Protein AF-A0A6B2L3W8-F1 (afdb_monomer)

Organism: NCBI:txid1963864

InterPro domains:
  IPR003035 RWP-RK domain [PF02042] (275-360)
  IPR003035 RWP-RK domain [PS51519] (266-349)

Sequence (443 aa):
MSTLQAPAPHLQHSQAQLQRSFVPFQKNAKEISKENVKDGKKGNMEVNELLERYHQLLMHETQLLQQLQSNDNCSVMDLKSVGLELHKIVYKKINELRALVGEHEEIQIKETPQASPVTMVERNYVIHVVEQPTGNVVANKYLEPPVIVRVDDSLLDLASGARLQMIASLGLSLSDETLSRTLDNKQDILQGNTVVQVTSEGIATFNKLKIMEVSSKHHHQAFSIQIQLQELSSGEVISVGEPIKLAPLHVQSRINKRNRASSFTTNGRPKKRTRGEAESNYVDITPLLVLPQKEAANRLGISESMLCKRFKECTRRKWPYRYLRKIDKMIRVLTLNKKPEAIPKEDQDKIQCLKKEREECLHPVKIRITGHDKAGRTYSPSPSKSSKPSTDSESERSESNSGSPYEEENDAEENEPEAEEGPEEDEIEQVASTLNLLKKGGF

pLDDT: mean 77.18, std 20.69, range [29.31, 98.5]

Solvent-accessible surface area (backbone atoms only — not comparable to full-atom values): 27484 Å² total; per-residue (Å²): 135,86,77,83,74,77,79,61,71,69,58,60,51,53,54,52,50,53,59,58,64,45,54,64,54,58,53,52,55,57,52,56,55,64,60,60,68,77,70,78,72,92,78,68,82,49,69,67,59,55,52,50,51,52,51,53,50,52,53,52,50,51,50,54,54,48,53,60,71,70,38,93,79,64,48,74,68,54,52,52,52,52,51,53,52,49,50,55,49,53,52,51,51,52,52,55,51,45,67,73,66,45,98,68,73,91,77,79,81,76,87,74,94,76,79,88,72,82,83,71,78,83,71,86,79,60,71,44,81,76,39,60,52,59,53,68,43,52,30,78,38,62,48,65,52,39,41,29,37,36,46,41,69,73,61,56,61,71,39,77,87,44,52,47,31,37,39,56,48,38,23,43,54,90,52,90,54,70,49,60,54,32,92,83,65,79,45,58,27,63,42,70,48,43,66,35,63,45,43,98,85,28,42,29,68,34,75,49,28,26,41,41,72,71,48,83,89,50,57,88,48,49,28,16,47,31,42,32,43,30,39,40,50,99,87,45,79,42,77,52,77,76,66,46,72,49,71,59,30,32,65,40,70,69,76,79,76,70,80,83,84,74,80,77,86,72,94,67,85,88,75,89,75,75,99,74,72,84,72,77,38,58,44,78,44,42,90,37,49,82,37,58,62,63,57,37,14,59,77,70,40,32,49,48,69,54,48,51,50,41,48,29,74,71,67,75,51,75,84,50,31,71,58,50,52,51,48,54,48,52,47,47,51,68,57,67,80,38,64,90,90,66,70,53,68,68,59,52,53,50,45,50,52,48,52,53,51,52,50,62,74,54,49,89,43,66,35,75,57,54,87,84,47,52,58,84,74,77,75,70,85,74,82,88,74,90,80,89,84,88,81,92,79,91,76,91,77,89,82,85,88,78,84,73,86,75,81,76,78,74,76,78,68,79,71,67,72,78,71,72,81,65,79,58,69,68,57,58,51,51,51,54,53,52,53,52,48,56,71,67,53,83,124

Structure (mmCIF, N/CA/C/O backbone):
data_AF-A0A6B2L3W8-F1
#
_entry.id   AF-A0A6B2L3W8-F1
#
loop_
_atom_site.group_PDB
_atom_site.id
_atom_site.type_symbol
_atom_site.label_atom_id
_atom_site.label_alt_id
_atom_site.label_comp_id
_atom_site.label_asym_id
_atom_site.label_entity_id
_atom_site.label_seq_id
_atom_site.pdbx_PDB_ins_code
_atom_site.Cartn_x
_atom_site.Cartn_y
_atom_site.Cartn_z
_atom_site.occupancy
_atom_site.B_iso_or_equiv
_atom_site.auth_seq_id
_atom_site.auth_comp_id
_atom_site.auth_asym_id
_atom_site.auth_atom_id
_atom_site.pdbx_PDB_model_num
ATOM 1 N N . MET A 1 1 ? 15.521 53.261 44.158 1.00 43.66 1 MET A N 1
ATOM 2 C CA . MET A 1 1 ? 16.830 52.582 44.081 1.00 43.66 1 MET A CA 1
ATOM 3 C C . MET A 1 1 ? 16.562 51.089 44.055 1.00 43.66 1 MET A C 1
ATOM 5 O O . MET A 1 1 ? 16.341 50.507 45.105 1.00 43.66 1 MET A O 1
ATOM 9 N N . SER A 1 2 ? 16.458 50.504 42.862 1.00 39.00 2 SER A N 1
ATOM 10 C CA . SER A 1 2 ? 16.220 49.066 42.711 1.00 39.00 2 SER A CA 1
ATOM 11 C C . SER A 1 2 ? 17.544 48.337 42.907 1.00 39.00 2 SER A C 1
ATOM 13 O O . SER A 1 2 ? 18.460 48.473 42.099 1.00 39.00 2 SER A O 1
ATOM 15 N N . THR A 1 3 ? 17.671 47.629 44.023 1.00 47.22 3 THR A N 1
ATOM 16 C CA . THR A 1 3 ? 18.795 46.739 44.315 1.00 47.22 3 THR A CA 1
ATOM 17 C C . THR A 1 3 ? 18.827 45.615 43.281 1.00 47.22 3 THR A C 1
ATOM 19 O O . THR A 1 3 ? 17.922 44.785 43.249 1.00 47.22 3 THR A O 1
ATOM 22 N N . LEU A 1 4 ? 19.854 45.606 42.425 1.00 45.06 4 LEU A N 1
ATOM 23 C CA . LEU A 1 4 ? 20.177 44.491 41.531 1.00 45.06 4 LEU A CA 1
ATOM 24 C C . LEU A 1 4 ? 20.451 43.253 42.391 1.00 45.06 4 LEU A C 1
ATOM 26 O O . LEU A 1 4 ? 21.499 43.143 43.026 1.00 45.06 4 LEU A O 1
ATOM 30 N N . GLN A 1 5 ? 19.476 42.352 42.459 1.00 57.56 5 GLN A N 1
ATOM 31 C CA . GLN A 1 5 ? 19.598 41.098 43.185 1.00 57.56 5 GLN A CA 1
ATOM 32 C C . GLN A 1 5 ? 20.491 40.156 42.373 1.00 57.56 5 GLN A C 1
ATOM 34 O O . GLN A 1 5 ? 20.224 39.889 41.201 1.00 57.56 5 GLN A O 1
ATOM 39 N N . ALA A 1 6 ? 21.593 39.708 42.979 1.00 60.97 6 ALA A N 1
ATOM 40 C CA . ALA A 1 6 ? 22.519 38.785 42.338 1.00 60.97 6 ALA A CA 1
ATOM 41 C C . ALA A 1 6 ? 21.783 37.488 41.940 1.00 60.97 6 ALA A C 1
ATOM 43 O O . ALA A 1 6 ? 20.944 37.011 42.713 1.00 60.97 6 ALA A O 1
ATOM 44 N N . PRO A 1 7 ? 22.069 36.915 40.756 1.00 51.59 7 PRO A N 1
ATOM 45 C CA . PRO A 1 7 ? 21.424 35.689 40.305 1.00 51.59 7 PRO A CA 1
ATOM 46 C C . PRO A 1 7 ? 21.664 34.561 41.311 1.00 51.59 7 PRO A C 1
ATOM 48 O O . PRO A 1 7 ? 22.754 34.437 41.875 1.00 51.59 7 PRO A O 1
ATOM 51 N N . ALA A 1 8 ? 20.636 33.743 41.540 1.00 61.94 8 ALA A N 1
ATOM 52 C CA . ALA A 1 8 ? 20.696 32.660 42.509 1.00 61.94 8 ALA A CA 1
ATOM 53 C C . ALA A 1 8 ? 21.887 31.720 42.204 1.00 61.94 8 ALA A C 1
ATOM 55 O O . ALA A 1 8 ? 22.086 31.339 41.047 1.00 61.94 8 ALA A O 1
ATOM 56 N N . PRO A 1 9 ? 22.671 31.304 43.215 1.00 66.19 9 PRO A N 1
ATOM 57 C CA . PRO A 1 9 ? 23.936 30.582 43.023 1.00 66.19 9 PRO A CA 1
ATOM 58 C C . PRO A 1 9 ? 23.794 29.251 42.262 1.00 66.19 9 PRO A C 1
ATOM 60 O O . PRO A 1 9 ? 24.754 28.785 41.650 1.00 66.19 9 PRO A O 1
ATOM 63 N N . HIS A 1 10 ? 22.595 28.659 42.231 1.00 57.06 10 HIS A N 1
ATOM 64 C CA . HIS A 1 10 ? 22.324 27.433 41.475 1.00 57.06 10 HIS A CA 1
ATOM 65 C C . HIS A 1 10 ? 22.384 27.637 39.945 1.00 57.06 10 HIS A C 1
ATOM 67 O O . HIS A 1 10 ? 22.839 26.749 39.224 1.00 57.06 10 HIS A O 1
ATOM 73 N N . LEU A 1 11 ? 22.005 28.820 39.443 1.00 52.69 11 LEU A N 1
ATOM 74 C CA . LEU A 1 11 ? 22.034 29.155 38.012 1.00 52.69 11 LEU A CA 1
ATOM 75 C C . LEU A 1 11 ? 23.468 29.322 37.495 1.00 52.69 11 LEU A C 1
ATOM 77 O O . LEU A 1 11 ? 23.793 28.846 36.407 1.00 52.69 11 LEU A O 1
ATOM 81 N N . GLN A 1 12 ? 24.355 29.921 38.298 1.00 64.44 12 GLN A N 1
ATOM 82 C CA . GLN A 1 12 ? 25.772 30.057 37.941 1.00 64.44 12 GLN A CA 1
ATOM 83 C C . GLN A 1 12 ? 26.476 28.697 37.847 1.00 64.44 12 GLN A C 1
ATOM 85 O O . GLN A 1 12 ? 27.343 28.502 36.993 1.00 64.44 12 GLN A O 1
ATOM 90 N N . HIS A 1 13 ? 26.079 27.735 38.685 1.00 67.31 13 HIS A N 1
ATOM 91 C CA . HIS A 1 13 ? 26.631 26.384 38.643 1.00 67.31 13 HIS A CA 1
ATOM 92 C C . HIS A 1 13 ? 26.214 25.630 37.371 1.00 67.31 13 HIS A C 1
ATOM 94 O O . HIS A 1 13 ? 27.067 25.051 36.699 1.00 67.31 13 HIS A O 1
ATOM 100 N N . SER A 1 14 ? 24.932 25.709 36.995 1.00 56.69 14 SER A N 1
ATOM 101 C CA . SER A 1 14 ? 24.407 25.083 35.772 1.00 56.69 14 SER A CA 1
ATOM 102 C C . SER A 1 14 ? 25.059 25.653 34.503 1.00 56.69 14 SER A C 1
ATOM 104 O O . SER A 1 14 ? 25.515 24.907 33.634 1.00 56.69 14 SER A O 1
ATOM 106 N N . GLN A 1 15 ? 25.227 26.979 34.432 1.00 62.97 15 GLN A N 1
ATOM 107 C CA . GLN A 1 15 ? 25.883 27.634 33.298 1.00 62.97 15 GLN A CA 1
ATOM 108 C C . GLN A 1 15 ? 27.365 27.238 33.170 1.00 62.97 15 GLN A C 1
ATOM 110 O O . GLN A 1 15 ? 27.846 26.954 32.070 1.00 62.97 15 GLN A O 1
ATOM 115 N N . ALA A 1 16 ? 28.089 27.149 34.291 1.00 70.00 16 ALA A N 1
ATOM 116 C CA . ALA A 1 16 ? 29.476 26.684 34.302 1.00 70.00 16 ALA A CA 1
ATOM 117 C C . ALA A 1 16 ? 29.602 25.198 33.910 1.00 70.00 16 ALA A C 1
ATOM 119 O O . ALA A 1 16 ? 30.576 24.803 33.265 1.00 70.00 16 ALA A O 1
ATOM 120 N N . GLN A 1 17 ? 28.620 24.369 34.270 1.00 67.50 17 GLN A N 1
ATOM 121 C CA . GLN A 1 17 ? 28.586 22.950 33.916 1.00 67.50 17 GLN A CA 1
ATOM 122 C C . GLN A 1 17 ? 28.334 22.746 32.413 1.00 67.50 17 GLN A C 1
ATOM 124 O O . GLN A 1 17 ? 29.035 21.949 31.783 1.00 67.50 17 GLN A O 1
ATOM 129 N N . LEU A 1 18 ? 27.437 23.537 31.811 1.00 60.31 18 LEU A N 1
ATOM 130 C CA . LEU A 1 18 ? 27.216 23.562 30.361 1.00 60.31 18 LEU A CA 1
ATOM 131 C C . LEU A 1 18 ? 28.480 23.980 29.598 1.00 60.31 18 LEU A C 1
ATOM 133 O O . LEU A 1 18 ? 28.897 23.277 28.676 1.00 60.31 18 LEU A O 1
ATOM 137 N N . GLN A 1 19 ? 29.157 25.050 30.030 1.00 70.00 19 GLN A N 1
ATOM 138 C CA . GLN A 1 19 ? 30.415 25.487 29.408 1.00 70.00 19 GLN A CA 1
ATOM 139 C C . GLN A 1 19 ? 31.508 24.410 29.474 1.00 70.00 19 GLN A C 1
ATOM 141 O O . GLN A 1 19 ? 32.229 24.203 28.498 1.00 70.00 19 GLN A O 1
ATOM 146 N N . ARG A 1 20 ? 31.607 23.669 30.586 1.00 71.00 20 ARG A N 1
ATOM 147 C CA . ARG A 1 20 ? 32.568 22.560 30.725 1.00 71.00 20 ARG A CA 1
ATOM 148 C C . ARG A 1 20 ? 32.235 21.371 29.826 1.00 71.00 20 ARG A C 1
ATOM 150 O O . ARG A 1 20 ? 33.152 20.775 29.266 1.00 71.00 20 ARG A O 1
ATOM 157 N N . SER A 1 21 ? 30.952 21.052 29.650 1.00 58.06 21 SER A N 1
ATOM 158 C CA . SER A 1 21 ? 30.506 19.956 28.775 1.00 58.06 21 SER A CA 1
ATOM 159 C C . SER A 1 21 ? 30.755 20.218 27.282 1.00 58.06 21 SER A C 1
ATOM 161 O O . SER A 1 21 ? 30.820 19.278 26.495 1.00 58.06 21 SER A O 1
ATOM 163 N N . PHE A 1 22 ? 30.965 21.482 26.892 1.00 57.75 22 PHE A N 1
ATOM 164 C CA . PHE A 1 22 ? 31.193 21.884 25.501 1.00 57.75 22 PHE A CA 1
ATOM 165 C C . PHE A 1 22 ? 32.650 21.702 25.035 1.00 57.75 22 PHE A C 1
ATOM 167 O O . PHE A 1 22 ? 32.910 21.495 23.848 1.00 57.75 22 PHE A O 1
ATOM 174 N N . VAL A 1 23 ? 33.618 21.727 25.959 1.00 69.44 23 VAL A N 1
ATOM 175 C CA . VAL A 1 23 ? 35.059 21.650 25.643 1.00 69.44 23 VAL A CA 1
ATOM 176 C C . VAL A 1 23 ? 35.462 20.342 24.932 1.00 69.44 23 VAL A C 1
ATOM 178 O O . VAL A 1 23 ? 36.193 20.417 23.939 1.00 69.44 23 VAL A O 1
ATOM 181 N N . PRO A 1 24 ? 34.991 19.147 25.347 1.00 62.56 24 PRO A N 1
ATOM 182 C CA . PRO A 1 24 ? 35.292 17.897 24.641 1.00 62.56 24 PRO A CA 1
ATOM 183 C C . PRO A 1 24 ? 34.732 17.874 23.212 1.00 62.56 24 PRO A C 1
ATOM 185 O O . PRO A 1 24 ? 35.385 17.374 22.298 1.00 62.56 24 PRO A O 1
ATOM 188 N N . PHE A 1 25 ? 33.560 18.479 23.000 1.00 56.56 25 PHE A N 1
ATOM 189 C CA . PHE A 1 25 ? 32.899 18.520 21.696 1.00 56.56 25 PHE A CA 1
ATOM 190 C C . PHE A 1 25 ? 33.673 19.386 20.692 1.00 56.56 25 PHE A C 1
ATOM 192 O O . PHE A 1 25 ? 33.910 18.969 19.558 1.00 56.56 25 PHE A O 1
ATOM 199 N N . GLN A 1 26 ? 34.175 20.549 21.130 1.00 65.25 26 GLN A N 1
ATOM 200 C CA . GLN A 1 26 ? 35.049 21.398 20.308 1.00 65.25 26 GLN A CA 1
ATOM 201 C C . GLN A 1 26 ? 36.358 20.698 19.919 1.00 65.25 26 GLN A C 1
ATOM 203 O O . GLN A 1 26 ? 36.908 20.956 18.846 1.00 65.25 26 GLN A O 1
ATOM 208 N N . LYS A 1 27 ? 36.877 19.826 20.791 1.00 70.19 27 LYS A N 1
ATOM 209 C CA . LYS A 1 27 ? 38.102 19.068 20.524 1.00 70.19 27 LYS A CA 1
ATOM 210 C C . LYS A 1 27 ? 37.873 18.000 19.447 1.00 70.19 27 LYS A C 1
ATOM 212 O O . LYS A 1 27 ? 38.640 17.965 18.489 1.00 70.19 27 LYS A O 1
ATOM 217 N N . ASN A 1 28 ? 36.783 17.235 19.542 1.00 64.06 28 ASN A N 1
ATOM 218 C CA . ASN A 1 28 ? 36.418 16.218 18.545 1.00 64.06 28 ASN A CA 1
ATOM 219 C C . ASN A 1 28 ? 36.088 16.830 17.174 1.00 64.06 28 ASN A C 1
ATOM 221 O O . ASN A 1 28 ? 36.548 16.332 16.150 1.00 64.06 28 ASN A O 1
ATOM 225 N N . ALA A 1 29 ? 35.365 17.954 17.132 1.00 61.06 29 ALA A N 1
ATOM 226 C CA . ALA A 1 29 ? 35.049 18.640 15.874 1.00 61.06 29 ALA A CA 1
ATOM 227 C C . ALA A 1 29 ? 36.314 19.115 15.124 1.00 61.06 29 ALA A C 1
ATOM 229 O O . ALA A 1 29 ? 36.388 19.038 13.895 1.00 61.06 29 ALA A O 1
ATOM 230 N N . LYS A 1 30 ? 37.347 19.556 15.859 1.00 68.50 30 LYS A N 1
ATOM 231 C CA . LYS A 1 30 ? 38.653 19.926 15.285 1.00 68.50 30 LYS A CA 1
ATOM 232 C C . LYS A 1 30 ? 39.442 18.724 14.762 1.00 68.50 30 LYS A C 1
ATOM 234 O O . LYS A 1 30 ? 40.243 18.905 13.848 1.00 68.50 30 LYS A O 1
ATOM 239 N N . GLU A 1 31 ? 39.256 17.533 15.327 1.00 68.81 31 GLU A N 1
ATOM 240 C CA . GLU A 1 31 ? 39.885 16.302 14.830 1.00 68.81 31 GLU A CA 1
ATOM 241 C C . GLU A 1 31 ? 39.217 15.820 13.534 1.00 68.81 31 GLU A C 1
ATOM 243 O O . GLU A 1 31 ? 39.920 15.616 12.547 1.00 68.81 31 GLU A O 1
ATOM 248 N N . ILE A 1 32 ? 37.881 15.802 13.474 1.00 63.31 32 ILE A N 1
ATOM 249 C CA . ILE A 1 32 ? 37.109 15.423 12.271 1.00 63.31 32 ILE A CA 1
ATOM 250 C C . ILE A 1 32 ? 37.399 16.371 11.093 1.00 63.31 32 ILE A C 1
ATOM 252 O O . ILE A 1 32 ? 37.569 15.945 9.951 1.00 63.31 32 ILE A O 1
ATOM 256 N N . SER A 1 33 ? 37.530 17.674 11.366 1.00 62.06 33 SER A N 1
ATOM 257 C CA . SER A 1 33 ? 37.879 18.667 10.341 1.00 62.06 33 SER A CA 1
ATOM 258 C C . SER A 1 33 ? 39.276 18.436 9.738 1.00 62.06 33 SER A C 1
ATOM 260 O O . SER A 1 33 ? 39.473 18.641 8.543 1.00 62.06 33 SER A O 1
ATOM 262 N N . LYS A 1 34 ? 40.247 17.936 10.520 1.00 67.06 34 LYS A N 1
ATOM 263 C CA . LYS A 1 34 ? 41.591 17.605 10.005 1.00 67.06 34 LYS A CA 1
ATOM 264 C C . LYS A 1 34 ? 41.596 16.374 9.098 1.00 67.06 34 LYS A C 1
ATOM 266 O O . LYS A 1 34 ? 42.455 16.282 8.223 1.00 67.06 34 LYS A O 1
ATOM 271 N N . GLU A 1 35 ? 40.672 15.443 9.308 1.00 61.22 35 GLU A N 1
ATOM 272 C CA . GLU A 1 35 ? 40.580 14.198 8.543 1.00 61.22 35 GLU A CA 1
ATOM 273 C C . GLU A 1 35 ? 39.920 14.429 7.170 1.00 61.22 35 GLU A C 1
ATOM 275 O O . GLU A 1 35 ? 40.444 13.985 6.149 1.00 61.22 35 GLU A O 1
ATOM 280 N N . ASN A 1 36 ? 38.880 15.269 7.115 1.00 56.91 36 ASN A N 1
ATOM 281 C CA . ASN A 1 36 ? 38.133 15.579 5.886 1.00 56.91 36 ASN A CA 1
ATOM 282 C C . ASN A 1 36 ? 38.884 16.450 4.855 1.00 56.91 36 ASN A C 1
ATOM 284 O O . ASN A 1 36 ? 38.487 16.502 3.690 1.00 56.91 36 ASN A O 1
ATOM 288 N N . VAL A 1 37 ? 39.987 17.113 5.227 1.00 58.19 37 VAL A N 1
ATOM 289 C CA . VAL A 1 37 ? 40.806 17.917 4.289 1.00 58.19 37 VAL A CA 1
ATOM 290 C C . VAL A 1 37 ? 41.548 17.041 3.263 1.00 58.19 37 VAL A C 1
ATOM 292 O O . VAL A 1 37 ? 41.960 17.543 2.217 1.00 58.19 37 VAL A O 1
ATOM 295 N N . LYS A 1 38 ? 41.686 15.728 3.500 1.00 57.44 38 LYS A N 1
ATOM 296 C CA . LYS A 1 38 ? 42.401 14.825 2.581 1.00 57.44 38 LYS A CA 1
ATOM 297 C C . LYS A 1 38 ? 41.607 14.408 1.337 1.00 57.44 38 LYS A C 1
ATOM 299 O O . LYS A 1 38 ? 42.237 14.103 0.329 1.00 57.44 38 LYS A O 1
ATOM 304 N N . ASP A 1 39 ? 40.274 14.470 1.360 1.00 57.16 39 ASP A N 1
ATOM 305 C CA . ASP A 1 39 ? 39.436 13.825 0.331 1.00 57.16 39 ASP A CA 1
ATOM 306 C C . ASP A 1 39 ? 38.794 14.774 -0.695 1.00 57.16 39 ASP A C 1
ATOM 308 O O . ASP A 1 39 ? 37.981 14.350 -1.516 1.00 57.16 39 ASP A O 1
ATOM 312 N N . GLY A 1 40 ? 39.154 16.062 -0.699 1.00 53.34 40 GLY A N 1
ATOM 313 C CA . GLY A 1 40 ? 38.831 16.987 -1.800 1.00 53.34 40 GLY A CA 1
ATOM 314 C C . GLY A 1 40 ? 37.337 17.180 -2.119 1.00 53.34 40 GLY A C 1
ATOM 315 O O . GLY A 1 40 ? 37.005 17.770 -3.150 1.00 53.34 40 GLY A O 1
ATOM 316 N N . LYS A 1 41 ? 36.415 16.715 -1.266 1.00 55.06 41 LYS A N 1
ATOM 317 C CA . LYS A 1 41 ? 34.972 16.876 -1.472 1.00 55.06 41 LYS A CA 1
ATOM 318 C C . LYS A 1 41 ? 34.532 18.287 -1.077 1.00 55.06 41 LYS A C 1
ATOM 320 O O . LYS A 1 41 ? 34.411 18.629 0.097 1.00 55.06 41 LYS A O 1
ATOM 325 N N . LYS A 1 42 ? 34.260 19.109 -2.096 1.00 51.25 42 LYS A N 1
ATOM 326 C CA . LYS A 1 42 ? 33.522 20.376 -1.990 1.00 51.25 42 LYS A CA 1
ATOM 327 C C . LYS A 1 42 ? 32.068 20.091 -1.618 1.00 51.25 42 LYS A C 1
ATOM 329 O O . LYS A 1 42 ? 31.229 19.865 -2.482 1.00 51.25 42 LYS A O 1
ATOM 334 N N . GLY A 1 43 ? 31.783 20.126 -0.331 1.00 56.59 43 GLY A N 1
ATOM 335 C CA . GLY A 1 43 ? 30.428 20.103 0.194 1.00 56.59 43 GLY A CA 1
ATOM 336 C C . GLY A 1 43 ? 30.487 20.310 1.690 1.00 56.59 43 GLY A C 1
ATOM 337 O O . GLY A 1 43 ? 30.295 19.364 2.429 1.00 56.59 43 GLY A O 1
ATOM 338 N N . ASN A 1 44 ? 30.853 21.511 2.133 1.00 50.91 44 ASN A N 1
ATOM 339 C CA . ASN A 1 44 ? 30.953 21.813 3.553 1.00 50.91 44 ASN A CA 1
ATOM 340 C C . ASN A 1 44 ? 30.463 23.236 3.782 1.00 50.91 44 ASN A C 1
ATOM 342 O O . ASN A 1 44 ? 31.159 24.198 3.467 1.00 50.91 44 ASN A O 1
ATOM 346 N N . MET A 1 45 ? 29.287 23.361 4.393 1.00 59.94 45 MET A N 1
ATOM 347 C CA . MET A 1 45 ? 29.165 24.369 5.439 1.00 59.94 45 MET A CA 1
ATOM 348 C C . MET A 1 45 ? 30.321 24.063 6.400 1.00 59.94 45 MET A C 1
ATOM 350 O O . MET A 1 45 ? 30.439 22.917 6.844 1.00 59.94 45 MET A O 1
ATOM 354 N N . GLU A 1 46 ? 31.264 24.990 6.581 1.00 73.75 46 GLU A N 1
ATOM 355 C CA . GLU A 1 46 ? 32.463 24.692 7.367 1.00 73.75 46 GLU A CA 1
ATOM 356 C C . GLU A 1 46 ? 32.025 24.181 8.742 1.00 73.75 46 GLU A C 1
ATOM 358 O O . GLU A 1 46 ? 31.121 24.742 9.354 1.00 73.75 46 GLU A O 1
ATOM 363 N N . VAL A 1 47 ? 32.653 23.114 9.242 1.00 72.62 47 VAL A N 1
ATOM 364 C CA . VAL A 1 47 ? 32.337 22.525 10.560 1.00 72.62 47 VAL A CA 1
ATOM 365 C C . VAL A 1 47 ? 32.269 23.601 11.657 1.00 72.62 47 VAL A C 1
ATOM 367 O O . VAL A 1 47 ? 31.467 23.500 12.581 1.00 72.62 47 VAL A O 1
ATOM 370 N N . ASN A 1 48 ? 33.060 24.669 11.512 1.00 71.81 48 ASN A N 1
ATOM 371 C CA . ASN A 1 48 ? 33.033 25.848 12.374 1.00 71.81 48 ASN A CA 1
ATOM 372 C C . ASN A 1 48 ? 31.695 26.609 12.331 1.00 71.81 48 ASN A C 1
ATOM 374 O O . ASN A 1 48 ? 31.197 27.001 13.380 1.00 71.81 48 ASN A O 1
ATOM 378 N N . GLU A 1 49 ? 31.090 26.791 11.156 1.00 79.19 49 GLU A N 1
ATOM 379 C CA . GLU A 1 49 ? 29.793 27.460 10.998 1.00 79.19 49 GLU A CA 1
ATOM 380 C C . GLU A 1 49 ? 28.662 26.644 11.636 1.00 79.19 49 GLU A C 1
ATOM 382 O O . GLU A 1 49 ? 27.785 27.196 12.300 1.00 79.19 49 GLU A O 1
ATOM 387 N N . LEU A 1 50 ? 28.694 25.318 11.492 1.00 74.81 50 LEU A N 1
ATOM 388 C CA . LEU A 1 50 ? 27.691 24.460 12.119 1.00 74.81 50 LEU A CA 1
ATOM 389 C C . LEU A 1 50 ? 27.862 24.397 13.644 1.00 74.81 50 LEU A C 1
ATOM 391 O O . LEU A 1 50 ? 26.876 24.433 14.379 1.00 74.81 50 LEU A O 1
ATOM 395 N N . LEU A 1 51 ? 29.104 24.368 14.133 1.00 73.75 51 LEU A N 1
ATOM 396 C CA . LEU A 1 51 ? 29.394 24.439 15.565 1.00 73.75 51 LEU A CA 1
ATOM 397 C C . LEU A 1 51 ? 28.905 25.764 16.175 1.00 73.75 51 LEU A C 1
ATOM 399 O O . LEU A 1 51 ? 28.344 25.764 17.272 1.00 73.75 51 LEU A O 1
ATOM 403 N N . GLU A 1 52 ? 29.066 26.870 15.445 1.00 79.69 52 GLU A N 1
ATOM 404 C CA . GLU A 1 52 ? 28.561 28.187 15.835 1.00 79.69 52 GLU A CA 1
ATOM 405 C C . GLU A 1 52 ? 27.024 28.202 15.902 1.00 79.69 52 GLU A C 1
ATOM 407 O O . GLU A 1 52 ? 26.449 28.645 16.898 1.00 79.69 52 GLU A O 1
ATOM 412 N N . ARG A 1 53 ? 26.333 27.630 14.903 1.00 76.19 53 ARG A N 1
ATOM 413 C CA . ARG A 1 53 ? 24.862 27.499 14.916 1.00 76.19 53 ARG A CA 1
ATOM 414 C C . ARG A 1 53 ? 24.363 26.646 16.079 1.00 76.19 53 ARG A C 1
ATOM 416 O O . ARG A 1 53 ? 23.417 27.037 16.764 1.00 76.19 53 ARG A O 1
ATOM 423 N N . TYR A 1 54 ? 25.022 25.524 16.359 1.00 78.19 54 TYR A N 1
ATOM 424 C CA . TYR A 1 54 ? 24.666 24.677 17.496 1.00 78.19 54 TYR A CA 1
ATOM 425 C C . TYR A 1 54 ? 24.830 25.419 18.831 1.00 78.19 54 TYR A C 1
ATOM 427 O O . TYR A 1 54 ? 23.970 25.321 19.712 1.00 78.19 54 TYR A O 1
ATOM 435 N N . HIS A 1 55 ? 25.899 26.211 18.973 1.00 77.31 55 HIS A N 1
ATOM 436 C CA . HIS A 1 55 ? 26.114 27.046 20.151 1.00 77.31 55 HIS A CA 1
ATOM 437 C C . HIS A 1 55 ? 25.004 28.097 20.322 1.00 77.31 55 HIS A C 1
ATOM 439 O O . HIS A 1 55 ? 24.457 28.237 21.417 1.00 77.31 55 HIS A O 1
ATOM 445 N N . GLN A 1 56 ? 24.595 28.767 19.238 1.00 81.31 56 GLN A N 1
ATOM 446 C CA . GLN A 1 56 ? 23.470 29.712 19.253 1.00 81.31 56 GLN A CA 1
ATOM 447 C C . GLN A 1 56 ? 22.158 29.043 19.696 1.00 81.31 56 GLN A C 1
ATOM 449 O O . GLN A 1 56 ? 21.429 29.596 20.522 1.00 81.31 56 GLN A O 1
ATOM 454 N N . LEU A 1 57 ? 21.875 27.829 19.209 1.00 78.56 57 LEU A N 1
ATOM 455 C CA . LEU A 1 57 ? 20.684 27.068 19.603 1.00 78.56 57 LEU A CA 1
ATOM 456 C C . LEU A 1 57 ? 20.708 26.669 21.085 1.00 78.56 57 LEU A C 1
ATOM 458 O O . LEU A 1 57 ? 19.668 26.687 21.739 1.00 78.56 57 LEU A O 1
ATOM 462 N N . LEU A 1 58 ? 21.878 26.332 21.633 1.00 76.94 58 LEU A N 1
ATOM 463 C CA . LEU A 1 58 ? 22.041 26.030 23.059 1.00 76.94 58 LEU A CA 1
ATOM 464 C C . LEU A 1 58 ? 21.822 27.265 23.947 1.00 76.94 58 LEU A C 1
ATOM 466 O O . LEU A 1 58 ? 21.181 27.168 24.995 1.00 76.94 58 LEU A O 1
ATOM 470 N N . MET A 1 59 ? 22.312 28.430 23.520 1.00 78.81 59 MET A N 1
ATOM 471 C CA . MET A 1 59 ? 22.075 29.690 24.229 1.00 78.81 59 MET A CA 1
ATOM 472 C C . MET A 1 59 ? 20.585 30.057 24.243 1.00 78.81 59 MET A C 1
ATOM 474 O O . MET A 1 59 ? 20.064 30.437 25.291 1.00 78.81 59 MET A O 1
ATOM 478 N N . HIS A 1 60 ? 19.886 29.878 23.119 1.00 82.38 60 HIS A N 1
ATOM 479 C CA . HIS A 1 60 ? 18.449 30.150 23.018 1.00 82.38 60 HIS A CA 1
ATOM 480 C C . HIS A 1 60 ? 17.610 29.207 23.900 1.00 82.38 60 HIS A C 1
ATOM 482 O O . HIS A 1 60 ? 16.723 29.658 24.620 1.00 82.38 60 HIS A O 1
ATOM 488 N N . GLU A 1 61 ? 17.936 27.911 23.923 1.00 79.25 61 GLU A N 1
ATOM 489 C CA . GLU A 1 61 ? 17.322 26.936 24.838 1.00 79.25 61 GLU A CA 1
ATOM 490 C C . GLU A 1 61 ? 17.502 27.341 26.308 1.00 79.25 61 GLU A C 1
ATOM 492 O O . GLU A 1 61 ? 16.542 27.356 27.078 1.00 79.25 61 GLU A O 1
ATOM 497 N N . THR A 1 62 ? 18.720 27.740 26.686 1.00 75.31 62 THR A N 1
ATOM 498 C CA . THR A 1 62 ? 19.029 28.183 28.055 1.00 75.31 62 THR A CA 1
ATOM 499 C C . THR A 1 62 ? 18.220 29.427 28.434 1.00 75.31 62 THR A C 1
ATOM 501 O O . THR A 1 62 ? 17.712 29.516 29.550 1.00 75.31 62 THR A O 1
ATOM 504 N N . GLN A 1 63 ? 18.048 30.370 27.503 1.00 83.44 63 GLN A N 1
ATOM 505 C CA . GLN A 1 63 ? 17.248 31.576 27.718 1.00 83.44 63 GLN A CA 1
ATOM 506 C C . GLN A 1 63 ? 15.762 31.254 27.936 1.00 83.44 63 GLN A C 1
ATOM 508 O O . GLN A 1 63 ? 15.152 31.815 28.844 1.00 83.44 63 GLN A O 1
ATOM 513 N N . LEU A 1 64 ? 15.187 30.333 27.155 1.00 79.12 64 LEU A N 1
ATOM 514 C CA . LEU A 1 64 ? 13.795 29.895 27.324 1.00 79.12 64 LEU A CA 1
ATOM 515 C C . LEU A 1 64 ? 13.577 29.180 28.662 1.00 79.12 64 LEU A C 1
ATOM 517 O O . LEU A 1 64 ? 12.600 29.452 29.358 1.00 79.12 64 LEU A O 1
ATOM 521 N N . LEU A 1 65 ? 14.511 28.313 29.064 1.00 73.38 65 LEU A N 1
ATOM 522 C CA . LEU A 1 65 ? 14.463 27.659 30.374 1.00 73.38 65 LEU A CA 1
ATOM 523 C C . LEU A 1 65 ? 14.556 28.677 31.516 1.00 73.38 65 LEU A C 1
ATOM 525 O O . LEU A 1 65 ? 13.836 28.562 32.506 1.00 73.38 65 LEU A O 1
ATOM 529 N N . GLN A 1 66 ? 15.387 29.709 31.366 1.00 79.25 66 GLN A N 1
ATOM 530 C CA . GLN A 1 66 ? 15.489 30.775 32.357 1.00 79.25 66 GLN A CA 1
ATOM 531 C C . GLN A 1 66 ? 14.211 31.623 32.432 1.00 79.25 66 GLN A C 1
ATOM 533 O O . GLN A 1 66 ? 13.800 31.982 33.532 1.00 79.25 66 GLN A O 1
ATOM 538 N N . GLN A 1 67 ? 13.547 31.888 31.300 1.00 80.31 67 GLN A N 1
ATOM 539 C CA . GLN A 1 67 ? 12.245 32.567 31.270 1.00 80.31 67 GLN A CA 1
ATOM 540 C C . GLN A 1 67 ? 11.156 31.765 31.992 1.00 80.31 67 GLN A C 1
ATOM 542 O O . GLN A 1 67 ? 10.350 32.351 32.715 1.00 80.31 67 GLN A O 1
ATOM 547 N N . LEU A 1 68 ? 11.153 30.435 31.839 1.00 78.00 68 LEU A N 1
ATOM 548 C CA . LEU A 1 68 ? 10.251 29.553 32.588 1.00 78.00 68 LEU A CA 1
ATOM 549 C C . LEU A 1 68 ? 10.522 29.605 34.094 1.00 78.00 68 LEU A C 1
ATOM 551 O O . LEU A 1 68 ? 9.583 29.609 34.879 1.00 78.00 68 LEU A O 1
ATOM 555 N N . GLN A 1 69 ? 11.793 29.671 34.496 1.00 76.06 69 GLN A N 1
ATOM 556 C CA . GLN A 1 69 ? 12.187 29.705 35.907 1.00 76.06 69 GLN A CA 1
ATOM 557 C C . GLN A 1 69 ? 11.960 31.063 36.578 1.00 76.06 69 GLN A C 1
ATOM 559 O O . GLN A 1 69 ? 11.758 31.109 37.785 1.00 76.06 69 GLN A O 1
ATOM 564 N N . SER A 1 70 ? 12.018 32.171 35.834 1.00 80.38 70 SER A N 1
ATOM 565 C CA . SER A 1 70 ? 11.829 33.518 36.391 1.00 80.38 70 SER A CA 1
ATOM 566 C C . SER A 1 70 ? 10.365 33.934 36.540 1.00 80.38 70 SER A C 1
ATOM 568 O O . SER A 1 70 ? 10.084 34.935 37.196 1.00 80.38 70 SER A O 1
ATOM 570 N N . ASN A 1 71 ? 9.436 33.210 35.914 1.00 80.69 71 ASN A N 1
ATOM 571 C CA . ASN A 1 71 ? 8.020 33.557 35.910 1.00 80.69 71 ASN A CA 1
ATOM 572 C C . ASN A 1 71 ? 7.241 32.681 36.897 1.00 80.69 71 ASN A C 1
ATOM 574 O O . ASN A 1 71 ? 6.569 31.734 36.493 1.00 80.69 71 ASN A O 1
ATOM 578 N N . ASP A 1 72 ? 7.244 33.060 38.177 1.00 72.00 72 ASP A N 1
ATOM 579 C CA . ASP A 1 72 ? 6.451 32.396 39.231 1.00 72.00 72 ASP A CA 1
ATOM 580 C C . ASP A 1 72 ? 4.923 32.440 38.976 1.00 72.00 72 ASP A C 1
ATOM 582 O O . ASP A 1 72 ? 4.165 31.730 39.628 1.00 72.00 72 ASP A O 1
ATOM 586 N N . ASN A 1 73 ? 4.462 33.231 37.995 1.00 68.75 73 ASN A N 1
ATOM 587 C CA . ASN A 1 73 ? 3.062 33.350 37.560 1.00 68.75 73 ASN A CA 1
ATOM 588 C C . ASN A 1 73 ? 2.900 33.181 36.034 1.00 68.75 73 ASN A C 1
ATOM 590 O O . AS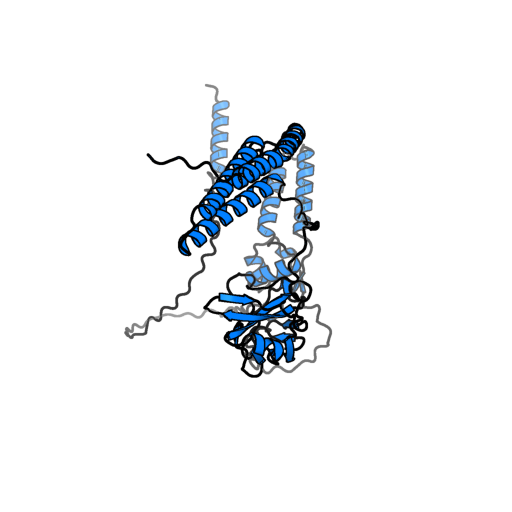N A 1 73 ? 2.183 33.945 35.387 1.00 68.75 73 ASN A O 1
ATOM 594 N N . CYS A 1 74 ? 3.606 32.228 35.422 1.00 67.94 74 CYS A N 1
ATOM 595 C CA . CYS A 1 74 ? 3.500 31.988 33.982 1.00 67.94 74 CYS A CA 1
ATOM 596 C C . CYS A 1 74 ? 2.096 31.466 33.610 1.00 67.94 74 CYS A C 1
ATOM 598 O O . CYS A 1 74 ? 1.634 30.460 34.152 1.00 67.94 74 CYS A O 1
ATOM 600 N N . SER A 1 75 ? 1.402 32.143 32.688 1.00 74.81 75 SER A N 1
ATOM 601 C CA . SER A 1 75 ? 0.107 31.679 32.182 1.00 74.81 75 SER A CA 1
ATOM 602 C C . SER A 1 75 ? 0.278 30.343 31.454 1.00 74.81 75 SER A C 1
ATOM 604 O O . SER A 1 75 ? 1.273 30.120 30.766 1.00 74.81 75 SER A O 1
ATOM 606 N N . VAL A 1 76 ? -0.720 29.458 31.528 1.00 61.38 76 VAL A N 1
ATOM 607 C CA . VAL A 1 76 ? -0.731 28.178 30.789 1.00 61.38 76 VAL A CA 1
ATOM 608 C C . VAL A 1 76 ? -0.500 28.390 29.282 1.00 61.38 76 VAL A C 1
ATOM 610 O O . VAL A 1 76 ? 0.092 27.542 28.613 1.00 61.38 76 VAL A O 1
ATOM 613 N N . MET A 1 77 ? -0.928 29.536 28.743 1.00 64.94 77 MET A N 1
ATOM 614 C CA . MET A 1 77 ? -0.699 29.905 27.342 1.00 64.94 77 MET A CA 1
ATOM 615 C C . MET A 1 77 ? 0.772 30.248 27.055 1.00 64.94 77 MET A C 1
ATOM 617 O O . MET A 1 77 ? 1.287 29.869 26.002 1.00 64.94 77 MET A O 1
ATOM 621 N N . ASP A 1 78 ? 1.469 30.875 28.004 1.00 75.31 78 ASP A N 1
ATOM 622 C CA . ASP A 1 78 ? 2.890 31.221 27.886 1.00 75.31 78 ASP A CA 1
ATOM 623 C C . ASP A 1 78 ? 3.764 29.958 27.960 1.00 75.31 78 ASP A C 1
ATOM 625 O O . ASP A 1 78 ? 4.676 29.781 27.155 1.00 75.31 78 ASP A O 1
ATOM 629 N N . LEU A 1 79 ? 3.413 29.011 28.838 1.00 68.56 79 LEU A N 1
ATOM 630 C CA . LEU A 1 79 ? 4.058 27.694 28.937 1.00 68.56 79 LEU A CA 1
ATOM 631 C C . LEU A 1 79 ? 3.950 26.886 27.638 1.00 68.56 79 LEU A C 1
ATOM 633 O O . LEU A 1 79 ? 4.937 26.306 27.182 1.00 68.56 79 LEU A O 1
ATOM 637 N N . LYS A 1 80 ? 2.770 26.875 27.005 1.00 67.56 80 LYS A N 1
ATOM 638 C CA . LYS A 1 80 ? 2.574 26.212 25.705 1.00 67.56 80 LYS A CA 1
ATOM 639 C C . LYS A 1 80 ? 3.411 26.862 24.605 1.00 67.56 80 LYS A C 1
ATOM 641 O O . LYS A 1 80 ? 4.013 26.151 23.802 1.00 67.56 80 LYS A O 1
ATOM 646 N N . SER A 1 81 ? 3.477 28.194 24.583 1.00 78.50 81 SER A N 1
ATOM 647 C CA . SER A 1 81 ? 4.300 28.928 23.617 1.00 78.50 81 SER A CA 1
ATOM 648 C C . SER A 1 81 ? 5.786 28.607 23.785 1.00 78.50 81 SER A C 1
ATOM 650 O O . SER A 1 81 ? 6.467 28.312 22.804 1.00 78.50 81 SER A O 1
ATOM 652 N N . VAL A 1 82 ? 6.287 28.601 25.024 1.00 75.50 82 VAL A N 1
ATOM 653 C CA . VAL A 1 82 ? 7.689 28.266 25.302 1.00 75.50 82 VAL A CA 1
ATOM 654 C C . VAL A 1 82 ? 7.992 26.803 24.967 1.00 75.50 82 VAL A C 1
ATOM 656 O O . VAL A 1 82 ? 9.027 26.521 24.367 1.00 75.50 82 VAL A O 1
ATOM 659 N N . GLY A 1 83 ? 7.079 25.875 25.270 1.00 70.50 83 GLY A N 1
ATOM 660 C CA . GLY A 1 83 ? 7.230 24.461 24.915 1.00 70.50 83 GLY A CA 1
ATOM 661 C C . GLY A 1 83 ? 7.333 24.226 23.403 1.00 70.50 83 GLY A C 1
ATOM 662 O O . GLY A 1 83 ? 8.176 23.449 22.952 1.00 70.50 83 GLY A O 1
ATOM 663 N N . LEU A 1 84 ? 6.533 24.942 22.605 1.00 69.31 84 LEU A N 1
ATOM 664 C CA . LEU A 1 84 ? 6.604 24.879 21.141 1.00 69.31 84 LEU A CA 1
ATOM 665 C C . LEU A 1 84 ? 7.933 25.415 20.598 1.00 69.31 84 LEU A C 1
ATOM 667 O O . LEU A 1 84 ? 8.511 24.809 19.694 1.00 69.31 84 LEU A O 1
ATOM 671 N N . GLU A 1 85 ? 8.437 26.523 21.141 1.00 78.06 85 GLU A N 1
ATOM 672 C CA . GLU A 1 85 ? 9.740 27.068 20.744 1.00 78.06 85 GLU A CA 1
ATOM 673 C C . GLU A 1 85 ? 10.895 26.137 21.134 1.00 78.06 85 GLU A C 1
ATOM 675 O O . GLU A 1 85 ? 11.787 25.888 20.320 1.00 78.06 85 GLU A O 1
ATOM 680 N N . LEU A 1 86 ? 10.841 25.521 22.319 1.00 74.81 86 LEU A N 1
ATOM 681 C CA . LEU A 1 86 ? 11.825 24.524 22.743 1.00 74.81 86 LEU A CA 1
ATOM 682 C C . LEU A 1 86 ? 11.856 23.324 21.782 1.00 74.81 86 LEU A C 1
ATOM 684 O O . LEU A 1 86 ? 12.921 22.911 21.322 1.00 74.81 86 LEU A O 1
ATOM 688 N N . HIS A 1 87 ? 10.681 22.812 21.408 1.00 67.38 87 HIS A N 1
ATOM 689 C CA . HIS A 1 87 ? 10.557 21.705 20.463 1.00 67.38 87 HIS A CA 1
ATOM 690 C C . HIS A 1 87 ? 11.157 22.047 19.087 1.00 67.38 87 HIS A C 1
ATOM 692 O O . HIS A 1 87 ? 11.884 21.236 18.508 1.00 67.38 87 HIS A O 1
ATOM 698 N N . LYS A 1 88 ? 10.921 23.263 18.569 1.00 78.19 88 LYS A N 1
ATOM 699 C CA . LYS A 1 88 ? 11.525 23.724 17.303 1.00 78.19 88 LYS A CA 1
ATOM 700 C C . LYS A 1 88 ? 13.054 23.742 17.368 1.00 78.19 88 LYS A C 1
ATOM 702 O O . LYS A 1 88 ? 13.705 23.333 16.406 1.00 78.19 88 LYS A O 1
ATOM 707 N N . ILE A 1 89 ? 13.630 24.186 18.486 1.00 77.44 89 ILE A N 1
ATOM 708 C CA . ILE A 1 89 ? 15.088 24.228 18.686 1.00 77.44 89 ILE A CA 1
ATOM 709 C C . ILE A 1 89 ? 15.671 22.817 18.698 1.00 77.44 89 ILE A C 1
ATOM 711 O O . ILE A 1 89 ? 16.650 22.559 17.998 1.00 77.44 89 ILE A O 1
ATOM 715 N N . VAL A 1 90 ? 15.060 21.896 19.449 1.00 74.81 90 VAL A N 1
ATOM 716 C CA . VAL A 1 90 ? 15.500 20.494 19.525 1.00 74.81 90 VAL A CA 1
ATOM 717 C C . VAL A 1 90 ? 15.445 19.840 18.146 1.00 74.81 90 VAL A C 1
ATOM 719 O O . VAL A 1 90 ? 16.422 19.234 17.709 1.00 74.81 90 VAL A O 1
ATOM 722 N N . TYR A 1 91 ? 14.347 20.031 17.412 1.00 70.31 91 TYR A N 1
ATOM 723 C CA . TYR A 1 91 ? 14.199 19.488 16.064 1.00 70.31 91 TYR A CA 1
ATOM 724 C C . TYR A 1 91 ? 15.259 20.037 15.097 1.00 70.31 91 TYR A C 1
ATOM 726 O O . TYR A 1 91 ? 15.859 19.287 14.325 1.00 70.31 91 TYR A O 1
ATOM 734 N N . LYS A 1 92 ? 15.557 21.340 15.177 1.00 79.69 92 LYS A N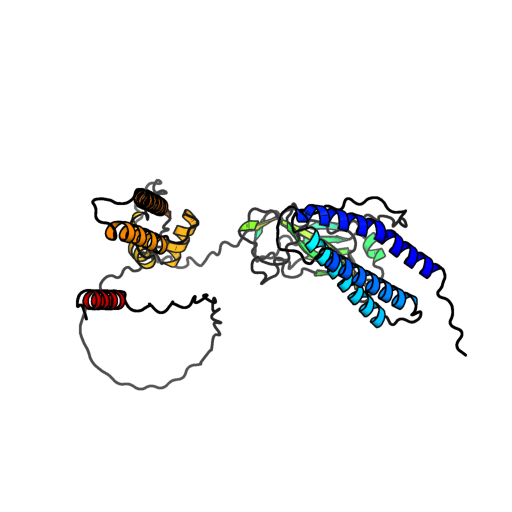 1
ATOM 735 C CA . LYS A 1 92 ? 16.617 21.964 14.377 1.00 79.69 92 LYS A CA 1
ATOM 736 C C . LYS A 1 92 ? 18.002 21.403 14.722 1.00 79.69 92 LYS A C 1
ATOM 738 O O . LYS A 1 92 ? 18.746 21.070 13.803 1.00 79.69 92 LYS A O 1
ATOM 743 N N . LYS A 1 93 ? 18.314 21.208 16.011 1.00 78.56 93 LYS A N 1
ATOM 744 C CA . LYS A 1 93 ? 19.563 20.561 16.457 1.00 78.56 93 LYS A CA 1
ATOM 745 C C . LYS A 1 93 ? 19.702 19.145 15.896 1.00 78.56 93 LYS A C 1
ATOM 747 O O . LYS A 1 93 ? 20.766 18.799 15.394 1.00 78.56 93 LYS A O 1
ATOM 752 N N . ILE A 1 94 ? 18.637 18.341 15.940 1.00 74.44 94 ILE A N 1
ATOM 753 C CA . ILE A 1 94 ? 18.637 16.965 15.411 1.00 74.44 94 ILE A CA 1
ATOM 754 C C . ILE A 1 94 ? 18.920 16.955 13.906 1.00 74.44 94 ILE A C 1
ATOM 756 O O . ILE A 1 94 ? 19.733 16.157 13.445 1.00 74.44 94 ILE A O 1
ATOM 760 N N . ASN A 1 95 ? 18.292 17.846 13.138 1.00 74.31 95 ASN A N 1
ATOM 761 C CA . ASN A 1 95 ? 18.500 17.908 11.690 1.00 74.31 95 ASN A CA 1
ATOM 762 C C . ASN A 1 95 ? 19.907 18.387 11.318 1.00 74.31 95 ASN A C 1
ATOM 764 O O . ASN A 1 95 ? 20.512 17.838 10.400 1.00 74.31 95 ASN A O 1
ATOM 768 N N . GLU A 1 96 ? 20.450 19.370 12.041 1.00 79.75 96 GLU A N 1
ATOM 769 C CA . GLU A 1 96 ? 21.830 19.830 11.839 1.00 79.75 96 GLU A CA 1
ATOM 770 C C . GLU A 1 96 ? 22.845 18.730 12.196 1.00 79.75 96 GLU A C 1
ATOM 772 O O . GLU A 1 96 ? 23.804 18.514 11.457 1.00 79.75 96 GLU A O 1
ATOM 777 N N . LEU A 1 97 ? 22.601 17.960 13.263 1.00 74.44 97 LEU A N 1
ATOM 778 C CA . LEU A 1 97 ? 23.414 16.789 13.608 1.00 74.44 97 LEU A CA 1
ATOM 779 C C . LEU A 1 97 ? 23.292 15.668 12.565 1.00 74.44 97 LEU A C 1
ATOM 781 O O . LEU A 1 97 ? 24.295 15.058 12.207 1.00 74.44 97 LEU A O 1
ATOM 785 N N . ARG A 1 98 ? 22.094 15.418 12.027 1.00 74.44 98 ARG A N 1
ATOM 786 C CA . ARG A 1 98 ? 21.888 14.431 10.956 1.00 74.44 98 ARG A CA 1
ATOM 787 C C . ARG A 1 98 ? 22.631 14.826 9.677 1.00 74.44 98 ARG A C 1
ATOM 789 O O . ARG A 1 98 ? 23.234 13.970 9.038 1.00 74.44 98 ARG A O 1
ATOM 796 N N . ALA A 1 99 ? 22.645 16.116 9.340 1.00 74.44 99 ALA A N 1
ATOM 797 C CA . ALA A 1 99 ? 23.416 16.633 8.213 1.00 74.44 99 ALA A CA 1
ATOM 798 C C . ALA A 1 99 ? 24.935 16.433 8.389 1.00 74.44 99 ALA A C 1
ATOM 800 O O . ALA A 1 99 ? 25.630 16.227 7.399 1.00 74.44 99 ALA A O 1
ATOM 801 N N . LEU A 1 100 ? 25.445 16.452 9.630 1.00 68.50 100 LEU A N 1
ATOM 802 C CA . LEU A 1 100 ? 26.856 16.175 9.927 1.00 68.50 100 LEU A CA 1
ATOM 803 C C . LEU A 1 100 ? 27.232 14.696 9.821 1.00 68.50 100 LEU A C 1
ATOM 805 O O . LEU A 1 100 ? 28.331 14.382 9.371 1.00 68.50 100 LEU A O 1
ATOM 809 N N . VAL A 1 101 ? 26.364 13.801 10.296 1.00 72.69 101 VAL A N 1
ATOM 810 C CA . VAL A 1 101 ? 26.656 12.357 10.346 1.00 72.69 101 VAL A CA 1
ATOM 811 C C . VAL A 1 101 ? 26.555 11.723 8.949 1.00 72.69 101 VAL A C 1
ATOM 813 O O . VAL A 1 101 ? 27.155 10.682 8.696 1.00 72.69 101 VAL A O 1
ATOM 816 N N . GLY A 1 102 ? 25.882 12.396 8.008 1.00 64.75 102 GLY A N 1
ATOM 817 C CA . GLY A 1 102 ? 25.533 11.832 6.707 1.00 64.75 102 GLY A CA 1
ATOM 818 C C . GLY A 1 102 ? 24.404 10.808 6.851 1.00 64.75 102 GLY A C 1
ATOM 819 O O . GLY A 1 102 ? 24.186 10.249 7.920 1.00 64.75 102 GLY A O 1
ATOM 820 N N . GLU A 1 103 ? 23.652 10.542 5.781 1.00 57.94 103 GLU A N 1
ATOM 821 C CA . GLU A 1 103 ? 22.524 9.586 5.799 1.00 57.94 103 GLU A CA 1
ATOM 822 C C . GLU A 1 103 ? 22.945 8.108 5.953 1.00 57.94 103 GLU A C 1
ATOM 824 O O . GLU A 1 103 ? 22.172 7.199 5.654 1.00 57.94 103 GLU A O 1
ATOM 829 N N . HIS A 1 104 ? 24.168 7.839 6.405 1.00 48.09 104 HIS A N 1
ATOM 830 C CA . HIS A 1 104 ? 24.671 6.487 6.558 1.00 48.09 104 HIS A CA 1
ATOM 831 C C . HIS A 1 104 ? 24.677 6.067 8.031 1.00 48.09 104 HIS A C 1
ATOM 833 O O . HIS A 1 104 ? 25.453 6.568 8.834 1.00 48.09 104 HIS A O 1
ATOM 839 N N . GLU A 1 105 ? 23.815 5.081 8.296 1.00 44.19 105 GLU A N 1
ATOM 840 C CA . GLU A 1 105 ? 23.653 4.265 9.506 1.00 44.19 105 GLU A CA 1
ATOM 841 C C . GLU A 1 105 ? 22.698 4.804 10.587 1.00 44.19 105 GLU A C 1
ATOM 843 O O . GLU A 1 105 ? 22.931 5.806 11.260 1.00 44.19 105 GLU A O 1
ATOM 848 N N . GLU A 1 106 ? 21.600 4.061 10.786 1.00 41.44 106 GLU A N 1
ATOM 849 C CA . GLU A 1 106 ? 20.786 4.097 12.002 1.00 41.44 106 GLU A CA 1
ATOM 850 C C . GLU A 1 106 ? 21.673 3.769 13.209 1.00 41.44 106 GLU A C 1
ATOM 852 O O . GLU A 1 106 ? 21.962 2.609 13.507 1.00 41.44 106 GLU A O 1
ATOM 857 N N . ILE A 1 107 ? 22.104 4.799 13.931 1.00 40.12 107 ILE A N 1
ATOM 858 C CA . ILE A 1 107 ? 22.754 4.629 15.228 1.00 40.12 107 ILE A CA 1
ATOM 859 C C . ILE A 1 107 ? 21.675 4.173 16.221 1.00 40.12 107 ILE A C 1
ATOM 861 O O . ILE A 1 107 ? 20.909 4.986 16.739 1.00 40.12 107 ILE A O 1
ATOM 865 N N . GLN A 1 108 ? 21.610 2.866 16.494 1.00 34.03 108 GLN A N 1
ATOM 866 C CA . GLN A 1 108 ? 20.865 2.335 17.637 1.00 34.03 108 GLN A CA 1
ATOM 867 C C . GLN A 1 108 ? 21.502 2.864 18.926 1.00 34.03 108 GLN A C 1
ATOM 869 O O . GLN A 1 108 ? 22.585 2.436 19.334 1.00 34.03 108 GLN A O 1
ATOM 874 N N . ILE A 1 109 ? 20.828 3.817 19.569 1.00 36.16 109 ILE A N 1
ATOM 875 C CA . ILE A 1 109 ? 21.218 4.337 20.877 1.00 36.16 109 ILE A CA 1
ATOM 876 C C . ILE A 1 109 ? 20.966 3.230 21.903 1.00 36.16 109 ILE A C 1
ATOM 878 O O . ILE A 1 109 ? 19.837 2.967 22.303 1.00 36.16 109 ILE A O 1
ATOM 882 N N . LYS A 1 110 ? 22.040 2.557 22.316 1.00 35.25 110 LYS A N 1
ATOM 883 C CA . LYS A 1 110 ? 22.028 1.613 23.431 1.00 35.25 110 LYS A CA 1
ATOM 884 C C . LYS A 1 110 ? 22.032 2.410 24.735 1.00 35.25 110 LYS A C 1
ATOM 886 O O . LYS A 1 110 ? 23.054 2.986 25.114 1.00 35.25 110 LYS A O 1
ATOM 891 N N . GLU A 1 111 ? 20.878 2.472 25.388 1.00 33.41 111 GLU A N 1
ATOM 892 C CA . GLU A 1 111 ? 20.698 3.164 26.664 1.00 33.41 111 GLU A CA 1
ATOM 893 C C . GLU A 1 111 ? 21.688 2.642 27.721 1.00 33.41 111 GLU A C 1
ATOM 895 O O . GLU A 1 111 ? 21.850 1.438 27.928 1.00 33.41 111 GLU A O 1
ATOM 900 N N . THR A 1 112 ? 22.394 3.574 28.363 1.00 29.31 112 THR A N 1
ATOM 901 C CA . THR A 1 112 ? 23.328 3.333 29.474 1.00 29.31 112 THR A CA 1
ATOM 902 C C . THR A 1 112 ? 22.722 3.972 30.732 1.00 29.31 112 THR A C 1
ATOM 904 O O . THR A 1 112 ? 22.109 5.034 30.619 1.00 29.31 112 THR A O 1
ATOM 907 N N . PRO A 1 113 ? 22.815 3.344 31.918 1.00 38.38 113 PRO A N 1
ATOM 908 C CA . PRO A 1 113 ? 21.808 3.499 32.960 1.00 38.38 113 PRO A CA 1
ATOM 909 C C . PRO A 1 113 ? 21.995 4.790 33.756 1.00 38.38 113 PRO A C 1
ATOM 911 O O . PRO A 1 113 ? 23.081 5.062 34.272 1.00 38.38 113 PRO A O 1
ATOM 914 N N . GLN A 1 114 ? 20.911 5.556 33.897 1.00 36.53 114 GLN A N 1
ATOM 915 C CA . GLN A 1 114 ? 20.831 6.722 34.773 1.00 36.53 114 GLN A CA 1
ATOM 916 C C . GLN A 1 114 ? 19.857 6.469 35.937 1.00 36.53 114 GLN A C 1
ATOM 918 O O . GLN A 1 114 ? 18.913 5.694 35.833 1.00 36.53 114 GLN A O 1
ATOM 923 N N . ALA A 1 115 ? 20.189 7.110 37.057 1.00 38.72 115 ALA A N 1
ATOM 924 C CA . ALA A 1 115 ? 19.687 6.990 38.423 1.00 38.72 115 ALA A CA 1
ATOM 925 C C . ALA A 1 115 ? 18.200 6.631 38.648 1.00 38.72 115 ALA A C 1
ATOM 927 O O . ALA A 1 115 ? 17.294 7.175 38.028 1.00 38.72 115 ALA A O 1
ATOM 928 N N . SER A 1 116 ? 18.022 5.766 39.655 1.00 39.72 116 SER A N 1
ATOM 929 C CA . SER A 1 116 ? 16.822 5.321 40.376 1.00 39.72 116 SER A CA 1
ATOM 930 C C . SER A 1 116 ? 15.494 6.030 40.045 1.00 39.72 116 SER A C 1
ATOM 932 O O . SER A 1 116 ? 15.272 7.150 40.516 1.00 39.72 116 SER A O 1
ATOM 934 N N . PRO A 1 117 ? 14.562 5.358 39.341 1.00 41.78 117 PRO A N 1
ATOM 935 C CA . PRO A 1 117 ? 13.212 5.858 39.153 1.00 41.78 117 PRO A CA 1
ATOM 936 C C . PRO A 1 117 ? 12.366 5.618 40.408 1.00 41.78 117 PRO A C 1
ATOM 938 O O . PRO A 1 117 ? 12.501 4.609 41.107 1.00 41.78 117 PRO A O 1
ATOM 941 N N . VAL A 1 118 ? 11.446 6.549 40.658 1.00 36.19 118 VAL A N 1
ATOM 942 C CA . VAL A 1 118 ? 10.261 6.320 41.487 1.00 36.19 118 VAL A CA 1
ATOM 943 C C . VAL A 1 118 ? 9.611 5.034 40.987 1.00 36.19 118 VAL A C 1
ATOM 945 O O . VAL A 1 118 ? 9.266 4.937 39.812 1.00 36.19 118 VAL A O 1
ATOM 948 N N . THR A 1 119 ? 9.506 4.031 41.856 1.00 34.59 119 THR A N 1
ATOM 949 C CA . THR A 1 119 ? 8.945 2.720 41.529 1.00 34.59 119 THR A CA 1
ATOM 950 C C . THR A 1 119 ? 7.460 2.884 41.218 1.00 34.59 119 THR A C 1
ATOM 952 O O . THR A 1 119 ? 6.608 2.788 42.100 1.00 34.59 119 THR A O 1
ATOM 955 N N . MET A 1 120 ? 7.137 3.187 39.961 1.00 43.38 120 MET A N 1
ATOM 956 C CA . MET A 1 120 ? 5.795 2.985 39.446 1.00 43.38 120 MET A CA 1
ATOM 957 C C . MET A 1 120 ? 5.541 1.487 39.513 1.00 43.38 120 MET A C 1
ATOM 959 O O . MET A 1 120 ? 6.237 0.699 38.880 1.00 43.38 120 MET A O 1
ATOM 963 N N . VAL A 1 121 ? 4.604 1.098 40.373 1.00 49.25 121 VAL A N 1
ATOM 964 C CA . VAL A 1 121 ? 4.137 -0.281 40.471 1.00 49.25 121 VAL A CA 1
ATOM 965 C C . VAL A 1 121 ? 3.628 -0.660 39.088 1.00 49.25 121 VAL A C 1
ATOM 967 O O . VAL A 1 121 ? 2.619 -0.124 38.632 1.00 49.25 121 VAL A O 1
ATOM 970 N N . GLU A 1 122 ? 4.365 -1.539 38.420 1.00 54.56 122 GLU A N 1
ATOM 971 C CA . GLU A 1 122 ? 4.045 -2.089 37.111 1.00 54.56 122 GLU A CA 1
ATOM 972 C C . GLU A 1 122 ? 2.779 -2.941 37.273 1.00 54.56 122 GLU A C 1
ATOM 974 O O . GLU A 1 122 ? 2.804 -4.106 37.671 1.00 54.56 122 GLU A O 1
ATOM 979 N N . ARG A 1 123 ? 1.619 -2.298 37.128 1.00 66.56 123 ARG A N 1
ATOM 980 C CA . ARG A 1 123 ? 0.329 -2.976 37.179 1.00 66.56 123 ARG A CA 1
ATOM 981 C C . ARG A 1 123 ? 0.116 -3.607 35.815 1.00 66.56 123 ARG A C 1
ATOM 983 O O . ARG A 1 123 ? -0.066 -2.901 34.829 1.00 66.56 123 ARG A O 1
ATOM 990 N N . ASN A 1 124 ? 0.147 -4.934 35.770 1.00 75.00 124 ASN A N 1
ATOM 991 C CA . ASN A 1 124 ? -0.221 -5.693 34.583 1.00 75.00 124 ASN A CA 1
ATOM 992 C C . ASN A 1 124 ? -1.714 -5.497 34.319 1.00 75.00 124 ASN A C 1
ATOM 994 O O . ASN A 1 124 ? -2.560 -6.169 34.904 1.00 75.00 124 ASN A O 1
ATOM 998 N N . TYR A 1 125 ? -2.027 -4.528 33.470 1.00 79.38 125 TYR A N 1
ATOM 999 C CA . TYR A 1 125 ? -3.373 -4.268 32.994 1.00 79.38 125 TYR A CA 1
ATOM 1000 C C . TYR A 1 125 ? -3.778 -5.379 32.031 1.00 79.38 125 TYR A C 1
ATOM 1002 O O . TYR A 1 125 ? -3.199 -5.518 30.953 1.00 79.38 125 TYR A O 1
ATOM 1010 N N . VAL A 1 126 ? -4.750 -6.198 32.432 1.00 86.81 126 VAL A N 1
ATOM 1011 C CA . VAL A 1 126 ? -5.188 -7.336 31.625 1.00 86.81 126 VAL A CA 1
ATOM 1012 C C . VAL A 1 126 ? -6.422 -6.937 30.825 1.00 86.81 126 VAL A C 1
ATOM 1014 O O . VAL A 1 126 ? -7.483 -6.631 31.362 1.00 86.81 126 VAL A O 1
ATOM 1017 N N . ILE A 1 127 ? -6.274 -6.925 29.506 1.00 96.12 127 ILE A N 1
ATOM 1018 C CA . ILE A 1 127 ? -7.381 -6.792 28.565 1.00 96.12 127 ILE A CA 1
ATOM 1019 C C . ILE A 1 127 ? -7.526 -8.153 27.873 1.00 96.12 127 ILE A C 1
ATOM 1021 O O . ILE A 1 127 ? -6.560 -8.711 27.351 1.00 96.12 127 ILE A O 1
ATOM 1025 N N . HIS A 1 128 ? -8.735 -8.705 27.878 1.00 97.25 128 HIS A N 1
ATOM 1026 C CA . HIS A 1 128 ? -9.036 -10.032 27.353 1.00 97.25 128 HIS A CA 1
ATOM 1027 C C . HIS A 1 128 ? -9.753 -9.946 26.006 1.00 97.25 128 HIS A C 1
ATOM 1029 O O . HIS A 1 128 ? -10.801 -9.315 25.879 1.00 97.25 128 HIS A O 1
ATOM 1035 N N . VAL A 1 129 ? -9.231 -10.636 24.995 1.00 97.56 129 VAL A N 1
ATOM 1036 C CA . VAL A 1 129 ? -9.920 -10.794 23.707 1.00 97.56 129 VAL A CA 1
ATOM 1037 C C . VAL A 1 129 ? -10.963 -11.903 23.848 1.00 97.56 129 VAL A C 1
ATOM 1039 O O . VAL A 1 129 ? -10.608 -13.060 24.059 1.00 97.56 129 VAL A O 1
ATOM 1042 N N . VAL A 1 130 ? -12.245 -11.549 23.745 1.00 98.12 130 VAL A N 1
ATOM 1043 C CA . VAL A 1 130 ? -13.373 -12.491 23.852 1.00 98.12 130 VAL A CA 1
ATOM 1044 C C . VAL A 1 130 ? -13.690 -13.103 22.490 1.00 98.12 130 VAL A C 1
ATOM 1046 O O . VAL A 1 130 ? -13.876 -14.312 22.379 1.00 98.12 130 VAL A O 1
ATOM 1049 N N . GLU A 1 131 ? -13.723 -12.273 21.446 1.00 98.00 131 GLU A N 1
ATOM 1050 C CA . GLU A 1 131 ? -14.023 -12.688 20.075 1.00 98.00 131 GLU A CA 1
ATOM 1051 C C . GLU A 1 131 ? -13.161 -11.898 19.081 1.00 98.00 131 GLU A C 1
ATOM 1053 O O . GLU A 1 131 ? -12.870 -10.719 19.293 1.00 98.00 131 GLU A O 1
ATOM 1058 N N . GLN A 1 132 ? -12.715 -12.548 18.004 1.00 97.81 132 GLN A N 1
ATOM 1059 C CA . GLN A 1 132 ? -11.872 -11.932 16.975 1.00 97.81 132 GLN A CA 1
ATOM 1060 C C . GLN A 1 132 ? -12.107 -12.577 15.599 1.00 97.81 132 GLN A C 1
ATOM 1062 O O . GLN A 1 132 ? -12.402 -13.775 15.533 1.00 97.81 132 GLN A O 1
ATOM 1067 N N . PRO A 1 133 ? -11.941 -11.826 14.493 1.00 97.00 133 PRO A N 1
ATOM 1068 C CA . PRO A 1 133 ? -12.079 -12.356 13.142 1.00 97.00 133 PRO A CA 1
ATOM 1069 C C . PRO A 1 133 ? -11.080 -13.487 12.889 1.00 97.00 133 PRO A C 1
ATOM 1071 O O . PRO A 1 133 ? -9.942 -13.457 13.358 1.00 97.00 133 PRO A O 1
ATOM 1074 N N . THR A 1 134 ? -11.490 -14.484 12.106 1.00 88.94 134 THR A N 1
ATOM 1075 C CA . THR A 1 134 ? -10.647 -15.652 11.827 1.00 88.94 134 THR A CA 1
ATOM 1076 C C . THR A 1 134 ? -9.938 -15.520 10.486 1.00 88.94 134 THR A C 1
ATOM 1078 O O . THR A 1 134 ? -10.572 -15.222 9.481 1.00 88.94 134 THR A O 1
ATOM 1081 N N . GLY A 1 135 ? -8.628 -15.789 10.475 1.00 90.94 135 GLY A N 1
ATOM 1082 C CA . GLY A 1 135 ? -7.801 -16.198 9.333 1.00 90.94 135 GLY A CA 1
ATOM 1083 C C . GLY A 1 135 ? -7.887 -15.378 8.043 1.00 90.94 135 GLY A C 1
ATOM 1084 O O . GLY A 1 135 ? -6.908 -14.757 7.657 1.00 90.94 135 GLY A O 1
ATOM 1085 N N . ASN A 1 136 ? -9.010 -15.425 7.331 1.00 95.25 136 ASN A N 1
ATOM 1086 C CA . ASN A 1 136 ? -9.223 -14.753 6.056 1.00 95.25 136 ASN A CA 1
ATOM 1087 C C . ASN A 1 136 ? -10.353 -13.730 6.172 1.00 95.25 136 ASN A C 1
ATOM 1089 O O . ASN A 1 136 ? -11.515 -14.086 6.351 1.00 95.25 136 ASN A O 1
ATOM 1093 N N . VAL A 1 137 ? -10.018 -12.461 5.974 1.00 96.50 137 VAL A N 1
ATOM 1094 C CA . VAL A 1 137 ? -10.971 -11.354 5.944 1.00 96.50 137 VAL A CA 1
ATOM 1095 C C . VAL A 1 137 ? -11.122 -10.873 4.509 1.00 96.50 137 VAL A C 1
ATOM 1097 O O . VAL A 1 137 ? -10.140 -10.704 3.794 1.00 96.50 137 VAL A O 1
ATOM 1100 N N . VAL A 1 138 ? -12.353 -10.625 4.069 1.00 95.62 138 VAL A N 1
ATOM 1101 C CA . VAL A 1 138 ? -12.610 -10.067 2.736 1.00 95.62 138 VAL A CA 1
ATOM 1102 C C . VAL A 1 138 ? -12.548 -8.544 2.803 1.00 95.62 138 VAL A C 1
ATOM 1104 O O . VAL A 1 138 ? -13.294 -7.928 3.563 1.00 95.62 138 VAL A O 1
ATOM 1107 N N . ALA A 1 139 ? -11.708 -7.934 1.967 1.00 95.44 139 ALA A N 1
ATOM 1108 C CA . ALA A 1 139 ? -11.618 -6.485 1.847 1.00 95.44 139 ALA A CA 1
ATOM 1109 C C . ALA A 1 139 ? -12.988 -5.867 1.517 1.00 95.44 139 ALA A C 1
ATOM 1111 O O . ALA A 1 139 ? -13.806 -6.445 0.786 1.00 95.44 139 ALA A O 1
ATOM 1112 N N . ASN A 1 140 ? -13.242 -4.667 2.034 1.00 95.25 140 ASN A N 1
ATOM 1113 C CA . ASN A 1 140 ? -14.510 -3.951 1.879 1.00 95.25 140 ASN A CA 1
ATOM 1114 C C . ASN A 1 140 ? -15.727 -4.734 2.416 1.00 95.25 140 ASN A C 1
ATOM 1116 O O . ASN A 1 140 ? -16.849 -4.573 1.928 1.00 95.25 140 ASN A O 1
ATOM 1120 N N . LYS A 1 141 ? -15.521 -5.617 3.398 1.00 96.44 141 LYS A N 1
ATOM 1121 C CA . LYS A 1 141 ? -16.579 -6.249 4.193 1.00 96.44 141 LYS A CA 1
ATOM 1122 C C . LYS A 1 141 ? -16.317 -5.960 5.673 1.00 96.44 141 LYS A C 1
ATOM 1124 O O . LYS A 1 141 ? -15.167 -5.787 6.073 1.00 96.44 141 LYS A O 1
ATOM 1129 N N . TYR A 1 142 ? -17.383 -5.877 6.463 1.00 98.00 142 TYR A N 1
ATOM 1130 C CA . TYR A 1 142 ? -17.246 -5.857 7.915 1.00 98.00 142 TYR A CA 1
ATOM 1131 C C . TYR A 1 142 ? -16.621 -7.164 8.408 1.00 98.00 142 TYR A C 1
ATOM 1133 O O . TYR A 1 142 ? -16.816 -8.218 7.794 1.00 98.00 142 TYR A O 1
ATOM 1141 N N . LEU A 1 143 ? -15.839 -7.064 9.480 1.00 97.62 143 LEU A N 1
ATOM 1142 C CA . LEU A 1 143 ? -15.194 -8.205 10.117 1.00 97.62 143 LEU A CA 1
ATOM 1143 C C . LEU A 1 143 ? -16.247 -9.169 10.670 1.00 97.62 143 LEU A C 1
ATOM 1145 O O . LEU A 1 143 ? -17.185 -8.753 11.347 1.00 97.62 143 LEU A O 1
ATOM 1149 N N . GLU A 1 144 ? -16.074 -10.454 10.367 1.00 96.44 144 GLU A N 1
ATOM 1150 C CA . GLU A 1 144 ? -16.935 -11.538 10.837 1.00 96.44 144 GLU A CA 1
ATOM 1151 C C . GLU A 1 144 ? -16.055 -12.696 11.356 1.00 96.44 144 GLU A C 1
ATOM 1153 O O . GLU A 1 144 ? -15.248 -13.231 10.587 1.00 96.44 144 GLU A O 1
ATOM 1158 N N . PRO A 1 145 ? -16.196 -13.101 12.631 1.00 97.69 145 PRO A N 1
ATOM 1159 C CA . PRO A 1 145 ? -16.978 -12.422 13.674 1.00 97.69 145 PRO A CA 1
ATOM 1160 C C . PRO A 1 145 ? -16.443 -11.013 14.032 1.00 97.69 145 PRO A C 1
ATOM 1162 O O . PRO A 1 145 ? -15.315 -10.674 13.653 1.00 97.69 145 PRO A O 1
ATOM 1165 N N . PRO A 1 146 ? -17.242 -10.170 14.724 1.00 98.06 146 PRO A N 1
ATOM 1166 C CA . PRO A 1 146 ? -16.778 -8.871 15.210 1.00 98.06 146 PRO A CA 1
ATOM 1167 C C . PRO A 1 146 ? -15.664 -9.031 16.255 1.00 98.06 146 PRO A C 1
ATOM 1169 O O . PRO A 1 146 ? -15.529 -10.072 16.892 1.00 98.06 146 PRO A O 1
ATOM 1172 N N . VAL A 1 147 ? -14.873 -7.974 16.458 1.00 98.44 147 VAL A N 1
ATOM 1173 C CA . VAL A 1 147 ? -13.898 -7.947 17.558 1.00 98.44 147 VAL A CA 1
ATOM 1174 C C . VAL A 1 147 ? -14.625 -7.571 18.846 1.00 98.44 147 VAL A C 1
ATOM 1176 O O . VAL A 1 147 ? -15.241 -6.502 18.912 1.00 98.44 147 VAL A O 1
ATOM 1179 N N . ILE A 1 148 ? -14.530 -8.426 19.863 1.00 98.50 148 ILE A N 1
ATOM 1180 C CA . ILE A 1 148 ? -15.067 -8.188 21.205 1.00 98.50 148 ILE A CA 1
ATOM 1181 C C . ILE A 1 148 ? -13.929 -8.296 22.211 1.00 98.50 148 ILE A C 1
ATOM 1183 O O . ILE A 1 148 ? -13.232 -9.309 22.283 1.00 98.50 148 ILE A O 1
ATOM 1187 N N . VAL A 1 149 ? -13.763 -7.244 23.002 1.00 98.25 149 VAL A N 1
ATOM 1188 C CA . VAL A 1 149 ? -12.716 -7.131 24.014 1.00 98.25 149 VAL A CA 1
ATOM 1189 C C . VAL A 1 149 ? -13.360 -6.856 25.366 1.00 98.25 149 VAL A C 1
ATOM 1191 O O . VAL A 1 149 ? -14.298 -6.064 25.453 1.00 98.25 149 VAL A O 1
ATOM 1194 N N . ARG A 1 150 ? -12.854 -7.508 26.414 1.00 98.19 150 ARG A N 1
ATOM 1195 C CA . ARG A 1 150 ? -13.258 -7.313 27.805 1.00 98.19 150 ARG A CA 1
ATOM 1196 C C . ARG A 1 150 ? -12.111 -6.708 28.608 1.00 98.19 150 ARG A C 1
ATOM 1198 O O . ARG A 1 150 ? -10.999 -7.228 28.603 1.00 98.19 150 ARG A O 1
ATOM 1205 N N . VAL A 1 151 ? -12.403 -5.617 29.292 1.00 97.06 151 VAL A N 1
ATOM 1206 C CA . VAL A 1 151 ? -11.539 -4.942 30.257 1.00 97.06 151 VAL A CA 1
ATOM 1207 C C . VAL A 1 151 ? -11.769 -5.580 31.624 1.00 97.06 151 VAL A C 1
ATOM 1209 O O . VAL A 1 151 ? -12.913 -5.862 31.977 1.00 97.06 151 VAL A O 1
ATOM 1212 N N . ASP A 1 152 ? -10.691 -5.853 32.354 1.00 96.00 152 ASP A N 1
ATOM 1213 C CA . ASP A 1 152 ? -10.756 -6.366 33.726 1.00 96.00 152 ASP A CA 1
ATOM 1214 C C . ASP A 1 152 ? -11.450 -5.354 34.660 1.00 96.00 152 ASP A C 1
ATOM 1216 O O . ASP A 1 152 ? -11.271 -4.142 34.519 1.00 96.00 152 ASP A O 1
ATOM 1220 N N . ASP A 1 153 ? -12.227 -5.843 35.626 1.00 94.69 153 ASP A N 1
ATOM 1221 C CA . ASP A 1 153 ? -12.985 -5.013 36.570 1.00 94.69 153 ASP A CA 1
ATOM 1222 C C . ASP A 1 153 ? -12.059 -4.060 37.358 1.00 94.69 153 ASP A C 1
ATOM 1224 O O . ASP A 1 153 ? -12.407 -2.908 37.612 1.00 94.69 153 ASP A O 1
ATOM 1228 N N . SER A 1 154 ? -10.820 -4.482 37.634 1.00 92.44 154 SER A N 1
ATOM 1229 C CA . SER A 1 154 ? -9.804 -3.658 38.308 1.00 92.44 154 SER A CA 1
ATOM 1230 C C . SER A 1 154 ? -9.424 -2.381 37.542 1.00 92.44 154 SER A C 1
ATOM 1232 O O . SER A 1 154 ? -9.097 -1.361 38.154 1.00 92.44 154 SER A O 1
ATOM 1234 N N . LEU A 1 155 ? -9.478 -2.411 36.208 1.00 91.44 155 LEU A N 1
ATOM 1235 C CA . LEU A 1 155 ? -9.256 -1.249 35.341 1.00 91.44 155 LEU A CA 1
ATOM 1236 C C . LEU A 1 155 ? -10.474 -0.324 35.300 1.00 91.44 155 LEU A C 1
ATOM 1238 O O . LEU A 1 155 ? -10.314 0.894 35.209 1.00 91.44 155 LEU A O 1
ATOM 1242 N N . LEU A 1 156 ? -11.680 -0.892 35.374 1.00 93.44 156 LEU A N 1
ATOM 1243 C CA . LEU A 1 156 ? -12.922 -0.120 35.411 1.00 93.44 156 LEU A CA 1
ATOM 1244 C C . LEU A 1 156 ? -13.014 0.705 36.696 1.00 93.44 156 LEU A C 1
ATOM 1246 O O . LEU A 1 156 ? -13.354 1.885 36.639 1.00 93.44 156 LEU A O 1
ATOM 1250 N N . ASP A 1 157 ? -12.632 0.113 37.829 1.00 92.06 157 ASP A N 1
ATOM 1251 C CA . ASP A 1 157 ? -12.623 0.784 39.133 1.00 92.06 157 ASP A CA 1
ATOM 1252 C C . ASP A 1 157 ? -11.618 1.948 39.189 1.00 92.06 157 ASP A C 1
ATOM 1254 O O . ASP A 1 157 ? -11.863 2.979 39.826 1.00 92.06 157 ASP A O 1
ATOM 1258 N N . LEU A 1 158 ? -10.480 1.815 38.496 1.00 86.31 158 LEU A N 1
ATOM 1259 C CA . LEU A 1 158 ? -9.473 2.876 38.397 1.00 86.31 158 LEU A CA 1
ATOM 1260 C C . LEU A 1 158 ? -9.986 4.082 37.611 1.00 86.31 158 LEU A C 1
ATOM 1262 O O . LEU A 1 158 ? -9.682 5.217 37.969 1.00 86.31 158 LEU A O 1
ATOM 1266 N N . ALA A 1 159 ? -10.816 3.846 36.600 1.00 86.06 159 ALA A N 1
ATOM 1267 C CA . ALA A 1 159 ? -11.396 4.885 35.763 1.00 86.06 159 ALA A CA 1
ATOM 1268 C C . ALA A 1 159 ? -12.621 5.569 36.401 1.00 86.06 159 ALA A C 1
ATOM 1270 O O . ALA A 1 159 ? -13.463 6.080 35.668 1.00 86.06 159 ALA A O 1
ATOM 1271 N N . SER A 1 160 ? -12.735 5.608 37.740 1.00 74.38 160 SER A N 1
ATOM 1272 C CA . SER A 1 160 ? -13.910 5.989 38.570 1.00 74.38 160 SER A CA 1
ATOM 1273 C C . SER A 1 160 ? -14.476 7.419 38.407 1.00 74.38 160 SER A C 1
ATOM 1275 O O . SER A 1 160 ? -15.235 7.918 39.237 1.00 74.38 160 SER A O 1
ATOM 1277 N N . GLY A 1 161 ? -14.182 8.068 37.289 1.00 83.44 161 GLY A N 1
ATOM 1278 C CA . GLY A 1 161 ? -14.887 9.232 36.757 1.00 83.44 161 GLY A CA 1
ATOM 1279 C C . GLY A 1 161 ? -14.553 9.533 35.291 1.00 83.44 161 GLY A C 1
ATOM 1280 O O . GLY A 1 161 ? -15.083 10.493 34.732 1.00 83.44 161 GLY A O 1
ATOM 1281 N N . ALA A 1 162 ? -13.686 8.738 34.664 1.00 92.12 162 ALA A N 1
ATOM 1282 C CA . ALA A 1 162 ? -13.219 8.938 33.306 1.00 92.12 162 ALA A CA 1
ATOM 1283 C C . ALA A 1 162 ? -13.937 8.009 32.329 1.00 92.12 162 ALA A C 1
ATOM 1285 O O . ALA A 1 162 ? -14.448 6.942 32.671 1.00 92.12 162 ALA A O 1
ATOM 1286 N N . ARG A 1 163 ? -13.989 8.435 31.068 1.00 95.81 163 ARG A N 1
ATOM 1287 C CA . ARG A 1 163 ? -14.652 7.675 30.014 1.00 95.81 163 ARG A CA 1
ATOM 1288 C C . ARG A 1 163 ? -13.623 6.807 29.297 1.00 95.81 163 ARG A C 1
ATOM 1290 O O . ARG A 1 163 ? -12.752 7.333 28.609 1.00 95.81 163 ARG A O 1
ATOM 1297 N N . LEU A 1 164 ? -13.735 5.490 29.446 1.00 96.88 164 LEU A N 1
ATOM 1298 C CA . LEU A 1 164 ? -12.857 4.536 28.771 1.00 96.88 164 LEU A CA 1
ATOM 1299 C C . LEU A 1 164 ? -13.307 4.278 27.330 1.00 96.88 164 LEU A C 1
ATOM 1301 O O . LEU A 1 164 ? -14.480 4.013 27.056 1.00 96.88 164 LEU A O 1
ATOM 1305 N N . GLN A 1 165 ? -12.353 4.293 26.406 1.00 97.81 165 GLN A N 1
ATOM 1306 C CA . GLN A 1 165 ? -12.563 3.930 25.010 1.00 97.81 165 GLN A CA 1
ATOM 1307 C C . GLN A 1 165 ? -11.444 3.021 24.503 1.00 97.81 165 GLN A C 1
ATOM 1309 O O . GLN A 1 165 ? -10.310 3.092 24.957 1.00 97.81 165 GLN A O 1
ATOM 1314 N N . MET A 1 166 ? -11.762 2.174 23.535 1.00 98.06 166 MET A N 1
ATOM 1315 C CA . MET A 1 166 ? -10.821 1.323 22.822 1.00 98.06 166 MET A CA 1
ATOM 1316 C C . MET A 1 166 ? -10.608 1.869 21.415 1.00 98.06 166 MET A C 1
ATOM 1318 O O . MET A 1 166 ? -11.577 2.182 20.718 1.00 98.06 166 MET A O 1
ATOM 1322 N N . ILE A 1 167 ? -9.353 1.928 20.984 1.00 98.19 167 ILE A N 1
ATOM 1323 C CA . ILE A 1 167 ? -8.960 2.243 19.611 1.00 98.19 167 ILE A CA 1
ATOM 1324 C C . ILE A 1 167 ? -8.468 0.982 18.917 1.00 98.19 167 ILE A C 1
ATOM 1326 O O . ILE A 1 167 ? -7.654 0.251 19.471 1.00 98.19 167 ILE A O 1
ATOM 1330 N N . ALA A 1 168 ? -8.938 0.760 17.692 1.00 98.31 168 ALA A N 1
ATOM 1331 C CA . ALA A 1 168 ? -8.432 -0.261 16.791 1.00 98.31 168 ALA A CA 1
ATOM 1332 C C . ALA A 1 168 ? -7.548 0.360 15.704 1.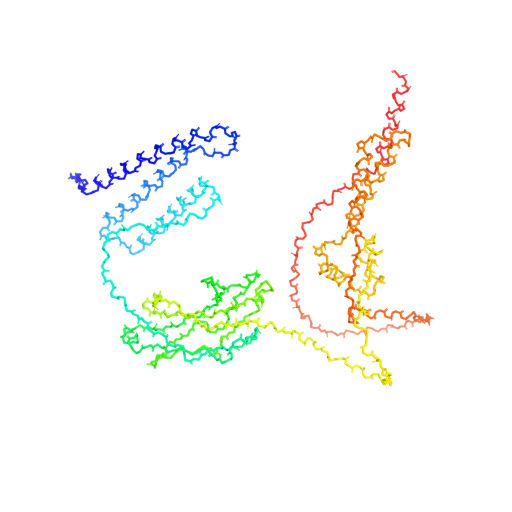00 98.31 168 ALA A C 1
ATOM 1334 O O . ALA A 1 168 ? -7.944 1.321 15.041 1.00 98.31 168 ALA A O 1
ATOM 1335 N N . SER A 1 169 ? -6.386 -0.241 15.472 1.00 97.62 169 SER A N 1
ATOM 1336 C CA . SER A 1 169 ? -5.501 0.046 14.342 1.00 97.62 169 SER A CA 1
ATOM 1337 C C . SER A 1 169 ? -5.121 -1.253 13.625 1.00 97.62 169 SER A C 1
ATOM 1339 O O . SER A 1 169 ? -5.263 -2.346 14.172 1.00 97.62 169 SER A O 1
ATOM 1341 N N . LEU A 1 170 ? -4.693 -1.164 12.364 1.00 97.38 170 LEU A N 1
ATOM 1342 C CA . LEU A 1 170 ? -4.192 -2.315 11.611 1.00 97.38 170 LEU A CA 1
ATOM 1343 C C . LEU A 1 170 ? -2.667 -2.238 11.559 1.00 97.38 170 LEU A C 1
ATOM 1345 O O . LEU A 1 170 ? -2.126 -1.183 11.248 1.00 97.38 170 LEU A O 1
ATOM 1349 N N . GLY A 1 171 ? -1.978 -3.340 11.827 1.00 96.00 171 GLY A N 1
ATOM 1350 C CA . GLY A 1 171 ? -0.527 -3.444 11.693 1.00 96.00 171 GLY A CA 1
ATOM 1351 C C . GLY A 1 171 ? -0.112 -4.736 11.003 1.00 96.00 171 GLY A C 1
ATOM 1352 O O . GLY A 1 171 ? -0.927 -5.636 10.773 1.00 96.00 171 GLY A O 1
ATOM 1353 N N . LEU A 1 172 ? 1.166 -4.840 10.656 1.00 96.00 172 LEU A N 1
ATOM 1354 C CA . LEU A 1 172 ? 1.732 -6.103 10.184 1.00 96.00 172 LEU A CA 1
ATOM 1355 C C . LEU A 1 172 ? 1.846 -7.080 11.359 1.00 96.00 172 LEU A C 1
ATOM 1357 O O . LEU A 1 172 ? 2.186 -6.702 12.473 1.00 96.00 172 LEU A O 1
ATOM 1361 N N . SER A 1 173 ? 1.576 -8.365 11.132 1.00 94.81 173 SER A N 1
ATOM 1362 C CA . SER A 1 173 ? 1.568 -9.342 12.229 1.00 94.81 173 SER A CA 1
ATOM 1363 C C . SER A 1 173 ? 2.950 -9.576 12.852 1.00 94.81 173 SER A C 1
ATOM 1365 O O . SER A 1 173 ? 3.022 -10.022 13.994 1.00 94.81 173 SER A O 1
ATOM 1367 N N . LEU A 1 174 ? 4.026 -9.333 12.099 1.00 92.94 174 LEU A N 1
ATOM 1368 C CA . LEU A 1 174 ? 5.409 -9.604 12.509 1.00 92.94 174 LEU A CA 1
ATOM 1369 C C . LEU A 1 174 ? 6.198 -8.339 12.872 1.00 92.94 174 LEU A C 1
ATOM 1371 O O . LEU A 1 174 ? 7.349 -8.457 13.277 1.00 92.94 174 LEU A O 1
ATOM 1375 N N . SER A 1 175 ? 5.613 -7.149 12.723 1.00 93.50 175 SER A N 1
ATOM 1376 C CA . SER A 1 175 ? 6.242 -5.887 13.125 1.00 93.50 175 SER A CA 1
ATOM 1377 C C . SER A 1 175 ? 5.288 -5.053 13.977 1.00 93.50 175 SER A C 1
ATOM 1379 O O . SER A 1 175 ? 4.096 -5.348 14.089 1.00 93.50 175 SER A O 1
ATOM 1381 N N . ASP A 1 176 ? 5.815 -4.024 14.630 1.00 91.62 176 ASP A N 1
ATOM 1382 C CA . ASP A 1 176 ? 5.011 -3.023 15.346 1.00 91.62 176 ASP A CA 1
ATOM 1383 C C . ASP A 1 176 ? 4.570 -1.874 14.431 1.00 91.62 176 ASP A C 1
ATOM 1385 O O . ASP A 1 176 ? 3.971 -0.899 14.876 1.00 91.62 176 ASP A O 1
ATOM 1389 N N . GLU A 1 177 ? 4.836 -1.996 13.129 1.00 94.00 177 GLU A N 1
ATOM 1390 C CA . GLU A 1 177 ? 4.473 -0.988 12.146 1.00 94.00 177 GLU A CA 1
ATOM 1391 C C . GLU A 1 177 ? 2.954 -0.960 11.950 1.00 94.00 177 GLU A C 1
ATOM 1393 O O . GLU A 1 177 ? 2.321 -1.959 11.579 1.00 94.00 177 GLU A O 1
ATOM 1398 N N . THR A 1 178 ? 2.372 0.210 12.207 1.00 93.81 178 THR A N 1
ATOM 1399 C CA . THR A 1 178 ? 0.950 0.469 11.994 1.00 93.81 178 THR A CA 1
ATOM 1400 C C . THR A 1 178 ? 0.716 0.985 10.579 1.00 93.81 178 THR A C 1
ATOM 1402 O O . THR A 1 178 ? 1.428 1.840 10.058 1.00 93.81 178 THR A O 1
ATOM 1405 N N . LEU A 1 179 ? -0.318 0.451 9.942 1.00 93.00 179 LEU A N 1
ATOM 1406 C CA . LEU A 1 179 ? -0.754 0.783 8.596 1.00 93.00 179 LEU A CA 1
ATOM 1407 C C . LEU A 1 179 ? -2.006 1.651 8.692 1.00 93.00 179 LEU A C 1
ATOM 1409 O O . LEU A 1 179 ? -3.124 1.149 8.825 1.00 93.00 179 LEU A O 1
ATOM 1413 N N . SER A 1 180 ? -1.817 2.967 8.633 1.00 91.69 180 SER A N 1
ATOM 1414 C CA . SER A 1 180 ? -2.923 3.924 8.708 1.00 91.69 180 SER A CA 1
ATOM 1415 C C . SER A 1 180 ? -3.610 4.121 7.357 1.00 91.69 180 SER A C 1
ATOM 1417 O O . SER A 1 180 ? -4.837 4.086 7.293 1.00 91.69 180 SER A O 1
ATOM 1419 N N . ARG A 1 181 ? -2.844 4.260 6.265 1.00 91.75 181 ARG A N 1
ATOM 1420 C CA . ARG A 1 181 ? -3.353 4.696 4.953 1.00 91.75 181 ARG A CA 1
ATOM 1421 C C . ARG A 1 181 ? -3.056 3.735 3.809 1.00 91.75 181 ARG A C 1
ATOM 1423 O O . ARG A 1 181 ? -2.075 2.997 3.829 1.00 91.75 181 ARG A O 1
ATOM 1430 N N . THR A 1 182 ? -3.925 3.754 2.800 1.00 86.19 182 THR A N 1
ATOM 1431 C CA . THR A 1 182 ? -3.774 3.018 1.541 1.00 86.19 182 THR A CA 1
ATOM 1432 C C . THR A 1 182 ? -2.530 3.483 0.774 1.00 86.19 182 THR A C 1
ATOM 1434 O O . THR A 1 182 ? -1.986 4.548 1.042 1.00 86.19 182 THR A O 1
ATOM 1437 N N . LEU A 1 183 ? -2.070 2.697 -0.209 1.00 78.06 183 LEU A N 1
ATOM 1438 C CA . LEU A 1 183 ? -0.880 3.019 -1.025 1.00 78.06 183 LEU A CA 1
ATOM 1439 C C . LEU A 1 183 ? -0.904 4.411 -1.663 1.00 78.06 183 LEU A C 1
ATOM 1441 O O . LEU A 1 183 ? 0.141 5.021 -1.859 1.00 78.06 183 LEU A O 1
ATOM 1445 N N . ASP A 1 184 ? -2.088 4.854 -2.071 1.00 84.19 184 ASP A N 1
ATOM 1446 C CA . ASP A 1 184 ? -2.323 6.151 -2.697 1.00 84.19 184 ASP A CA 1
ATOM 1447 C C . ASP A 1 184 ? -2.475 7.278 -1.664 1.00 84.19 184 ASP A C 1
ATOM 1449 O O . ASP A 1 184 ? -2.666 8.430 -2.039 1.00 84.19 184 ASP A O 1
ATOM 1453 N N . ASN A 1 185 ? -2.395 6.960 -0.367 1.00 86.38 185 ASN A N 1
ATOM 1454 C CA . ASN A 1 185 ? -2.619 7.854 0.766 1.00 86.38 185 ASN A CA 1
ATOM 1455 C C . ASN A 1 185 ? -3.985 8.561 0.756 1.00 86.38 185 ASN A C 1
ATOM 1457 O O . ASN A 1 185 ? -4.170 9.526 1.503 1.00 86.38 185 ASN A O 1
ATOM 1461 N N . LYS A 1 186 ? -4.941 8.094 -0.063 1.00 88.00 186 LYS A N 1
ATOM 1462 C CA . LYS A 1 186 ? -6.256 8.731 -0.219 1.00 88.00 186 LYS A CA 1
ATOM 1463 C C . LYS A 1 186 ? -7.239 8.306 0.869 1.00 88.00 186 LYS A C 1
ATOM 1465 O O . LYS A 1 186 ? -8.172 9.052 1.154 1.00 88.00 186 LYS A O 1
ATOM 1470 N N . GLN A 1 187 ? -7.078 7.115 1.451 1.00 91.00 187 GLN A N 1
ATOM 1471 C CA . GLN A 1 187 ? -8.039 6.556 2.403 1.00 91.00 187 GLN A CA 1
ATOM 1472 C C . GLN A 1 187 ? -7.349 5.820 3.550 1.00 91.00 187 GLN A C 1
ATOM 1474 O O . GLN A 1 187 ? -6.273 5.249 3.383 1.00 91.00 187 GLN A O 1
ATOM 1479 N N . ASP A 1 188 ? -8.002 5.784 4.710 1.00 95.19 188 ASP A N 1
ATOM 1480 C CA . ASP A 1 188 ? -7.557 4.932 5.808 1.00 95.19 188 ASP A CA 1
ATOM 1481 C C . ASP A 1 188 ? -7.831 3.458 5.478 1.00 95.19 188 ASP A C 1
ATOM 1483 O O . ASP A 1 188 ? -8.886 3.121 4.923 1.00 95.19 188 ASP A O 1
ATOM 1487 N N . ILE A 1 189 ? -6.883 2.572 5.805 1.00 96.06 189 ILE A N 1
ATOM 1488 C CA . ILE A 1 189 ? -7.017 1.130 5.530 1.00 96.06 189 ILE A CA 1
ATOM 1489 C C . ILE A 1 189 ? -8.076 0.509 6.440 1.00 96.06 189 ILE A C 1
ATOM 1491 O O . ILE A 1 189 ? -8.855 -0.338 6.001 1.00 96.06 189 ILE A O 1
ATOM 1495 N N . LEU A 1 190 ? -8.113 0.914 7.706 1.00 97.69 190 LEU A N 1
ATOM 1496 C CA . LEU A 1 190 ? -9.114 0.463 8.660 1.00 97.69 190 LEU A CA 1
ATOM 1497 C C . LEU A 1 190 ? -10.223 1.513 8.736 1.00 97.69 190 LEU A C 1
ATOM 1499 O O . LEU A 1 190 ? -9.973 2.662 9.080 1.00 97.69 190 LEU A O 1
ATOM 1503 N N . GLN A 1 191 ? -11.450 1.130 8.396 1.00 97.31 191 GLN A N 1
ATOM 1504 C CA . GLN A 1 191 ? -12.585 2.049 8.324 1.00 97.31 191 GLN A CA 1
ATOM 1505 C C . GLN A 1 191 ? -13.762 1.572 9.174 1.00 97.31 191 GLN A C 1
ATOM 1507 O O . GLN A 1 191 ? -13.887 0.393 9.515 1.00 97.31 191 GLN A O 1
ATOM 1512 N N . GLY A 1 192 ? -14.679 2.505 9.439 1.00 96.94 192 GLY A N 1
ATOM 1513 C CA . GLY A 1 192 ? -15.876 2.287 10.240 1.00 96.94 192 GLY A CA 1
ATOM 1514 C C . GLY A 1 192 ? -15.669 2.719 11.688 1.00 96.94 192 GLY A C 1
ATOM 1515 O O . GLY A 1 192 ? -15.105 3.782 11.924 1.00 96.94 192 GLY A O 1
ATOM 1516 N N . ASN A 1 193 ? -16.138 1.929 12.654 1.00 97.75 193 ASN A N 1
ATOM 1517 C CA . ASN A 1 193 ? -16.017 2.282 14.073 1.00 97.75 193 ASN A CA 1
ATOM 1518 C C . ASN A 1 193 ? -14.645 1.857 14.610 1.00 97.75 193 ASN A C 1
ATOM 1520 O O . ASN A 1 193 ? -14.528 0.774 15.172 1.00 97.75 193 ASN A O 1
ATOM 1524 N N . THR A 1 194 ? -13.616 2.682 14.416 1.00 97.88 194 THR A N 1
ATOM 1525 C CA . THR A 1 194 ? -12.253 2.433 14.929 1.00 97.88 194 THR A CA 1
ATOM 1526 C C . THR A 1 194 ? -12.073 2.851 16.386 1.00 97.88 194 THR A C 1
ATOM 1528 O O . THR A 1 194 ? -11.120 2.416 17.021 1.00 97.88 194 THR A O 1
ATOM 1531 N N . VAL A 1 195 ? -12.995 3.650 16.929 1.00 98.12 195 VAL A N 1
ATOM 1532 C CA . VAL A 1 195 ? -13.052 4.041 18.342 1.00 98.12 195 VAL A CA 1
ATOM 1533 C C . VAL A 1 195 ? -14.373 3.545 18.917 1.00 98.12 195 VAL A C 1
ATOM 1535 O O . VAL A 1 195 ? -15.441 3.875 18.392 1.00 98.12 195 VAL A O 1
ATOM 1538 N N . VAL A 1 196 ? -14.322 2.750 19.983 1.00 98.25 196 VAL A N 1
ATOM 1539 C CA . VAL A 1 196 ? -15.509 2.195 20.645 1.00 98.25 196 VAL A CA 1
ATOM 1540 C C . VAL A 1 196 ? -15.437 2.465 22.137 1.00 98.25 196 VAL A C 1
ATOM 1542 O O . VAL A 1 196 ? -14.397 2.322 22.760 1.00 98.25 196 VAL A O 1
ATOM 1545 N N . GLN A 1 197 ? -16.559 2.861 22.716 1.00 97.88 197 GLN A N 1
ATOM 1546 C CA . GLN A 1 197 ? -16.673 3.135 24.143 1.00 97.88 197 GLN A CA 1
ATOM 1547 C C . GLN A 1 197 ? -16.781 1.827 24.922 1.00 97.88 197 GLN A C 1
ATOM 1549 O O . GLN A 1 197 ? -17.517 0.931 24.504 1.00 97.88 197 GLN A O 1
ATOM 1554 N N . VAL A 1 198 ? -16.053 1.720 26.033 1.00 97.62 198 VAL A N 1
ATOM 1555 C CA . VAL A 1 198 ? -16.143 0.560 26.926 1.00 97.62 198 VAL A CA 1
ATOM 1556 C C . VAL A 1 198 ? -17.447 0.677 27.717 1.00 97.62 198 VAL A C 1
ATOM 1558 O O . VAL A 1 198 ? -17.758 1.739 28.258 1.00 97.62 198 VAL A O 1
ATOM 1561 N N . THR A 1 199 ? -18.254 -0.383 27.738 1.00 97.31 199 THR A N 1
ATOM 1562 C CA . THR A 1 199 ? -19.510 -0.403 28.501 1.00 97.31 199 THR A CA 1
ATOM 1563 C C . THR A 1 199 ? -19.247 -0.486 30.005 1.00 97.31 199 THR A C 1
ATOM 1565 O O . THR A 1 199 ? -18.141 -0.792 30.444 1.00 97.31 199 THR A O 1
ATOM 1568 N N . SER A 1 200 ? -20.289 -0.284 30.815 1.00 94.75 200 SER A N 1
ATOM 1569 C CA . SER A 1 200 ? -20.230 -0.491 32.270 1.00 94.75 200 SER A CA 1
ATOM 1570 C C . SER A 1 200 ? -19.901 -1.932 32.680 1.00 94.75 200 SER A C 1
ATOM 1572 O O . SER A 1 200 ? -19.501 -2.163 33.810 1.00 94.75 200 SER A O 1
ATOM 1574 N N . GLU A 1 201 ? -20.071 -2.897 31.774 1.00 96.81 201 GLU A N 1
ATOM 1575 C CA . GLU A 1 201 ? -19.689 -4.306 31.965 1.00 96.81 201 GLU A CA 1
ATOM 1576 C C . GLU A 1 201 ? -18.235 -4.583 31.536 1.00 96.81 201 GLU A C 1
ATOM 1578 O O . GLU A 1 201 ? -17.807 -5.735 31.480 1.00 96.81 201 GLU A O 1
ATOM 1583 N N . GLY A 1 202 ? -17.490 -3.544 31.149 1.00 96.69 202 GLY A N 1
ATOM 1584 C CA . GLY A 1 202 ? -16.123 -3.666 30.656 1.00 96.69 202 GLY A CA 1
ATOM 1585 C C . GLY A 1 202 ? -16.007 -4.180 29.228 1.00 96.69 202 GLY A C 1
ATOM 1586 O O . GLY A 1 202 ? -14.931 -4.609 28.830 1.00 96.69 202 GLY A O 1
ATOM 1587 N N . ILE A 1 203 ? -17.077 -4.168 28.433 1.00 98.12 203 ILE A N 1
ATOM 1588 C CA . ILE A 1 203 ? -17.073 -4.761 27.090 1.00 98.12 203 ILE A CA 1
ATOM 1589 C C . ILE A 1 203 ? -16.951 -3.666 26.028 1.00 98.12 203 ILE A C 1
ATOM 1591 O O . ILE A 1 203 ? -17.676 -2.675 26.045 1.00 98.12 203 ILE A O 1
ATOM 1595 N N . ALA A 1 204 ? -16.070 -3.866 25.050 1.00 98.38 204 ALA A N 1
ATOM 1596 C CA . ALA A 1 204 ? -15.985 -3.064 23.834 1.00 98.38 204 ALA A CA 1
ATOM 1597 C C . ALA A 1 204 ? -16.218 -3.956 22.607 1.00 98.38 204 ALA A C 1
ATOM 1599 O O . ALA A 1 204 ? -15.561 -4.984 22.443 1.00 98.38 204 ALA A O 1
ATOM 1600 N N . THR A 1 205 ? -17.161 -3.570 21.740 1.00 98.50 205 THR A N 1
ATOM 1601 C CA . THR A 1 205 ? -17.545 -4.343 20.543 1.00 98.50 205 TH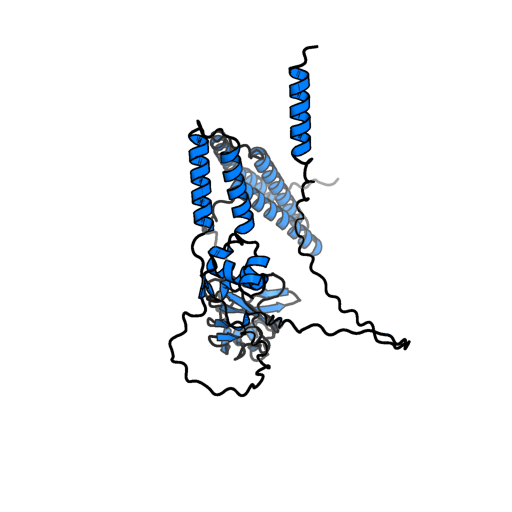R A CA 1
ATOM 1602 C C . THR A 1 205 ? -17.371 -3.529 19.262 1.00 98.50 205 THR A C 1
ATOM 1604 O O . THR A 1 205 ? -18.069 -2.541 19.032 1.00 98.50 205 THR A O 1
ATOM 1607 N N . PHE A 1 206 ? -16.499 -3.994 18.372 1.00 98.44 206 PHE A N 1
ATOM 1608 C CA . PHE A 1 206 ? -16.229 -3.387 17.068 1.00 98.44 206 PHE A CA 1
ATOM 1609 C C . PHE A 1 206 ? -17.093 -4.032 15.972 1.00 98.44 206 PHE A C 1
ATOM 1611 O O . PHE A 1 206 ? -16.618 -4.787 15.126 1.00 98.44 206 PHE A O 1
ATOM 1618 N N . ASN A 1 207 ? -18.393 -3.730 15.975 1.00 97.88 207 ASN A N 1
ATOM 1619 C CA . ASN A 1 207 ? -19.377 -4.329 15.057 1.00 97.88 207 ASN A CA 1
ATOM 1620 C C . ASN A 1 207 ? -19.341 -3.788 13.616 1.00 97.88 207 ASN A C 1
ATOM 1622 O O . ASN A 1 207 ? -19.869 -4.418 12.703 1.00 97.88 207 ASN A O 1
ATOM 1626 N N . LYS A 1 208 ? -18.764 -2.603 13.405 1.00 97.62 208 LYS A N 1
ATOM 1627 C CA . LYS A 1 208 ? -18.702 -1.930 12.098 1.00 97.62 208 LYS A CA 1
ATOM 1628 C C . LYS A 1 208 ? -17.269 -1.676 11.658 1.00 97.62 208 LYS A C 1
ATOM 1630 O O . LYS A 1 208 ? -17.006 -0.672 11.009 1.00 97.62 208 LYS A O 1
ATOM 1635 N N . LEU A 1 209 ? -16.344 -2.558 12.016 1.00 98.12 209 LEU A N 1
ATOM 1636 C CA . LEU A 1 209 ? -14.955 -2.465 11.581 1.00 98.12 209 LEU A CA 1
ATOM 1637 C C . LEU A 1 209 ? -14.800 -3.159 10.224 1.00 98.12 209 LEU A C 1
ATOM 1639 O O . LEU A 1 209 ? -15.295 -4.271 10.046 1.00 98.12 209 LEU A O 1
ATOM 1643 N N . LYS A 1 210 ? -14.168 -2.503 9.249 1.00 97.25 210 LYS A N 1
ATOM 1644 C CA . LYS A 1 210 ? -13.874 -3.074 7.924 1.00 97.25 210 LYS A CA 1
ATOM 1645 C C . LYS A 1 210 ? -12.433 -2.775 7.527 1.00 97.25 210 LYS A C 1
ATOM 1647 O O . LYS A 1 210 ? -11.922 -1.696 7.818 1.00 97.25 210 LYS A O 1
ATOM 1652 N N . ILE A 1 211 ? -11.812 -3.712 6.818 1.00 97.06 211 ILE A N 1
ATOM 1653 C CA . ILE A 1 211 ? -10.485 -3.524 6.225 1.00 97.06 211 ILE A CA 1
ATOM 1654 C C . ILE A 1 211 ? -10.672 -3.228 4.736 1.00 97.06 211 ILE A C 1
ATOM 1656 O O . ILE A 1 211 ? -11.377 -3.957 4.033 1.00 97.06 211 ILE A O 1
ATOM 1660 N N . MET A 1 212 ? -10.089 -2.131 4.268 1.00 96.00 212 MET A N 1
ATOM 1661 C CA . MET A 1 212 ? -10.081 -1.725 2.865 1.00 96.00 212 MET A CA 1
ATOM 1662 C C . MET A 1 212 ? -9.107 -2.583 2.050 1.00 96.00 212 MET A C 1
ATOM 1664 O O . MET A 1 212 ? -8.464 -3.502 2.558 1.00 96.00 212 MET A O 1
ATOM 1668 N N . GLU A 1 213 ? -9.025 -2.329 0.748 1.00 92.69 213 GLU A N 1
ATOM 1669 C CA . GLU A 1 213 ? -8.091 -3.053 -0.107 1.00 92.69 213 GLU A CA 1
ATOM 1670 C C . GLU A 1 213 ? -6.641 -2.708 0.260 1.00 92.69 213 GLU A C 1
ATOM 1672 O O . GLU A 1 213 ? -6.228 -1.549 0.243 1.00 92.69 213 GLU A O 1
ATOM 1677 N N . VAL A 1 214 ? -5.869 -3.736 0.613 1.00 91.81 214 VAL A N 1
ATOM 1678 C CA . VAL A 1 214 ? -4.437 -3.606 0.878 1.00 91.81 214 VAL A CA 1
ATOM 1679 C C . VAL A 1 214 ? -3.652 -3.670 -0.429 1.00 91.81 214 VAL A C 1
ATOM 1681 O O . VAL A 1 214 ? -4.054 -4.322 -1.394 1.00 91.81 214 VAL A O 1
ATOM 1684 N N . SER A 1 215 ? -2.496 -3.010 -0.445 1.00 87.31 215 SER A N 1
ATOM 1685 C CA . SER A 1 215 ? -1.520 -3.070 -1.536 1.00 87.31 215 SER A CA 1
ATOM 1686 C C . SER A 1 215 ? -1.304 -4.481 -2.072 1.00 87.31 215 SER A C 1
ATOM 1688 O O . SER A 1 215 ? -1.104 -5.421 -1.300 1.00 87.31 215 SER A O 1
ATOM 1690 N N . SER A 1 216 ? -1.156 -4.613 -3.392 1.00 84.12 216 SER A N 1
ATOM 1691 C CA . SER A 1 216 ? -0.713 -5.871 -4.000 1.00 84.12 216 SER A CA 1
ATOM 1692 C C . SER A 1 216 ? 0.660 -6.328 -3.489 1.00 84.12 216 SER A C 1
ATOM 1694 O O . SER A 1 216 ? 0.952 -7.519 -3.530 1.00 84.12 216 SER A O 1
ATOM 1696 N N . LYS A 1 217 ? 1.500 -5.409 -2.984 1.00 85.38 217 LYS A N 1
ATOM 1697 C CA . LYS A 1 217 ? 2.793 -5.742 -2.359 1.00 85.38 217 LYS A CA 1
ATOM 1698 C C . LYS A 1 217 ? 2.629 -6.465 -1.016 1.00 85.38 217 LYS A C 1
ATOM 1700 O O . LYS A 1 217 ? 3.497 -7.249 -0.653 1.00 85.38 217 LYS A O 1
ATOM 1705 N N . HIS A 1 218 ? 1.521 -6.230 -0.312 1.00 86.06 218 HIS A N 1
ATOM 1706 C CA . HIS A 1 218 ? 1.240 -6.800 1.010 1.00 86.06 218 HIS A CA 1
ATOM 1707 C C . HIS A 1 218 ? 0.227 -7.954 0.956 1.00 86.06 218 HIS A C 1
ATOM 1709 O O . HIS A 1 218 ? -0.175 -8.467 1.992 1.00 86.06 218 HIS A O 1
ATOM 1715 N N . HIS A 1 219 ? -0.179 -8.410 -0.234 1.00 84.06 219 HIS A N 1
ATOM 1716 C CA . HIS A 1 219 ? -1.205 -9.452 -0.377 1.00 84.06 219 HIS A CA 1
ATOM 1717 C C . HIS A 1 219 ? -0.811 -10.800 0.255 1.00 84.06 219 HIS A C 1
ATOM 1719 O O . HIS A 1 219 ? -1.671 -11.581 0.651 1.00 84.06 219 HIS A O 1
ATOM 1725 N N . HIS A 1 220 ? 0.491 -11.071 0.357 1.00 87.94 220 HIS A N 1
ATOM 1726 C CA . HIS A 1 220 ? 1.030 -12.283 0.978 1.00 87.94 220 HIS A CA 1
ATOM 1727 C C . HIS A 1 220 ? 1.376 -12.107 2.461 1.00 87.94 220 HIS A C 1
ATOM 1729 O O . HIS A 1 220 ? 1.849 -13.054 3.082 1.00 87.94 220 HIS A O 1
ATOM 1735 N N . GLN A 1 221 ? 1.205 -10.905 3.014 1.00 94.31 221 GLN A N 1
ATOM 1736 C CA . GLN A 1 221 ? 1.550 -10.620 4.400 1.00 94.31 221 GLN A CA 1
ATOM 1737 C C . GLN A 1 221 ? 0.341 -10.845 5.308 1.00 94.31 221 GLN A C 1
ATOM 1739 O O . GLN A 1 221 ? -0.798 -10.545 4.946 1.00 94.31 221 GLN A O 1
ATOM 1744 N N . ALA A 1 222 ? 0.613 -11.377 6.498 1.00 96.50 222 ALA A N 1
ATOM 1745 C CA . ALA A 1 222 ? -0.368 -11.457 7.565 1.00 96.50 222 ALA A CA 1
ATOM 1746 C C . ALA A 1 222 ? -0.419 -10.119 8.313 1.00 96.50 222 ALA A C 1
ATOM 1748 O O . ALA A 1 222 ? 0.615 -9.539 8.659 1.00 96.50 222 ALA A O 1
ATOM 1749 N N . PHE A 1 223 ? -1.627 -9.655 8.589 1.00 97.31 223 PHE A N 1
ATOM 1750 C CA . PHE A 1 223 ? -1.915 -8.460 9.369 1.00 97.31 223 PHE A CA 1
ATOM 1751 C C . PHE A 1 223 ? -2.418 -8.856 10.753 1.00 97.31 223 PHE A C 1
ATOM 1753 O O . PHE A 1 223 ? -2.880 -9.974 10.956 1.00 97.31 223 PHE A O 1
ATOM 1760 N N . SER A 1 224 ? -2.358 -7.935 11.701 1.00 97.56 224 SER A N 1
ATOM 1761 C CA . SER A 1 224 ? -3.012 -8.061 12.999 1.00 97.56 224 SER A CA 1
ATOM 1762 C C . SER A 1 224 ? -3.706 -6.744 13.325 1.00 97.56 224 SER A C 1
ATOM 1764 O O . SER A 1 224 ? -3.220 -5.667 12.974 1.00 97.56 224 SER A O 1
ATOM 1766 N N . ILE A 1 225 ? -4.871 -6.829 13.958 1.00 98.00 225 ILE A N 1
ATOM 1767 C CA . ILE A 1 225 ? -5.538 -5.654 14.516 1.00 98.00 225 ILE A CA 1
ATOM 1768 C C . ILE A 1 225 ? -4.924 -5.415 15.890 1.00 98.00 225 ILE A C 1
ATOM 1770 O O . ILE A 1 225 ? -4.834 -6.345 16.689 1.00 98.00 225 ILE A O 1
ATOM 1774 N N . GLN A 1 226 ? -4.505 -4.187 16.162 1.00 98.00 226 GLN A N 1
ATOM 1775 C CA . GLN A 1 226 ? -4.025 -3.781 17.473 1.00 98.00 226 GLN A CA 1
ATOM 1776 C C . GLN A 1 226 ? -5.132 -3.009 18.185 1.00 98.00 226 GLN A C 1
ATOM 1778 O O . GLN A 1 226 ? -5.757 -2.135 17.583 1.00 98.00 226 GLN A O 1
ATOM 1783 N N . ILE A 1 227 ? -5.388 -3.343 19.447 1.00 98.06 227 ILE A N 1
ATOM 1784 C CA . ILE A 1 227 ? -6.384 -2.680 20.286 1.00 98.06 227 ILE A CA 1
ATOM 1785 C C . ILE A 1 227 ? -5.670 -1.965 21.429 1.00 98.06 227 ILE A C 1
ATOM 1787 O O . ILE A 1 227 ? -4.924 -2.594 22.176 1.00 98.06 227 ILE A O 1
ATOM 1791 N N . GLN A 1 228 ? -5.917 -0.666 21.581 1.00 97.44 228 GLN A N 1
ATOM 1792 C CA . GLN A 1 228 ? -5.370 0.147 22.663 1.00 97.44 228 GLN A CA 1
ATOM 1793 C C . GLN A 1 228 ? -6.495 0.722 23.521 1.00 97.44 228 GLN A C 1
ATOM 1795 O O . GLN A 1 228 ? -7.417 1.351 22.996 1.00 97.44 228 GLN A O 1
ATOM 1800 N N . LEU A 1 229 ? -6.396 0.533 24.837 1.00 97.44 229 LEU A N 1
ATOM 1801 C CA . LEU A 1 229 ? -7.275 1.181 25.802 1.00 97.44 229 LEU A CA 1
ATOM 1802 C C . LEU A 1 229 ? -6.829 2.630 26.011 1.00 97.44 229 LEU A C 1
ATOM 1804 O O . LEU A 1 229 ? -5.641 2.924 26.136 1.00 97.44 229 LEU A O 1
ATOM 1808 N N . GLN A 1 230 ? -7.796 3.535 26.048 1.00 97.38 230 GLN A N 1
ATOM 1809 C CA . GLN A 1 230 ? -7.591 4.947 26.313 1.00 97.38 230 GLN A CA 1
ATOM 1810 C C . GLN A 1 230 ? -8.581 5.441 27.358 1.00 97.38 230 GLN A C 1
ATOM 1812 O O . GLN A 1 230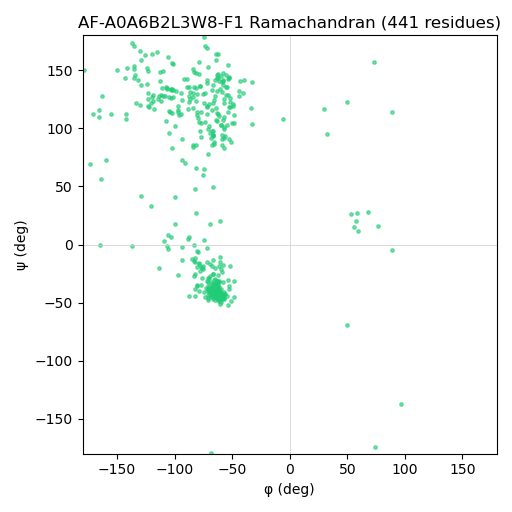 ? -9.760 5.082 27.353 1.00 97.38 230 GLN A O 1
ATOM 1817 N N . GLU A 1 231 ? -8.092 6.318 28.218 1.00 95.88 231 GLU A N 1
ATOM 1818 C CA . GLU A 1 231 ? -8.869 7.053 29.197 1.00 95.88 231 GLU A CA 1
ATOM 1819 C C . GLU A 1 231 ? -9.073 8.485 28.702 1.00 95.88 231 GLU A C 1
ATOM 1821 O O . GLU A 1 231 ? -8.118 9.185 28.359 1.00 95.88 231 GLU A O 1
ATOM 1826 N N . LEU A 1 232 ? -10.332 8.919 28.641 1.00 95.94 232 LEU A N 1
ATOM 1827 C CA . LEU A 1 232 ? -10.694 10.288 28.307 1.00 95.94 232 LEU A CA 1
ATOM 1828 C C . LEU A 1 232 ? -10.993 11.052 29.601 1.00 95.94 232 LEU A C 1
ATOM 1830 O O . LEU A 1 232 ? -12.077 10.907 30.178 1.00 95.94 232 LEU A O 1
ATOM 1834 N N . SER A 1 233 ? -10.037 11.870 30.040 1.00 94.19 233 SER A N 1
ATOM 1835 C CA . SER A 1 233 ? -10.135 12.684 31.255 1.00 94.19 233 SER A CA 1
ATOM 1836 C C . SER A 1 233 ? -9.987 14.160 30.906 1.00 94.19 233 SER A C 1
ATOM 1838 O O . SER A 1 233 ? -8.998 14.576 30.314 1.00 94.19 233 SER A O 1
ATOM 1840 N N . SER A 1 234 ? -10.994 14.973 31.237 1.00 91.19 234 SER A N 1
ATOM 1841 C CA . SER A 1 234 ? -10.967 16.437 31.042 1.00 91.19 234 SER A CA 1
ATOM 1842 C C . SER A 1 234 ? -10.633 16.913 29.612 1.00 91.19 234 SER A C 1
ATOM 1844 O O . SER A 1 234 ? -10.149 18.025 29.421 1.00 91.19 234 SER A O 1
ATOM 1846 N N . GLY A 1 235 ? -10.916 16.088 28.598 1.00 89.69 235 GLY A N 1
ATOM 1847 C CA . GLY A 1 235 ? -10.613 16.375 27.190 1.00 89.69 235 GLY A CA 1
ATOM 1848 C C . GLY A 1 235 ? -9.224 15.922 26.726 1.00 89.69 235 GLY A C 1
ATOM 1849 O O . GLY A 1 235 ? -8.945 15.993 25.531 1.00 89.69 235 GLY A O 1
ATOM 1850 N N . GLU A 1 236 ? -8.385 15.416 27.629 1.00 94.00 236 GLU A N 1
ATOM 1851 C CA . GLU A 1 236 ? -7.130 14.750 27.293 1.00 94.00 236 GLU A CA 1
ATOM 1852 C C . GLU A 1 236 ? -7.359 13.248 27.088 1.00 94.00 236 GLU A C 1
ATOM 1854 O O . GLU A 1 236 ? -8.183 12.621 27.759 1.00 94.00 236 GLU A O 1
ATOM 1859 N N . VAL A 1 237 ? -6.642 12.686 26.115 1.00 95.75 237 VAL A N 1
ATOM 1860 C CA . VAL A 1 237 ? -6.660 11.258 25.788 1.00 95.75 237 VAL A CA 1
ATOM 1861 C C . VAL A 1 237 ? -5.368 10.653 26.314 1.00 95.75 237 VAL A C 1
ATOM 1863 O O . VAL A 1 237 ? -4.288 10.993 25.832 1.00 95.75 237 VAL A O 1
ATOM 1866 N N . ILE A 1 238 ? -5.481 9.754 27.285 1.00 95.06 238 ILE A N 1
ATOM 1867 C CA . ILE A 1 238 ? -4.344 9.082 27.915 1.00 95.06 238 ILE A CA 1
ATOM 1868 C C . ILE A 1 238 ? -4.387 7.611 27.509 1.00 95.06 238 ILE A C 1
ATOM 1870 O O . ILE A 1 238 ? -5.390 6.934 27.721 1.00 95.06 238 ILE A O 1
ATOM 1874 N N . SER A 1 239 ? -3.313 7.099 26.910 1.00 94.69 239 SER A N 1
ATOM 1875 C CA . SER A 1 239 ? -3.209 5.668 26.611 1.00 94.69 239 SER A CA 1
ATOM 1876 C C . SER A 1 239 ? -2.957 4.869 27.888 1.00 94.69 239 SER A C 1
ATOM 1878 O O . SER A 1 239 ? -2.049 5.190 28.654 1.00 94.69 239 SER A O 1
ATOM 1880 N N . VAL A 1 240 ? -3.738 3.810 28.096 1.00 94.12 240 VAL A N 1
ATOM 1881 C CA . VAL A 1 240 ? -3.654 2.937 29.270 1.00 94.12 240 VAL A CA 1
ATOM 1882 C C . VAL A 1 240 ? -3.037 1.605 28.854 1.00 94.12 240 VAL A C 1
ATOM 1884 O O . VAL A 1 240 ? -3.687 0.779 28.215 1.00 94.12 240 VAL A O 1
ATOM 1887 N N . GLY A 1 241 ? -1.776 1.399 29.235 1.00 92.38 241 GLY A N 1
ATOM 1888 C CA . GLY A 1 241 ? -1.031 0.177 28.936 1.00 92.38 241 GLY A CA 1
ATOM 1889 C C . GLY A 1 241 ? -0.577 0.050 27.477 1.00 92.38 241 GLY A C 1
ATOM 1890 O O . GLY A 1 241 ? -0.697 0.973 26.664 1.00 92.38 241 GLY A O 1
ATOM 1891 N N . GLU A 1 242 ? -0.013 -1.1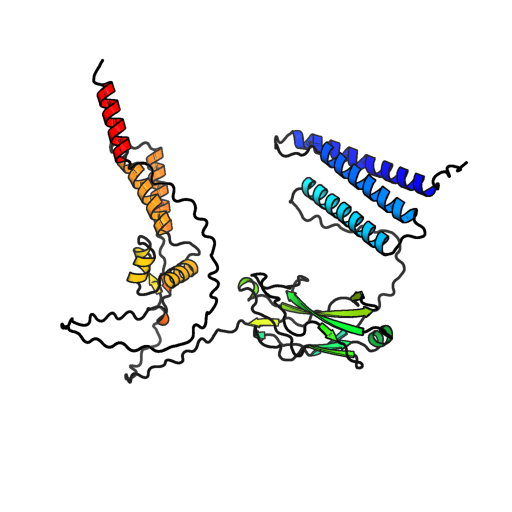14 27.166 1.00 94.19 242 GLU A N 1
ATOM 1892 C CA . GLU A 1 242 ? 0.453 -1.451 25.822 1.00 94.19 242 GLU A CA 1
ATOM 1893 C C . GLU A 1 242 ? -0.701 -1.916 24.917 1.00 94.19 242 GLU A C 1
ATOM 1895 O O . GLU A 1 242 ? -1.661 -2.536 25.388 1.00 94.19 242 GLU A O 1
ATOM 1900 N N . PRO A 1 243 ? -0.632 -1.637 23.604 1.00 95.88 243 PRO A N 1
ATOM 1901 C CA . PRO A 1 243 ? -1.612 -2.136 22.651 1.00 95.88 243 PRO A CA 1
ATOM 1902 C C . PRO A 1 243 ? -1.537 -3.664 22.523 1.00 95.88 243 PRO A C 1
ATOM 1904 O O . PRO A 1 243 ? -0.464 -4.248 22.382 1.00 95.88 243 PRO A O 1
ATOM 1907 N N . ILE A 1 244 ? -2.694 -4.323 22.487 1.00 96.50 244 ILE A N 1
ATOM 1908 C CA . ILE A 1 244 ? -2.792 -5.777 22.325 1.00 96.50 244 ILE A CA 1
ATOM 1909 C C . ILE A 1 244 ? -2.984 -6.134 20.862 1.00 96.50 244 ILE A C 1
ATOM 1911 O O . ILE A 1 244 ? -3.885 -5.619 20.201 1.00 96.50 244 ILE A O 1
ATOM 1915 N N . LYS A 1 245 ? -2.177 -7.075 20.368 1.00 96.94 245 LYS A N 1
ATOM 1916 C CA . LYS A 1 245 ? -2.305 -7.631 19.019 1.00 96.94 245 LYS A CA 1
ATOM 1917 C C . LYS A 1 245 ? -3.281 -8.805 19.002 1.00 96.94 245 LYS A C 1
ATOM 1919 O O . LYS A 1 245 ? -3.123 -9.766 19.752 1.00 96.94 245 LYS A O 1
ATOM 1924 N N . LEU A 1 246 ? -4.262 -8.747 18.107 1.00 97.62 246 LEU A N 1
ATOM 1925 C CA . LEU A 1 246 ? -5.147 -9.872 17.814 1.00 97.62 246 LEU A CA 1
ATOM 1926 C C . LEU A 1 246 ? -4.422 -10.949 16.993 1.00 97.62 246 LEU A C 1
ATOM 1928 O O . LEU A 1 246 ? -3.314 -10.744 16.485 1.00 97.62 246 LEU A O 1
ATOM 1932 N N . ALA A 1 247 ? -5.071 -12.101 16.820 1.00 97.44 247 ALA A N 1
ATOM 1933 C CA . ALA A 1 247 ? -4.544 -13.174 15.990 1.00 97.44 247 ALA A CA 1
ATOM 1934 C C . ALA A 1 247 ? -4.290 -12.712 14.538 1.00 97.44 247 ALA A C 1
ATOM 1936 O O . ALA A 1 247 ? -5.033 -11.876 14.011 1.00 97.44 247 ALA A O 1
ATOM 1937 N N . PRO A 1 248 ? -3.266 -13.273 13.867 1.00 97.50 248 PRO A N 1
ATOM 1938 C CA . PRO A 1 248 ? -2.947 -12.912 12.493 1.00 97.50 248 PRO A CA 1
ATOM 1939 C C . PRO A 1 248 ? -4.098 -13.217 11.523 1.00 97.50 248 PRO A C 1
ATOM 1941 O O . PRO A 1 248 ? -4.727 -14.276 11.592 1.00 97.50 248 PRO A O 1
ATOM 1944 N N . LEU A 1 249 ? -4.325 -12.319 10.564 1.00 97.38 249 LEU A N 1
ATOM 1945 C CA . LEU A 1 249 ? -5.330 -12.438 9.511 1.00 97.38 249 LEU A CA 1
ATOM 1946 C C . LEU A 1 249 ? -4.770 -12.044 8.137 1.00 97.38 249 LEU A C 1
ATOM 1948 O O . LEU A 1 249 ? -3.854 -11.237 8.019 1.00 97.38 249 LEU A O 1
ATOM 1952 N N . HIS A 1 250 ? -5.347 -12.600 7.079 1.00 96.81 250 HIS A N 1
ATOM 1953 C CA . HIS A 1 250 ? -5.033 -12.308 5.685 1.00 96.81 250 HIS A CA 1
ATOM 1954 C C . HIS A 1 250 ? -6.198 -11.568 5.041 1.00 96.81 250 HIS A C 1
ATOM 1956 O O . HIS A 1 250 ? -7.356 -11.966 5.178 1.00 96.81 250 HIS A O 1
ATOM 1962 N N . VAL A 1 251 ? -5.889 -10.503 4.305 1.00 96.50 251 VAL A N 1
ATOM 1963 C CA . VAL A 1 251 ? -6.892 -9.681 3.626 1.00 96.50 251 VAL A CA 1
ATOM 1964 C C . VAL A 1 251 ? -7.027 -10.141 2.174 1.00 96.50 251 VAL A C 1
ATOM 1966 O O . VAL A 1 251 ? -6.128 -9.963 1.352 1.00 96.50 251 VAL A O 1
ATOM 1969 N N . GLN A 1 252 ? -8.172 -10.731 1.841 1.00 94.75 252 GLN A N 1
ATOM 1970 C CA . GLN A 1 252 ? -8.510 -11.165 0.490 1.00 94.75 252 GLN A CA 1
ATOM 1971 C C . GLN A 1 252 ? -9.169 -10.020 -0.278 1.00 94.75 252 GLN A C 1
ATOM 1973 O O . GLN A 1 252 ? -10.210 -9.500 0.132 1.00 94.75 252 GLN A O 1
ATOM 1978 N N . SER A 1 253 ? -8.596 -9.639 -1.422 1.00 90.62 253 SER A N 1
ATOM 1979 C CA . SER A 1 253 ? -9.245 -8.686 -2.319 1.00 90.62 253 SER A CA 1
ATOM 1980 C C . SER A 1 253 ? -10.537 -9.291 -2.865 1.00 90.62 253 SER A C 1
ATOM 1982 O O . SER A 1 253 ? -10.624 -10.488 -3.167 1.00 90.62 253 SER A O 1
ATOM 1984 N N . ARG A 1 254 ? -11.580 -8.466 -3.001 1.00 84.06 254 ARG A N 1
ATOM 1985 C CA . ARG A 1 254 ? -12.773 -8.909 -3.717 1.00 84.06 254 ARG A CA 1
ATOM 1986 C C . ARG A 1 254 ? -12.363 -9.164 -5.155 1.00 84.06 254 ARG A C 1
ATOM 1988 O O . ARG A 1 254 ? -11.999 -8.240 -5.879 1.00 84.06 254 ARG A O 1
ATOM 1995 N N . ILE A 1 255 ? -12.484 -10.414 -5.591 1.00 76.38 255 ILE A N 1
ATOM 1996 C CA . ILE A 1 255 ? -12.491 -10.717 -7.016 1.00 76.38 255 ILE A CA 1
ATOM 1997 C C . ILE A 1 255 ? -13.682 -9.943 -7.567 1.00 76.38 255 ILE A C 1
ATOM 1999 O O . ILE A 1 255 ? -14.829 -10.327 -7.336 1.00 76.38 255 ILE A O 1
ATOM 2003 N N . ASN A 1 256 ? -13.410 -8.819 -8.232 1.00 65.06 256 ASN A N 1
ATOM 2004 C CA . ASN A 1 256 ? -14.415 -8.018 -8.907 1.00 65.06 256 ASN A CA 1
ATOM 2005 C C . ASN A 1 256 ? -15.079 -8.914 -9.947 1.00 65.06 256 ASN A C 1
ATOM 2007 O O . ASN A 1 256 ? -14.625 -9.036 -11.086 1.00 65.06 256 ASN A O 1
ATOM 2011 N N . LYS A 1 257 ? -16.157 -9.579 -9.530 1.00 60.44 257 LYS A N 1
ATOM 2012 C CA . LYS A 1 257 ? -17.011 -10.412 -10.361 1.00 60.44 257 LYS A CA 1
ATOM 2013 C C . LYS A 1 257 ? -17.832 -9.452 -11.216 1.00 60.44 257 LYS A C 1
ATOM 2015 O O . LYS A 1 257 ? -19.036 -9.324 -11.039 1.00 60.44 257 LYS A O 1
ATOM 2020 N N . ARG A 1 258 ? -17.157 -8.710 -12.106 1.00 60.75 258 ARG A N 1
ATOM 2021 C CA . ARG A 1 258 ? -17.809 -7.914 -13.144 1.00 60.75 258 ARG A CA 1
ATOM 2022 C C . ARG A 1 258 ? -18.753 -8.861 -13.868 1.00 60.75 258 ARG A C 1
ATOM 2024 O O . ARG A 1 258 ? -18.318 -9.889 -14.390 1.00 60.75 258 ARG A O 1
ATOM 2031 N N . ASN A 1 259 ? -20.035 -8.518 -13.796 1.00 46.50 259 ASN A N 1
ATOM 2032 C CA . ASN A 1 259 ? -21.170 -9.213 -14.376 1.00 46.50 259 ASN A CA 1
ATOM 2033 C C . ASN A 1 259 ? -20.810 -9.893 -15.701 1.00 46.50 259 ASN A C 1
ATOM 2035 O O . ASN A 1 259 ? -20.751 -9.256 -16.748 1.00 46.50 259 ASN A O 1
ATOM 2039 N N . ARG A 1 260 ? -20.647 -11.219 -15.669 1.00 51.34 260 ARG A N 1
ATOM 2040 C CA . ARG A 1 260 ? -20.779 -12.073 -16.856 1.00 51.34 260 ARG A CA 1
ATOM 20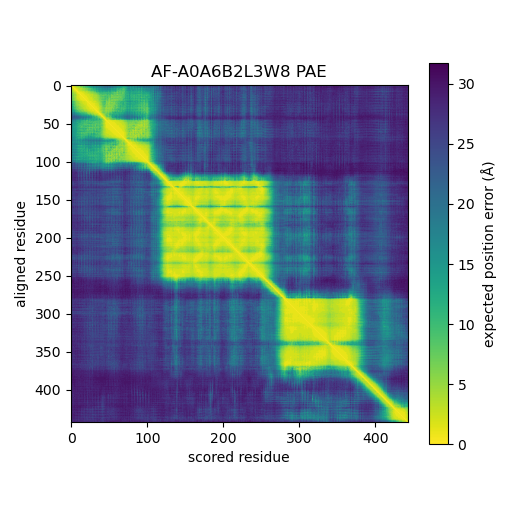41 C C . ARG A 1 260 ? -22.256 -12.387 -17.110 1.00 51.34 260 ARG A C 1
ATOM 2043 O O . ARG A 1 260 ? -22.620 -13.539 -17.311 1.00 51.34 260 ARG A O 1
ATOM 2050 N N . ALA A 1 261 ? -23.113 -11.372 -17.074 1.00 47.56 261 ALA A N 1
ATOM 2051 C CA . ALA A 1 261 ? -24.505 -11.484 -17.493 1.00 47.56 261 ALA A CA 1
ATOM 2052 C C . ALA A 1 261 ? -24.590 -11.121 -18.982 1.00 47.56 261 ALA A C 1
ATOM 2054 O O . ALA A 1 261 ? -25.026 -10.041 -19.352 1.00 47.56 261 ALA A O 1
ATOM 2055 N N . SER A 1 262 ? -24.052 -11.994 -19.832 1.00 50.81 262 SER A N 1
ATOM 2056 C CA . SER A 1 262 ? -24.226 -11.952 -21.290 1.00 50.81 262 SER A CA 1
ATOM 2057 C C . SER A 1 262 ? -23.819 -13.309 -21.868 1.00 50.81 262 SER A C 1
ATOM 2059 O O . SER A 1 262 ? -22.894 -13.453 -22.665 1.00 50.81 262 SER A O 1
ATOM 2061 N N . SER A 1 263 ? -24.462 -14.368 -21.379 1.00 47.19 263 SER A N 1
ATOM 2062 C CA . SER A 1 263 ? -24.494 -15.647 -22.081 1.00 47.19 263 SER A CA 1
ATOM 2063 C C . SER A 1 263 ? -25.627 -15.580 -23.096 1.00 47.19 263 SER A C 1
ATOM 2065 O O . SER A 1 263 ? -26.756 -15.975 -22.815 1.00 47.19 263 SER A O 1
ATOM 2067 N N . PHE A 1 264 ? -25.311 -15.032 -24.267 1.00 48.81 264 PHE A N 1
ATOM 2068 C CA . PHE A 1 264 ? -26.121 -15.186 -25.465 1.00 48.81 264 PHE A CA 1
ATOM 2069 C C . PHE A 1 264 ? -26.124 -16.675 -25.838 1.00 48.81 264 PHE A C 1
ATOM 2071 O O . PHE A 1 264 ? -25.111 -17.241 -26.257 1.00 48.81 264 PHE A O 1
ATOM 2078 N N . THR A 1 265 ? -27.255 -17.333 -25.606 1.00 42.59 265 THR A N 1
ATOM 2079 C CA . THR A 1 265 ? -27.536 -18.709 -26.007 1.00 42.59 265 THR A CA 1
ATOM 2080 C C . THR A 1 265 ? -27.597 -18.789 -27.530 1.00 42.59 265 THR A C 1
ATOM 2082 O O . THR A 1 265 ? -28.639 -18.576 -28.140 1.00 42.59 265 THR A O 1
ATOM 2085 N N . THR A 1 266 ? -26.481 -19.132 -28.174 1.00 45.56 266 THR A N 1
ATOM 2086 C CA . THR A 1 266 ? -26.528 -19.687 -29.533 1.00 45.56 266 THR A CA 1
ATOM 2087 C C . THR A 1 266 ? -26.452 -21.202 -29.444 1.00 45.56 266 THR A C 1
ATOM 2089 O O . THR A 1 266 ? -25.474 -21.787 -28.984 1.00 45.56 266 THR A O 1
ATOM 2092 N N . ASN A 1 267 ? -27.552 -21.832 -29.850 1.00 48.25 267 ASN A N 1
ATOM 2093 C CA . ASN A 1 267 ? -27.702 -23.270 -29.998 1.00 48.25 267 ASN A CA 1
ATOM 2094 C C . ASN A 1 267 ? -26.643 -23.814 -30.970 1.00 48.25 267 ASN A C 1
ATOM 2096 O O . ASN A 1 267 ? -26.793 -23.713 -32.185 1.00 48.25 267 ASN A O 1
ATOM 2100 N N . GLY A 1 268 ? -25.580 -24.414 -30.438 1.00 46.78 268 GLY A N 1
ATOM 2101 C CA . GLY A 1 268 ? -24.557 -25.114 -31.211 1.00 46.78 268 GLY A CA 1
ATOM 2102 C C . GLY A 1 268 ? -24.098 -26.358 -30.461 1.00 46.78 268 GLY A C 1
ATOM 2103 O O . GLY A 1 268 ? -23.513 -26.259 -29.387 1.00 46.78 268 GLY A O 1
ATOM 2104 N N . ARG A 1 269 ? -24.409 -27.538 -31.013 1.00 49.16 269 ARG A N 1
ATOM 2105 C CA . ARG A 1 269 ? -24.127 -28.866 -30.439 1.00 49.16 269 ARG A CA 1
ATOM 2106 C C . ARG A 1 269 ? -22.699 -28.980 -29.864 1.00 49.16 269 ARG A C 1
ATOM 2108 O O . ARG A 1 269 ? -21.740 -28.685 -30.580 1.00 49.16 269 ARG A O 1
ATOM 2115 N N . PRO A 1 270 ? -22.525 -29.504 -28.636 1.00 45.62 270 PRO A N 1
ATOM 2116 C CA . PRO A 1 270 ? -21.210 -29.673 -28.032 1.00 45.62 270 PRO A CA 1
ATOM 2117 C C . PRO A 1 270 ? -20.460 -30.840 -28.688 1.00 45.62 270 PRO A C 1
ATOM 2119 O O . PRO A 1 270 ? -20.736 -32.013 -28.433 1.00 45.62 270 PRO A O 1
ATOM 2122 N N . LYS A 1 271 ? -19.471 -30.521 -29.529 1.00 55.53 271 LYS A N 1
ATOM 2123 C CA . LYS A 1 271 ? -18.445 -31.484 -29.945 1.00 55.53 271 LYS A CA 1
ATOM 2124 C C . LYS A 1 271 ? -17.455 -31.627 -28.785 1.00 55.53 271 LYS A C 1
ATOM 2126 O O . LYS A 1 271 ? -16.779 -30.673 -28.413 1.00 55.53 271 LYS A O 1
ATOM 2131 N N . LYS A 1 272 ? -17.426 -32.819 -28.192 1.00 53.75 272 LYS A N 1
ATOM 2132 C CA . LYS A 1 272 ? -16.590 -33.246 -27.060 1.00 53.75 272 LYS A CA 1
ATOM 2133 C C . LYS A 1 272 ? -15.099 -33.033 -27.401 1.00 53.75 272 LYS A C 1
ATOM 2135 O O . LYS A 1 272 ? -14.499 -33.883 -28.050 1.00 53.75 272 LYS A O 1
ATOM 2140 N N . ARG A 1 273 ? -14.518 -31.881 -27.034 1.00 48.88 273 ARG A N 1
ATOM 2141 C CA . ARG A 1 273 ? -13.077 -31.605 -27.192 1.00 48.88 273 ARG A CA 1
ATOM 2142 C C . ARG A 1 273 ? -12.318 -32.179 -25.999 1.00 48.88 273 ARG A C 1
ATOM 2144 O O . ARG A 1 273 ? -12.666 -31.956 -24.842 1.00 48.88 273 ARG A O 1
ATOM 2151 N N . THR A 1 274 ? -11.319 -32.981 -26.327 1.00 49.25 274 THR A N 1
ATOM 2152 C CA . THR A 1 274 ? -10.393 -33.674 -25.438 1.00 49.25 274 THR A CA 1
ATOM 2153 C C . THR A 1 274 ? -9.549 -32.692 -24.618 1.00 49.25 274 THR A C 1
ATOM 2155 O O . THR A 1 274 ? -9.156 -31.6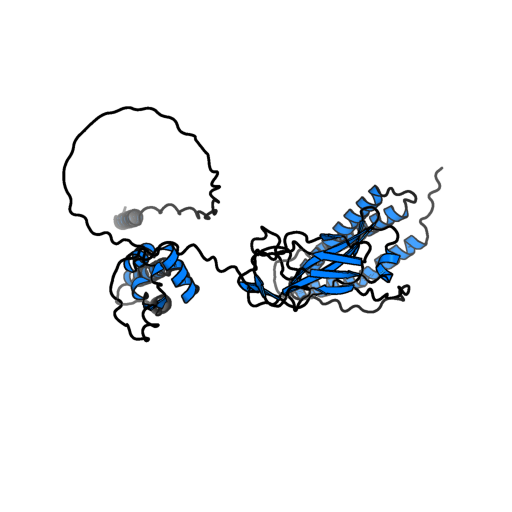24 -25.077 1.00 49.25 274 THR A O 1
ATOM 2158 N N . ARG A 1 275 ? -9.293 -33.075 -23.367 1.00 48.94 275 ARG A N 1
ATOM 2159 C CA . ARG A 1 275 ? -8.739 -32.295 -22.250 1.00 48.94 275 ARG A CA 1
ATOM 2160 C C . ARG A 1 275 ? -7.216 -32.059 -22.368 1.00 48.94 275 ARG A C 1
ATOM 2162 O O . ARG A 1 275 ? -6.479 -32.504 -21.498 1.00 48.94 275 ARG A O 1
ATOM 2169 N N . GLY A 1 276 ? -6.755 -31.395 -23.438 1.00 50.62 276 GLY A N 1
ATOM 2170 C CA . GLY A 1 276 ? -5.318 -31.180 -23.715 1.00 50.62 276 GLY A CA 1
ATOM 2171 C C . GLY A 1 276 ? -4.865 -29.786 -24.201 1.00 50.62 276 GLY A C 1
ATOM 2172 O O . GLY A 1 276 ? -3.674 -29.592 -24.386 1.00 50.62 276 GLY A O 1
ATOM 2173 N N . GLU A 1 277 ? -5.746 -28.795 -24.391 1.00 52.62 277 GLU A N 1
ATOM 2174 C CA . GLU A 1 277 ? -5.410 -27.498 -25.044 1.00 52.62 277 GLU A CA 1
ATOM 2175 C C . GLU A 1 277 ? -5.141 -26.324 -24.060 1.00 52.62 277 GLU A C 1
ATOM 2177 O O . GLU A 1 277 ? -5.589 -25.199 -24.280 1.00 52.62 277 GLU A O 1
ATOM 2182 N N . ALA A 1 278 ? -4.431 -26.531 -22.944 1.00 55.00 278 ALA A N 1
ATOM 2183 C CA . ALA A 1 278 ? -4.082 -25.411 -22.045 1.00 55.00 278 ALA A CA 1
ATOM 2184 C C . ALA A 1 278 ? -2.917 -24.538 -22.571 1.00 55.00 278 ALA A C 1
ATOM 2186 O O . ALA A 1 278 ? -2.785 -23.382 -22.166 1.00 55.00 278 ALA A O 1
ATOM 2187 N N . GLU A 1 279 ? -2.112 -25.051 -23.507 1.00 56.16 279 GLU A N 1
ATOM 2188 C CA . GLU A 1 279 ? -0.991 -24.319 -24.120 1.00 56.16 279 GLU A CA 1
ATOM 2189 C C . GLU A 1 279 ? -1.421 -23.384 -25.269 1.00 56.16 279 GLU A C 1
ATOM 2191 O O . GLU A 1 279 ? -0.665 -22.500 -25.666 1.00 56.16 279 GLU A O 1
ATOM 2196 N N . SER A 1 280 ? -2.662 -23.488 -25.761 1.00 60.31 280 SER A N 1
ATOM 2197 C CA . SER A 1 280 ? -3.142 -22.781 -26.964 1.00 60.31 280 SER A CA 1
ATOM 2198 C C . SER A 1 280 ? -3.409 -21.274 -26.797 1.00 60.31 280 SER A C 1
ATOM 2200 O O . SER A 1 280 ? -3.889 -20.638 -27.733 1.00 60.31 280 SER A O 1
ATOM 2202 N N . ASN A 1 281 ? -3.117 -20.683 -25.633 1.00 87.31 281 ASN A N 1
ATOM 2203 C CA . ASN A 1 281 ? -3.382 -19.261 -25.361 1.00 87.31 281 ASN A CA 1
ATOM 2204 C C . ASN A 1 281 ? -2.128 -18.376 -25.350 1.00 87.31 281 ASN A C 1
ATOM 2206 O O . ASN A 1 281 ? -2.252 -17.171 -25.127 1.00 87.31 281 ASN A O 1
ATOM 2210 N N . TYR A 1 282 ? -0.935 -18.938 -25.555 1.00 94.12 282 TYR A N 1
ATOM 2211 C CA . TYR A 1 282 ? 0.291 -18.151 -25.678 1.00 94.12 282 TYR A CA 1
ATOM 2212 C C . TYR A 1 282 ? 0.577 -17.845 -27.146 1.00 94.12 282 TYR A C 1
ATOM 2214 O O . TYR A 1 282 ? 0.677 -18.752 -27.968 1.00 94.12 282 TYR A O 1
ATOM 2222 N N . VAL A 1 283 ? 0.718 -16.562 -27.467 1.00 95.38 283 VAL A N 1
ATOM 2223 C CA . VAL A 1 283 ? 1.056 -16.078 -28.808 1.00 95.38 283 VAL A CA 1
ATOM 2224 C C . VAL A 1 283 ? 2.457 -15.488 -28.763 1.00 95.38 283 VAL A C 1
ATOM 2226 O O . VAL A 1 283 ? 2.755 -14.660 -27.900 1.00 95.38 283 VAL A O 1
ATOM 2229 N N . ASP A 1 284 ? 3.316 -15.934 -29.676 1.00 96.88 284 ASP A N 1
ATOM 2230 C CA . ASP A 1 284 ? 4.630 -15.335 -29.897 1.00 96.88 284 ASP A CA 1
ATOM 2231 C C . ASP A 1 284 ? 4.461 -13.974 -30.584 1.00 96.88 284 ASP A C 1
ATOM 2233 O O . ASP A 1 284 ? 3.898 -13.881 -31.677 1.00 96.88 284 ASP A O 1
ATOM 2237 N N . ILE A 1 285 ? 4.904 -12.914 -29.910 1.00 97.69 285 ILE A N 1
ATOM 2238 C CA . ILE A 1 285 ? 4.796 -11.530 -30.384 1.00 97.69 285 ILE A CA 1
ATOM 2239 C C . ILE A 1 285 ? 6.141 -10.936 -30.787 1.00 97.69 285 ILE A C 1
ATOM 2241 O O . ILE A 1 285 ? 6.184 -9.773 -31.182 1.00 97.69 285 ILE A O 1
ATOM 2245 N N . THR A 1 286 ? 7.230 -11.704 -30.734 1.00 97.62 286 THR A N 1
ATOM 2246 C CA . THR A 1 286 ? 8.560 -11.257 -31.164 1.00 97.62 286 THR A CA 1
ATOM 2247 C C . THR A 1 286 ? 8.588 -10.590 -32.540 1.00 97.62 286 THR A C 1
ATOM 2249 O O . THR A 1 286 ? 9.159 -9.500 -32.632 1.00 97.62 286 THR A O 1
ATOM 2252 N N . PRO A 1 287 ? 7.927 -11.112 -33.598 1.00 97.69 287 PRO A N 1
ATOM 2253 C CA . PRO A 1 287 ? 7.932 -10.437 -34.899 1.00 97.69 287 PRO A CA 1
ATOM 2254 C C . PRO A 1 287 ? 7.185 -9.094 -34.901 1.00 97.69 287 PRO A C 1
ATOM 2256 O O . PRO A 1 287 ? 7.317 -8.323 -35.846 1.00 97.69 287 PRO A O 1
ATOM 2259 N N . LEU A 1 288 ? 6.394 -8.798 -33.865 1.00 98.19 288 LEU A N 1
ATOM 2260 C CA . LEU A 1 288 ? 5.622 -7.562 -33.744 1.00 98.19 288 LEU A CA 1
ATOM 2261 C C . LEU A 1 288 ? 6.357 -6.472 -32.956 1.00 98.19 288 LEU A C 1
ATOM 2263 O O . LEU A 1 288 ? 5.945 -5.317 -33.018 1.00 98.19 288 LEU A O 1
ATOM 2267 N N . LEU A 1 289 ? 7.443 -6.799 -32.244 1.00 97.81 289 LEU A N 1
ATOM 2268 C CA . LEU A 1 289 ? 8.190 -5.839 -31.415 1.00 97.81 289 LEU A CA 1
ATOM 2269 C C . LEU A 1 289 ? 8.852 -4.717 -32.232 1.00 97.81 289 LEU A C 1
ATOM 2271 O O . LEU A 1 289 ? 9.143 -3.648 -31.697 1.00 97.81 289 LEU A O 1
ATOM 2275 N N . VAL A 1 290 ? 9.048 -4.944 -33.534 1.00 97.62 290 VAL A N 1
ATOM 2276 C CA . VAL A 1 290 ? 9.562 -3.953 -34.494 1.00 97.62 290 VAL A CA 1
ATOM 2277 C C . VAL A 1 290 ? 8.496 -2.972 -34.994 1.00 97.62 290 VAL A C 1
ATOM 2279 O O . VAL A 1 290 ? 8.828 -2.042 -35.723 1.00 97.62 290 VAL A O 1
ATOM 2282 N N . LEU A 1 291 ? 7.225 -3.163 -34.629 1.00 97.88 291 LEU A N 1
ATOM 2283 C CA . LEU A 1 291 ? 6.107 -2.320 -35.053 1.00 97.88 291 LEU A CA 1
ATOM 2284 C C . LEU A 1 291 ? 5.689 -1.342 -33.940 1.00 97.88 291 LEU A C 1
ATOM 2286 O O . LEU A 1 291 ? 5.876 -1.632 -32.749 1.00 97.88 291 LEU A O 1
ATOM 2290 N N . PRO A 1 292 ? 5.055 -0.206 -34.287 1.00 98.06 292 PRO A N 1
ATOM 2291 C CA . PRO A 1 292 ? 4.331 0.605 -33.315 1.00 98.06 292 PRO A CA 1
ATOM 2292 C C . PRO A 1 292 ? 3.309 -0.239 -32.536 1.00 98.06 292 PRO A C 1
ATOM 2294 O O . PRO A 1 292 ? 2.647 -1.110 -33.104 1.00 98.06 292 PRO A O 1
ATOM 2297 N N . GLN A 1 293 ? 3.135 0.049 -31.244 1.00 97.88 293 GLN A N 1
ATOM 2298 C CA . GLN A 1 293 ? 2.272 -0.732 -30.348 1.00 97.88 293 GLN A CA 1
ATOM 2299 C C . GLN A 1 293 ? 0.825 -0.833 -30.858 1.00 97.88 293 GLN A C 1
ATOM 2301 O O . GLN A 1 293 ? 0.250 -1.922 -30.874 1.00 97.88 293 GLN A O 1
ATOM 2306 N N . LYS A 1 294 ? 0.264 0.276 -31.353 1.00 97.62 294 LYS A N 1
ATOM 2307 C CA . LYS A 1 294 ? -1.050 0.329 -32.011 1.00 97.62 294 LYS A CA 1
ATOM 2308 C C . LYS A 1 294 ? -1.172 -0.650 -33.184 1.00 97.62 294 LYS A C 1
ATOM 2310 O O . LYS A 1 294 ? -2.177 -1.345 -33.309 1.00 97.62 294 LYS A O 1
ATOM 2315 N N . GLU A 1 295 ? -0.153 -0.737 -34.038 1.00 97.94 295 GLU A N 1
ATOM 2316 C CA . GLU A 1 295 ? -0.161 -1.640 -35.193 1.00 97.94 295 GLU A CA 1
ATOM 2317 C C . GLU A 1 295 ? -0.028 -3.107 -34.765 1.00 97.94 295 GLU A C 1
ATOM 2319 O O . GLU A 1 295 ? -0.779 -3.963 -35.236 1.00 97.94 295 GLU A O 1
ATOM 2324 N N . ALA A 1 296 ? 0.871 -3.398 -33.822 1.00 97.88 296 ALA A N 1
ATOM 2325 C CA . ALA A 1 296 ? 1.017 -4.730 -33.244 1.00 97.88 296 ALA A CA 1
ATOM 2326 C C . ALA A 1 296 ? -0.289 -5.214 -32.584 1.00 97.88 296 ALA A C 1
ATOM 2328 O O . ALA A 1 296 ? -0.705 -6.354 -32.792 1.00 97.88 296 ALA A O 1
ATOM 2329 N N . ALA A 1 297 ? -0.978 -4.335 -31.848 1.00 96.94 297 ALA A N 1
ATOM 2330 C CA . ALA A 1 297 ? -2.262 -4.632 -31.216 1.00 96.94 297 ALA A CA 1
ATOM 2331 C C . ALA A 1 297 ? -3.350 -4.939 -32.253 1.00 96.94 297 ALA A C 1
ATOM 2333 O O . ALA A 1 297 ? -4.061 -5.938 -32.122 1.00 96.94 297 ALA A O 1
ATOM 2334 N N . ASN A 1 298 ? -3.411 -4.149 -33.332 1.00 96.19 298 ASN A N 1
ATOM 2335 C CA . ASN A 1 298 ? -4.320 -4.392 -34.452 1.00 96.19 298 ASN A CA 1
ATOM 2336 C C . ASN A 1 298 ? -4.072 -5.761 -35.107 1.00 96.19 298 ASN A C 1
ATOM 2338 O O . ASN A 1 298 ? -5.032 -6.480 -35.376 1.00 96.19 298 ASN A O 1
ATOM 2342 N N . ARG A 1 299 ? -2.806 -6.161 -35.309 1.00 96.38 299 ARG A N 1
ATOM 2343 C CA . ARG A 1 299 ? -2.456 -7.483 -35.868 1.00 96.38 299 ARG A CA 1
ATOM 2344 C C . ARG A 1 299 ? -2.834 -8.645 -34.944 1.00 96.38 299 ARG A C 1
ATOM 2346 O O . ARG A 1 299 ? -3.158 -9.724 -35.428 1.00 96.38 299 ARG A O 1
ATOM 2353 N N . LEU A 1 300 ? -2.822 -8.424 -33.630 1.00 94.69 300 LEU A N 1
ATOM 2354 C CA . LEU A 1 300 ? -3.241 -9.411 -32.627 1.00 94.69 300 LEU A CA 1
ATOM 2355 C C . LEU A 1 300 ? -4.757 -9.424 -32.375 1.00 94.69 300 LEU A C 1
ATOM 2357 O O . LEU A 1 300 ? -5.260 -10.347 -31.732 1.00 94.69 300 LEU A O 1
ATOM 2361 N N . GLY A 1 301 ? -5.487 -8.417 -32.861 1.00 93.69 301 GLY A N 1
ATOM 2362 C CA . GLY A 1 301 ? -6.920 -8.261 -32.610 1.00 93.69 301 GLY A CA 1
ATOM 2363 C C . GLY A 1 301 ? -7.258 -7.941 -31.150 1.00 93.69 301 GLY A C 1
ATOM 2364 O O . GLY A 1 301 ? -8.337 -8.303 -30.682 1.00 93.69 301 GLY A O 1
ATOM 2365 N N . ILE A 1 302 ? -6.347 -7.294 -30.419 1.00 95.38 302 ILE A N 1
ATOM 2366 C CA . ILE A 1 302 ? -6.539 -6.874 -29.021 1.00 95.38 302 ILE A CA 1
ATOM 2367 C C . ILE A 1 302 ? -6.412 -5.352 -28.903 1.00 95.38 302 ILE A C 1
ATOM 2369 O O . ILE A 1 302 ? -5.905 -4.697 -29.812 1.00 95.38 302 ILE A O 1
ATOM 2373 N N . SER A 1 303 ? -6.866 -4.761 -27.795 1.00 95.88 303 SER A N 1
ATOM 2374 C CA . SER A 1 303 ? -6.657 -3.325 -27.575 1.00 95.88 303 SER A CA 1
ATOM 2375 C C . SER A 1 303 ? -5.186 -3.005 -27.287 1.00 95.88 303 SER A C 1
ATOM 2377 O O . SER A 1 303 ? -4.448 -3.816 -26.722 1.00 95.88 303 SER A O 1
ATOM 2379 N N . GLU A 1 304 ? -4.768 -1.786 -27.625 1.00 96.88 304 GLU A N 1
ATOM 2380 C CA . GLU A 1 304 ? -3.411 -1.295 -27.365 1.00 96.88 304 GLU A CA 1
ATOM 2381 C C . GLU A 1 304 ? -3.045 -1.340 -25.873 1.00 96.88 304 GLU A C 1
ATOM 2383 O O . GLU A 1 304 ? -1.957 -1.796 -25.515 1.00 96.88 304 GLU A O 1
ATOM 2388 N N . SER A 1 305 ? -3.975 -0.946 -24.997 1.00 95.31 305 SER A N 1
ATOM 2389 C CA . SER A 1 305 ? -3.819 -1.012 -23.539 1.00 95.31 305 SER A CA 1
ATOM 2390 C C . SER A 1 305 ? -3.620 -2.443 -23.034 1.00 95.31 305 SER A C 1
ATOM 2392 O O . SER A 1 305 ? -2.786 -2.689 -22.158 1.00 95.31 305 SER A O 1
ATOM 2394 N N . MET A 1 306 ? -4.336 -3.409 -23.617 1.00 95.44 306 MET A N 1
ATOM 2395 C CA . MET A 1 306 ? -4.201 -4.821 -23.273 1.00 95.44 306 MET A CA 1
ATOM 2396 C C . MET A 1 306 ? -2.864 -5.389 -23.734 1.00 95.44 306 MET A C 1
ATOM 2398 O O . MET A 1 306 ? -2.209 -6.073 -22.948 1.00 95.44 306 MET A O 1
ATOM 2402 N N . LEU A 1 307 ? -2.425 -5.076 -24.958 1.00 97.06 307 LEU A N 1
ATOM 2403 C CA . LEU A 1 307 ? -1.095 -5.462 -25.430 1.00 97.06 307 LEU A CA 1
ATOM 2404 C C . LEU A 1 307 ? -0.005 -4.911 -24.502 1.00 97.06 307 LEU A C 1
ATOM 2406 O O . LEU A 1 307 ? 0.855 -5.676 -24.067 1.00 97.06 307 LEU A O 1
ATOM 2410 N N . CYS A 1 308 ? -0.089 -3.625 -24.136 1.00 96.81 308 CYS A N 1
ATOM 2411 C CA . CYS A 1 308 ? 0.836 -2.988 -23.193 1.00 96.81 308 CYS A CA 1
ATOM 2412 C C . CYS A 1 308 ? 0.925 -3.767 -21.882 1.00 96.81 308 CYS A C 1
ATOM 2414 O O . CYS A 1 308 ? 2.008 -4.143 -21.430 1.00 96.81 308 CYS A O 1
ATOM 2416 N N . LYS A 1 309 ? -0.242 -4.044 -21.288 1.00 96.44 309 LYS A N 1
ATOM 2417 C CA . LYS A 1 309 ? -0.356 -4.743 -20.012 1.00 96.44 309 LYS A CA 1
ATOM 2418 C C . LYS A 1 309 ? 0.258 -6.138 -20.089 1.00 96.44 309 LYS A C 1
ATOM 2420 O O . LYS A 1 309 ? 1.106 -6.464 -19.265 1.00 96.44 309 LYS A O 1
ATOM 2425 N N . ARG A 1 310 ? -0.116 -6.939 -21.093 1.00 96.31 310 ARG A N 1
ATOM 2426 C CA . ARG A 1 310 ? 0.407 -8.303 -21.282 1.00 96.31 310 ARG A CA 1
ATOM 2427 C C . ARG A 1 310 ? 1.913 -8.314 -21.522 1.00 96.31 310 ARG A C 1
ATOM 2429 O O . ARG A 1 310 ? 2.616 -9.146 -20.959 1.00 96.31 310 ARG A O 1
ATOM 2436 N N . PHE A 1 311 ? 2.415 -7.373 -22.316 1.00 97.38 311 PHE A N 1
ATOM 2437 C CA . PHE A 1 311 ? 3.845 -7.234 -22.563 1.00 97.38 311 PHE A CA 1
ATOM 2438 C C . PHE A 1 311 ? 4.611 -6.886 -21.277 1.00 97.38 311 PHE A C 1
ATOM 2440 O O . PHE A 1 311 ? 5.622 -7.523 -20.970 1.00 97.38 311 PHE A O 1
ATOM 2447 N N . LYS A 1 312 ? 4.112 -5.922 -20.491 1.00 96.88 312 LYS A N 1
ATOM 2448 C CA . LYS A 1 312 ? 4.728 -5.498 -19.225 1.00 96.88 312 LYS A CA 1
ATOM 2449 C C . LYS A 1 312 ? 4.664 -6.593 -18.156 1.00 96.88 312 LYS A C 1
ATOM 2451 O O . LYS A 1 312 ? 5.634 -6.763 -17.425 1.00 96.88 312 LYS A O 1
ATOM 2456 N N . GLU A 1 313 ? 3.573 -7.361 -18.097 1.00 95.25 313 GLU A N 1
ATOM 2457 C CA . GLU A 1 313 ? 3.444 -8.550 -17.237 1.00 95.25 313 GLU A CA 1
ATOM 2458 C C . GLU A 1 313 ? 4.548 -9.582 -17.534 1.00 95.25 313 GLU A C 1
ATOM 2460 O O . GLU A 1 313 ? 5.157 -10.107 -16.605 1.00 95.25 313 GLU A O 1
ATOM 2465 N N . CYS A 1 314 ? 4.844 -9.840 -18.814 1.00 95.50 314 CYS A N 1
ATOM 2466 C CA . CYS A 1 314 ? 5.825 -10.850 -19.223 1.00 95.50 314 CYS A CA 1
ATOM 2467 C C . CYS A 1 314 ? 7.286 -10.378 -19.150 1.00 95.50 314 CYS A C 1
ATOM 2469 O O . CYS A 1 314 ? 8.165 -11.180 -18.853 1.00 95.50 314 CYS A O 1
ATOM 2471 N N . THR A 1 315 ? 7.563 -9.104 -19.440 1.00 95.31 315 THR A N 1
ATOM 2472 C CA . THR A 1 315 ? 8.943 -8.606 -19.627 1.00 95.31 315 THR A CA 1
ATOM 2473 C C . THR A 1 315 ? 9.403 -7.614 -18.566 1.00 95.31 315 THR A C 1
ATOM 2475 O O . THR A 1 315 ? 10.603 -7.398 -18.422 1.00 95.31 315 THR A O 1
ATOM 2478 N N . ARG A 1 316 ? 8.468 -6.980 -17.843 1.00 94.94 316 ARG A N 1
ATOM 2479 C CA . ARG A 1 316 ? 8.699 -5.814 -16.968 1.00 94.94 316 ARG A CA 1
ATOM 2480 C C . ARG A 1 316 ? 9.319 -4.598 -17.676 1.00 94.94 316 ARG A C 1
ATOM 2482 O O . ARG A 1 316 ? 9.866 -3.723 -17.012 1.00 94.94 316 ARG A O 1
ATOM 2489 N N . ARG A 1 317 ? 9.215 -4.508 -19.006 1.00 95.44 317 ARG A N 1
ATOM 2490 C CA . ARG A 1 317 ? 9.782 -3.417 -19.822 1.00 95.44 317 ARG A CA 1
ATOM 2491 C C . ARG A 1 317 ? 8.687 -2.599 -20.512 1.00 95.44 317 ARG A C 1
ATOM 2493 O O . ARG A 1 317 ? 7.527 -3.009 -20.574 1.00 95.44 317 ARG A O 1
ATOM 2500 N N . LYS A 1 318 ? 9.064 -1.425 -21.029 1.00 96.88 318 LYS A N 1
ATOM 2501 C CA . LYS A 1 318 ? 8.238 -0.631 -21.956 1.00 96.88 318 LYS A CA 1
ATOM 2502 C C . LYS A 1 318 ? 8.336 -1.216 -23.371 1.00 96.88 318 LYS A C 1
ATOM 2504 O O . LYS A 1 318 ? 9.310 -1.897 -23.687 1.00 96.88 318 LYS A O 1
ATOM 2509 N N . TRP A 1 319 ? 7.342 -0.946 -24.217 1.00 97.56 319 TRP A N 1
ATOM 2510 C CA . TRP A 1 319 ? 7.336 -1.409 -25.608 1.00 97.56 319 TRP A CA 1
ATOM 2511 C C . TRP A 1 319 ? 8.590 -0.907 -26.361 1.00 97.56 319 TRP A C 1
ATOM 2513 O O . TRP A 1 319 ? 8.837 0.302 -26.374 1.00 97.56 319 TRP A O 1
ATOM 2523 N N . PRO A 1 320 ? 9.399 -1.787 -26.982 1.00 97.75 320 PRO A N 1
ATOM 2524 C CA . PRO A 1 320 ? 10.766 -1.449 -27.395 1.00 97.75 320 PRO A CA 1
ATOM 2525 C C . PRO A 1 320 ? 10.861 -0.648 -28.701 1.00 97.75 320 PRO A C 1
ATOM 2527 O O . PRO A 1 320 ? 11.944 -0.186 -29.044 1.00 97.75 320 PRO A O 1
ATOM 2530 N N . TYR A 1 321 ? 9.760 -0.437 -29.429 1.00 98.06 321 TYR A N 1
ATOM 2531 C CA . TYR A 1 321 ? 9.768 0.177 -30.766 1.00 98.06 321 TYR A CA 1
ATOM 2532 C C . TYR A 1 321 ? 10.534 1.509 -30.857 1.00 98.06 321 TYR A C 1
ATOM 2534 O O . TYR A 1 321 ? 11.371 1.684 -31.743 1.00 98.06 321 TYR A O 1
ATOM 2542 N N . ARG A 1 322 ? 10.284 2.448 -29.928 1.00 96.75 322 ARG A N 1
ATOM 2543 C CA . ARG A 1 322 ? 10.978 3.752 -29.914 1.00 96.75 322 ARG A CA 1
ATOM 2544 C C . ARG A 1 322 ? 12.484 3.586 -29.692 1.00 96.75 322 ARG A C 1
ATOM 2546 O O . ARG A 1 322 ? 13.271 4.321 -30.280 1.00 96.75 322 ARG A O 1
ATOM 2553 N N . TYR A 1 323 ? 12.876 2.619 -28.864 1.00 97.62 323 TYR A N 1
ATOM 2554 C CA . TYR A 1 323 ? 14.276 2.322 -28.577 1.00 97.62 323 TYR A CA 1
ATOM 2555 C C . TYR A 1 323 ? 14.972 1.682 -29.785 1.00 97.62 323 TYR A C 1
ATOM 2557 O O . TYR A 1 323 ? 16.005 2.170 -30.237 1.00 97.62 323 TYR A O 1
ATOM 2565 N N . LEU A 1 324 ? 14.336 0.673 -30.388 1.00 97.62 324 LEU A N 1
ATOM 2566 C CA . LEU A 1 324 ? 14.804 0.007 -31.606 1.00 97.62 324 LEU A CA 1
ATOM 2567 C C . LEU A 1 324 ? 14.999 0.993 -32.766 1.00 97.62 324 LEU A C 1
ATOM 2569 O O . LEU A 1 324 ? 16.028 0.948 -33.428 1.00 97.62 324 LEU A O 1
ATOM 2573 N N . ARG A 1 325 ? 14.074 1.946 -32.961 1.00 97.62 325 ARG A N 1
ATOM 2574 C CA . ARG A 1 325 ? 14.206 3.028 -33.958 1.00 97.62 325 ARG A CA 1
ATOM 2575 C C . ARG A 1 325 ? 15.473 3.867 -33.759 1.00 97.62 325 ARG A C 1
ATOM 2577 O O . ARG A 1 325 ? 16.121 4.213 -34.746 1.00 97.62 325 ARG A O 1
ATOM 2584 N N . LYS A 1 326 ? 15.831 4.196 -32.511 1.00 98.00 326 LYS A N 1
ATOM 2585 C CA . LYS A 1 326 ? 17.058 4.951 -32.196 1.00 98.00 326 LYS A CA 1
ATOM 2586 C C . LYS A 1 326 ? 18.305 4.125 -32.514 1.00 98.00 326 LYS A C 1
ATOM 2588 O O . LYS A 1 326 ? 19.194 4.625 -33.199 1.00 98.00 326 LYS A O 1
ATOM 2593 N N . ILE A 1 327 ? 18.330 2.858 -32.098 1.00 98.00 327 ILE A N 1
ATOM 2594 C CA . ILE A 1 327 ? 19.433 1.931 -32.391 1.00 98.00 327 ILE A CA 1
ATOM 2595 C C . ILE A 1 327 ? 19.613 1.751 -33.904 1.00 98.00 327 ILE A C 1
ATOM 2597 O O . ILE A 1 327 ? 20.715 1.931 -34.417 1.00 98.00 327 ILE A O 1
ATOM 2601 N N . ASP A 1 328 ? 18.534 1.470 -34.637 1.00 97.75 328 ASP A N 1
ATOM 2602 C CA . ASP A 1 328 ? 18.571 1.280 -36.090 1.00 97.75 328 ASP A CA 1
ATOM 2603 C C . ASP A 1 328 ? 19.036 2.557 -36.817 1.00 97.75 328 ASP A C 1
ATOM 2605 O O . ASP A 1 328 ? 19.805 2.471 -37.778 1.00 97.75 328 ASP A O 1
ATOM 2609 N N . LYS A 1 329 ? 18.634 3.751 -36.342 1.00 97.81 329 LYS A N 1
ATOM 2610 C CA . LYS A 1 329 ? 19.136 5.038 -36.861 1.00 97.81 329 LYS A CA 1
ATOM 2611 C C . LYS A 1 329 ? 20.643 5.166 -36.632 1.00 97.81 329 LYS A C 1
ATOM 2613 O O . LYS A 1 329 ? 21.362 5.483 -37.573 1.00 97.81 329 LYS A O 1
ATOM 2618 N N . MET A 1 330 ? 21.134 4.876 -35.427 1.00 97.56 330 MET A N 1
ATOM 2619 C CA . MET A 1 330 ? 22.566 4.952 -35.114 1.00 97.56 330 MET A CA 1
ATOM 2620 C C . MET A 1 330 ? 23.397 3.968 -35.940 1.00 97.56 330 MET A C 1
ATOM 2622 O O . MET A 1 330 ? 24.421 4.358 -36.496 1.00 97.56 330 MET A O 1
ATOM 2626 N N . ILE A 1 331 ? 22.941 2.718 -36.079 1.00 97.19 331 ILE A N 1
ATOM 2627 C CA . ILE A 1 331 ? 23.597 1.721 -36.937 1.00 97.19 331 ILE A CA 1
ATOM 2628 C C . ILE A 1 331 ? 23.663 2.240 -38.376 1.00 97.19 331 ILE A C 1
ATOM 2630 O O . ILE A 1 331 ? 24.722 2.177 -39.000 1.00 97.19 331 ILE A O 1
ATOM 2634 N N . ARG A 1 332 ? 22.557 2.786 -38.898 1.00 97.06 332 ARG A N 1
ATOM 2635 C CA . ARG A 1 332 ? 22.496 3.329 -40.259 1.00 97.06 332 ARG A CA 1
ATOM 2636 C C . ARG A 1 332 ? 23.464 4.493 -40.454 1.00 97.06 332 ARG A C 1
ATOM 2638 O O . ARG A 1 332 ? 24.223 4.464 -41.413 1.00 97.06 332 ARG A O 1
ATOM 2645 N N . VAL A 1 333 ? 23.473 5.472 -39.550 1.00 96.19 333 VAL A N 1
ATOM 2646 C CA . VAL A 1 333 ? 24.365 6.644 -39.617 1.00 96.19 333 VAL A CA 1
ATOM 2647 C C . VAL A 1 333 ? 25.834 6.217 -39.600 1.00 96.19 333 VAL A C 1
ATOM 2649 O O . VAL A 1 333 ? 26.608 6.643 -40.454 1.00 96.19 333 VAL A O 1
ATOM 2652 N N . LEU A 1 334 ? 26.215 5.316 -38.688 1.00 94.94 334 LEU A N 1
ATOM 2653 C CA . LEU A 1 334 ? 27.589 4.804 -38.606 1.00 94.94 334 LEU A CA 1
ATOM 2654 C C . LEU A 1 334 ? 27.996 3.992 -39.845 1.00 94.94 334 LEU A C 1
ATOM 2656 O O . LEU A 1 334 ? 29.170 3.976 -40.206 1.00 94.94 334 LEU A O 1
ATOM 2660 N N . THR A 1 335 ? 27.032 3.341 -40.504 1.00 94.44 335 THR A N 1
ATOM 2661 C CA . THR A 1 335 ? 27.273 2.547 -41.717 1.00 94.44 335 THR A CA 1
ATOM 2662 C C . THR A 1 335 ? 27.332 3.414 -42.981 1.00 94.44 335 THR A C 1
ATOM 2664 O O . THR A 1 335 ? 28.150 3.140 -43.852 1.00 94.44 335 THR A O 1
ATOM 2667 N N . LEU A 1 336 ? 26.489 4.449 -43.103 1.00 93.00 336 LEU A N 1
ATOM 2668 C CA . LEU A 1 336 ? 26.396 5.299 -44.301 1.00 93.00 336 LEU A CA 1
ATOM 2669 C C . LEU A 1 336 ? 27.481 6.377 -44.365 1.00 93.00 336 LEU A C 1
ATOM 2671 O O . LEU A 1 336 ? 27.982 6.670 -45.447 1.00 93.00 336 LEU A O 1
ATOM 2675 N N . ASN A 1 337 ? 27.878 6.949 -43.226 1.00 87.69 337 ASN A N 1
ATOM 2676 C CA . ASN A 1 337 ? 28.834 8.062 -43.201 1.00 87.69 337 ASN A CA 1
ATOM 2677 C C . ASN A 1 337 ? 30.275 7.642 -43.533 1.00 87.69 337 ASN A C 1
ATOM 2679 O O . ASN A 1 337 ? 31.169 8.487 -43.580 1.00 87.69 337 ASN A O 1
ATOM 2683 N N . LYS A 1 338 ? 30.534 6.347 -43.745 1.00 84.88 338 LYS A N 1
ATOM 2684 C CA . LYS A 1 338 ? 31.879 5.819 -43.969 1.00 84.88 338 LYS A CA 1
ATOM 2685 C C . LYS A 1 338 ? 31.948 5.077 -45.288 1.00 84.88 338 LYS A C 1
ATOM 2687 O O . LYS A 1 338 ? 31.135 4.204 -45.576 1.00 84.88 338 LYS A O 1
ATOM 2692 N N . LYS A 1 339 ? 32.967 5.412 -46.083 1.00 84.44 339 LYS A N 1
ATOM 2693 C CA . LYS A 1 339 ? 33.292 4.641 -47.283 1.00 84.44 339 LYS A CA 1
ATOM 2694 C C . LYS A 1 339 ? 33.566 3.187 -46.869 1.00 84.44 339 LYS A C 1
ATOM 2696 O O . LYS A 1 339 ? 34.277 2.978 -45.883 1.00 84.44 339 LYS A O 1
ATOM 2701 N N . PRO A 1 340 ? 33.056 2.195 -47.617 1.00 79.31 340 PRO A N 1
ATOM 2702 C CA . PRO A 1 340 ? 33.158 0.781 -47.251 1.00 79.31 340 PRO A CA 1
ATOM 2703 C C . PRO A 1 340 ? 34.603 0.263 -47.128 1.00 79.31 340 PRO A C 1
ATOM 2705 O O . PRO A 1 340 ? 34.815 -0.787 -46.533 1.00 79.31 340 PRO A O 1
ATOM 2708 N N . GLU A 1 341 ? 35.598 0.996 -47.640 1.00 85.62 341 GLU A N 1
ATOM 2709 C CA . GLU A 1 341 ? 37.009 0.588 -47.636 1.00 85.62 341 GLU A CA 1
ATOM 2710 C C . GLU A 1 341 ? 37.755 0.774 -46.304 1.00 85.62 341 GLU A C 1
ATOM 2712 O O . GLU A 1 341 ? 38.800 0.154 -46.130 1.00 85.62 341 GLU A O 1
ATOM 2717 N N . ALA A 1 342 ? 37.262 1.574 -45.348 1.00 83.31 342 ALA A N 1
ATOM 2718 C CA . ALA A 1 342 ? 37.969 1.761 -44.072 1.00 83.31 342 ALA A CA 1
ATOM 2719 C C . ALA A 1 342 ? 37.060 2.286 -42.948 1.00 83.31 342 ALA A C 1
ATOM 2721 O O . ALA A 1 342 ? 37.160 3.444 -42.541 1.00 83.31 342 ALA A O 1
ATOM 2722 N N . ILE A 1 343 ? 36.175 1.439 -42.414 1.00 89.69 343 ILE A N 1
ATOM 2723 C CA . ILE A 1 343 ? 35.493 1.743 -41.147 1.00 89.69 343 ILE A CA 1
ATOM 2724 C C . ILE A 1 343 ? 36.535 1.613 -40.019 1.00 89.69 343 ILE A C 1
ATOM 2726 O O . ILE A 1 343 ? 37.089 0.526 -39.847 1.00 89.69 343 ILE A O 1
ATOM 2730 N N . PRO A 1 344 ? 36.834 2.681 -39.250 1.00 93.56 344 PRO A N 1
ATOM 2731 C CA . PRO A 1 344 ? 37.706 2.602 -38.085 1.00 93.56 344 PRO A CA 1
ATOM 2732 C C . PRO A 1 344 ? 37.232 1.522 -37.117 1.00 93.56 344 PRO A C 1
ATOM 2734 O O . PRO A 1 344 ? 36.029 1.355 -36.904 1.00 93.56 344 PRO A O 1
ATOM 2737 N N . LYS A 1 345 ? 38.186 0.822 -36.499 1.00 94.44 345 LYS A N 1
ATOM 2738 C CA . LYS A 1 345 ? 37.915 -0.279 -35.566 1.00 94.44 345 LYS A CA 1
ATOM 2739 C C . LYS A 1 345 ? 36.938 0.118 -34.449 1.00 94.44 345 LYS A C 1
ATOM 2741 O O . LYS A 1 345 ? 36.051 -0.654 -34.117 1.00 94.44 345 LYS A O 1
ATOM 2746 N N . GLU A 1 346 ? 37.047 1.344 -33.944 1.00 95.06 346 GLU A N 1
ATOM 2747 C CA . GLU A 1 346 ? 36.168 1.874 -32.897 1.00 95.06 346 GLU A CA 1
ATOM 2748 C C . GLU A 1 346 ? 34.686 1.913 -33.316 1.00 95.06 346 GLU A C 1
ATOM 2750 O O . GLU A 1 346 ? 33.807 1.468 -32.578 1.00 95.06 346 GLU A O 1
ATOM 2755 N N . ASP A 1 347 ? 34.383 2.382 -34.528 1.00 94.75 347 ASP A N 1
ATOM 2756 C CA . ASP A 1 347 ? 33.011 2.388 -35.040 1.00 94.75 347 ASP A CA 1
ATOM 2757 C C . ASP A 1 347 ? 32.515 0.985 -35.367 1.00 94.75 347 ASP A C 1
ATOM 2759 O O . ASP A 1 347 ? 31.328 0.706 -35.209 1.00 94.75 347 ASP A O 1
ATOM 2763 N N . GLN A 1 348 ? 33.410 0.094 -35.797 1.00 95.75 348 GLN A N 1
ATOM 2764 C CA . GLN A 1 348 ? 33.067 -1.307 -36.001 1.00 95.75 348 GLN A CA 1
ATOM 2765 C C . GLN A 1 348 ? 32.641 -1.958 -34.678 1.00 95.75 348 GLN A C 1
ATOM 2767 O O . GLN A 1 348 ? 31.596 -2.612 -34.640 1.00 95.75 348 GLN A O 1
ATOM 2772 N N . ASP A 1 349 ? 33.382 -1.717 -33.594 1.00 95.81 349 ASP A N 1
ATOM 2773 C CA . ASP A 1 349 ? 33.050 -2.194 -32.249 1.00 95.81 349 ASP A CA 1
ATOM 2774 C C . ASP A 1 349 ? 31.719 -1.586 -31.768 1.00 95.81 349 ASP A C 1
ATOM 2776 O O . ASP A 1 349 ? 30.843 -2.295 -31.269 1.00 95.81 349 ASP A O 1
ATOM 2780 N N . LYS A 1 350 ? 31.488 -0.290 -32.018 1.00 97.00 350 LYS A N 1
ATOM 2781 C CA . LYS A 1 350 ? 30.223 0.384 -31.680 1.00 97.00 350 LYS A CA 1
ATOM 2782 C C . LYS A 1 350 ? 29.025 -0.177 -32.450 1.00 97.00 350 LYS A C 1
ATOM 2784 O O . LYS A 1 350 ? 27.966 -0.398 -31.861 1.00 97.00 350 LYS A O 1
ATOM 2789 N N . ILE A 1 351 ? 29.177 -0.443 -33.750 1.00 97.19 351 ILE A N 1
ATOM 2790 C CA . ILE A 1 351 ? 28.143 -1.090 -34.572 1.00 97.19 351 ILE A CA 1
ATOM 2791 C C . ILE A 1 351 ? 27.847 -2.496 -34.036 1.00 97.19 351 ILE A C 1
ATOM 2793 O O . ILE A 1 351 ? 26.681 -2.886 -33.974 1.00 97.19 351 ILE A O 1
ATOM 2797 N N . GLN A 1 352 ? 28.869 -3.257 -33.634 1.00 97.69 352 GLN A N 1
ATOM 2798 C CA . GLN A 1 352 ? 28.677 -4.581 -33.037 1.00 97.69 352 GLN A CA 1
ATOM 2799 C C . GLN A 1 352 ? 27.926 -4.506 -31.701 1.00 97.69 352 GLN A C 1
ATOM 2801 O O . GLN A 1 352 ? 26.973 -5.263 -31.508 1.00 97.69 352 GLN A O 1
ATOM 2806 N N . CYS A 1 353 ? 28.274 -3.562 -30.821 1.00 98.06 353 CYS A N 1
ATOM 2807 C CA . CYS A 1 353 ? 27.555 -3.328 -29.566 1.00 98.06 353 CYS A CA 1
ATOM 2808 C C . CYS A 1 353 ? 26.075 -2.991 -29.802 1.00 98.06 353 CYS A C 1
ATOM 2810 O O . CYS A 1 353 ? 25.204 -3.615 -29.201 1.00 98.06 353 CYS A O 1
ATOM 2812 N N . LEU A 1 354 ? 25.779 -2.076 -30.734 1.00 98.06 354 LEU A N 1
ATOM 2813 C CA . LEU A 1 354 ? 24.402 -1.705 -31.085 1.00 98.06 354 LEU A CA 1
ATOM 2814 C C . LEU A 1 354 ? 23.614 -2.877 -31.687 1.00 98.06 354 LEU A C 1
ATOM 2816 O O . LEU A 1 354 ? 22.429 -3.037 -31.402 1.00 98.06 354 LEU A O 1
ATOM 2820 N N . LYS A 1 355 ? 24.253 -3.725 -32.504 1.00 97.81 355 LYS A N 1
ATOM 2821 C CA . LYS A 1 355 ? 23.619 -4.939 -33.046 1.00 97.81 355 LYS A CA 1
ATOM 2822 C C . LYS A 1 355 ? 23.278 -5.939 -31.944 1.00 97.81 355 LYS A C 1
ATOM 2824 O O . LYS A 1 355 ? 22.166 -6.456 -31.930 1.00 97.81 355 LYS A O 1
ATOM 2829 N N . LYS A 1 356 ? 24.194 -6.158 -31.000 1.00 98.00 356 LYS A N 1
ATOM 2830 C CA . LYS A 1 356 ? 23.959 -7.023 -29.838 1.00 98.00 356 LYS A CA 1
ATOM 2831 C C . LYS A 1 356 ? 22.809 -6.501 -28.971 1.00 98.00 356 LYS A C 1
ATOM 2833 O O . LYS A 1 356 ? 21.930 -7.263 -28.584 1.00 98.00 356 LYS A O 1
ATOM 2838 N N . GLU A 1 357 ? 22.773 -5.198 -28.714 1.00 97.50 357 GLU A N 1
ATOM 2839 C CA . GLU A 1 357 ? 21.692 -4.577 -27.943 1.00 97.50 357 GLU A CA 1
ATOM 2840 C C . GLU A 1 357 ? 20.335 -4.666 -28.662 1.00 97.50 357 GLU A C 1
ATOM 2842 O O . GLU A 1 357 ? 19.298 -4.936 -28.048 1.00 97.50 357 GLU A O 1
ATOM 2847 N N . ARG A 1 358 ? 20.337 -4.510 -29.991 1.00 97.62 358 ARG A N 1
ATOM 2848 C CA . ARG A 1 358 ? 19.156 -4.729 -30.830 1.00 97.62 358 ARG A CA 1
ATOM 2849 C C . ARG A 1 358 ? 18.621 -6.156 -30.696 1.00 97.62 358 ARG A C 1
ATOM 2851 O O . ARG A 1 358 ? 17.410 -6.338 -30.588 1.00 97.62 358 ARG A O 1
ATOM 2858 N N . GLU A 1 359 ? 19.498 -7.158 -30.710 1.00 97.12 359 GLU A N 1
ATOM 2859 C CA . GLU A 1 359 ? 19.125 -8.567 -30.527 1.00 97.12 359 GLU A CA 1
ATOM 2860 C C . GLU A 1 359 ? 18.541 -8.829 -29.135 1.00 97.12 359 GLU A C 1
ATOM 2862 O O . GLU A 1 359 ? 17.533 -9.524 -29.012 1.00 97.12 359 GLU A O 1
ATOM 2867 N N . GLU A 1 360 ? 19.099 -8.211 -28.093 1.00 96.25 360 GLU A N 1
ATOM 2868 C CA . GLU A 1 360 ? 18.580 -8.314 -26.727 1.00 96.25 360 GLU A CA 1
ATOM 2869 C C . GLU A 1 360 ? 17.170 -7.712 -26.588 1.00 96.25 360 GLU A C 1
ATOM 2871 O O . GLU A 1 360 ? 16.297 -8.276 -25.919 1.00 96.25 360 GLU A O 1
ATOM 2876 N N . CYS A 1 361 ? 16.904 -6.599 -27.277 1.00 95.38 361 CYS A N 1
ATOM 2877 C CA . CYS A 1 361 ? 15.574 -5.988 -27.327 1.00 95.38 361 CYS A CA 1
ATOM 2878 C C . CYS A 1 361 ? 14.536 -6.857 -28.054 1.00 95.38 361 CYS A C 1
ATOM 2880 O O . CYS A 1 361 ? 13.339 -6.738 -27.785 1.00 95.38 361 CYS A O 1
ATOM 2882 N N . LEU A 1 362 ? 14.990 -7.722 -28.964 1.00 96.44 362 LEU A N 1
ATOM 2883 C CA . LEU A 1 362 ? 14.167 -8.633 -29.761 1.00 96.44 362 LEU A CA 1
ATOM 2884 C C . LEU A 1 362 ? 14.158 -10.064 -29.209 1.00 96.44 362 LEU A C 1
ATOM 2886 O O . LEU A 1 362 ? 13.779 -10.996 -29.921 1.00 96.44 362 LEU A O 1
ATOM 2890 N N . HIS A 1 363 ? 14.547 -10.246 -27.944 1.00 95.88 363 HIS A N 1
ATOM 2891 C CA . HIS A 1 363 ? 14.487 -11.548 -27.291 1.00 95.88 363 HIS A CA 1
ATOM 2892 C C . HIS A 1 363 ? 13.076 -12.168 -27.409 1.00 95.88 363 HIS A C 1
ATOM 2894 O O . HIS A 1 363 ? 12.089 -11.427 -27.365 1.00 95.88 363 HIS A O 1
ATOM 2900 N N . PRO A 1 364 ? 12.939 -13.501 -27.558 1.00 97.62 364 PRO A N 1
ATOM 2901 C CA . PRO A 1 364 ? 11.642 -14.159 -27.678 1.00 97.62 364 PRO A CA 1
ATOM 2902 C C . PRO A 1 364 ? 10.648 -13.786 -26.565 1.00 97.62 364 PRO A C 1
ATOM 2904 O O . PRO A 1 364 ? 10.946 -13.949 -25.381 1.00 97.62 364 PRO A O 1
ATOM 2907 N N . VAL A 1 365 ? 9.447 -13.319 -26.930 1.00 97.62 365 VAL A N 1
ATOM 2908 C CA . VAL A 1 365 ? 8.377 -12.960 -25.985 1.00 97.62 365 VAL A CA 1
ATOM 2909 C C . VAL A 1 365 ? 7.076 -13.629 -26.402 1.00 97.62 365 VAL A C 1
ATOM 2911 O O . VAL A 1 365 ? 6.518 -13.355 -27.463 1.00 97.62 365 VAL A O 1
ATOM 2914 N N . LYS A 1 366 ? 6.539 -14.455 -25.502 1.00 97.12 366 LYS A N 1
ATOM 2915 C CA . LYS A 1 366 ? 5.202 -15.039 -25.625 1.00 97.12 366 LYS A CA 1
ATOM 2916 C C . LYS A 1 366 ? 4.272 -14.388 -24.615 1.00 97.12 366 LYS A C 1
ATOM 2918 O O . LYS A 1 366 ? 4.570 -14.380 -23.423 1.00 97.12 366 LYS A O 1
ATOM 2923 N N . ILE A 1 367 ? 3.132 -13.885 -25.076 1.00 96.44 367 ILE A N 1
ATOM 2924 C CA . ILE A 1 367 ? 2.098 -13.327 -24.198 1.00 96.44 367 ILE A CA 1
ATOM 2925 C C . ILE A 1 367 ? 0.867 -14.219 -24.178 1.00 96.44 367 ILE A C 1
ATOM 2927 O O . ILE A 1 367 ? 0.527 -14.856 -25.173 1.00 96.44 367 ILE A O 1
ATOM 2931 N N . ARG A 1 368 ? 0.162 -14.234 -23.047 1.00 94.88 368 ARG A N 1
ATOM 2932 C CA . ARG A 1 368 ? -1.119 -14.929 -22.941 1.00 94.88 368 ARG A CA 1
ATOM 2933 C C . ARG A 1 368 ? -2.250 -14.034 -23.446 1.00 94.88 368 ARG A C 1
ATOM 2935 O O . ARG A 1 368 ? -2.526 -13.006 -22.830 1.00 94.88 368 ARG A O 1
ATOM 2942 N N . ILE A 1 369 ? -2.939 -14.455 -24.502 1.00 92.44 369 ILE A N 1
ATOM 2943 C CA . ILE A 1 369 ? -4.162 -13.809 -24.992 1.00 92.44 369 ILE A CA 1
ATOM 2944 C C . ILE A 1 369 ? -5.349 -14.649 -24.528 1.00 92.44 369 ILE A C 1
ATOM 2946 O O . ILE A 1 369 ? -5.520 -15.796 -24.932 1.00 92.44 369 ILE A O 1
ATOM 2950 N N . THR A 1 370 ? -6.166 -14.098 -23.634 1.00 86.62 370 THR A N 1
ATOM 2951 C CA . THR A 1 370 ? -7.398 -14.755 -23.190 1.00 86.62 370 THR A CA 1
ATOM 2952 C C . THR A 1 370 ? -8.523 -14.472 -24.183 1.00 86.62 370 THR A C 1
ATOM 2954 O O . THR A 1 370 ? -8.552 -13.416 -24.801 1.00 86.62 370 THR A O 1
ATOM 2957 N N . GLY A 1 371 ? -9.476 -15.394 -24.358 1.00 79.00 371 GLY A N 1
ATOM 2958 C CA . GLY A 1 371 ? -10.553 -15.244 -25.353 1.00 79.00 371 GLY A CA 1
ATOM 2959 C C . GLY A 1 371 ? -11.423 -13.985 -25.195 1.00 79.00 371 GLY A C 1
ATOM 2960 O O . GLY A 1 371 ? -12.076 -13.581 -26.149 1.00 79.00 371 GLY A O 1
ATOM 2961 N N . HIS A 1 372 ? -11.395 -13.340 -24.026 1.00 75.31 372 HIS A N 1
ATOM 2962 C CA . HIS A 1 372 ? -12.054 -12.053 -23.776 1.00 75.31 372 HIS A CA 1
ATOM 2963 C C . HIS A 1 372 ? -11.277 -10.845 -24.316 1.00 75.31 372 HIS A C 1
ATOM 2965 O O . HIS A 1 372 ? -11.847 -9.766 -24.427 1.00 75.31 372 HIS A O 1
ATOM 2971 N N . ASP A 1 373 ? -9.995 -11.022 -24.642 1.00 74.44 373 ASP A N 1
ATOM 2972 C CA . ASP A 1 373 ? -9.104 -9.950 -25.092 1.00 74.44 373 ASP A CA 1
ATOM 2973 C C . ASP A 1 373 ? -9.305 -9.632 -26.581 1.00 74.44 373 ASP A C 1
ATOM 2975 O O . ASP A 1 373 ? -8.943 -8.544 -27.028 1.00 74.44 373 ASP A O 1
ATOM 2979 N N . LYS A 1 374 ? -9.900 -10.560 -27.349 1.00 75.19 374 LYS A N 1
ATOM 2980 C CA . LYS A 1 374 ? -10.254 -10.337 -28.752 1.00 75.19 374 LYS A CA 1
ATOM 2981 C C . LYS A 1 374 ? -11.396 -9.331 -28.810 1.00 75.19 374 LYS A C 1
ATOM 2983 O O . LYS A 1 374 ? -12.561 -9.695 -28.649 1.00 75.19 374 LYS A O 1
ATOM 2988 N N . ALA A 1 375 ? -11.057 -8.061 -29.014 1.00 67.88 375 ALA A N 1
ATOM 2989 C CA . ALA A 1 375 ? -12.048 -7.026 -29.248 1.00 67.88 375 ALA A CA 1
ATOM 2990 C C . ALA A 1 375 ? -12.877 -7.462 -30.462 1.00 67.88 375 ALA A C 1
ATOM 2992 O O . ALA A 1 375 ? -12.314 -7.727 -31.522 1.00 67.88 375 ALA A O 1
ATOM 2993 N N . GLY A 1 376 ? -14.194 -7.597 -30.290 1.00 59.06 376 GLY A N 1
ATOM 2994 C CA . GLY A 1 376 ? -15.133 -8.146 -31.273 1.00 59.06 376 GLY A CA 1
ATOM 2995 C C . GLY A 1 376 ? -15.320 -7.293 -32.530 1.00 59.06 376 GLY A C 1
ATOM 2996 O O . GLY A 1 376 ? -16.446 -7.032 -32.932 1.00 59.06 376 GLY A O 1
ATOM 2997 N N . ARG A 1 377 ? -14.238 -6.860 -33.184 1.00 53.09 377 ARG A N 1
ATOM 2998 C CA . ARG A 1 377 ? -14.260 -6.318 -34.541 1.00 53.09 377 ARG A CA 1
ATOM 2999 C C . ARG A 1 377 ? -14.278 -7.470 -35.539 1.00 53.09 377 ARG A C 1
ATOM 3001 O O . ARG A 1 377 ? -13.371 -7.627 -36.347 1.00 53.09 377 ARG A O 1
ATOM 3008 N N . THR A 1 378 ? -15.356 -8.244 -35.545 1.00 52.22 378 THR A N 1
ATOM 3009 C CA . THR A 1 378 ? -15.830 -8.792 -36.817 1.00 52.22 378 THR A CA 1
ATOM 3010 C C . THR A 1 378 ? -16.420 -7.623 -37.597 1.00 52.22 378 THR A C 1
ATOM 3012 O O . THR A 1 378 ? -17.632 -7.430 -37.627 1.00 52.22 378 THR A O 1
ATOM 3015 N N . TYR A 1 379 ? -15.554 -6.799 -38.191 1.00 51.25 379 TYR A N 1
ATOM 3016 C CA . TYR A 1 379 ? -15.952 -5.984 -39.332 1.00 51.25 379 TYR A CA 1
ATOM 3017 C C . TYR A 1 379 ? -16.206 -6.976 -40.466 1.00 51.25 379 TYR A C 1
ATOM 3019 O O . TYR A 1 379 ? -15.305 -7.331 -41.219 1.00 51.25 379 TYR A O 1
ATOM 3027 N N . SER A 1 380 ? -17.425 -7.508 -40.512 1.00 42.53 380 SER A N 1
ATOM 3028 C CA . SER A 1 380 ? -17.944 -8.095 -41.736 1.00 42.53 380 SER A CA 1
ATOM 3029 C C . SER A 1 380 ? -18.113 -6.923 -42.705 1.00 42.53 380 SER A C 1
ATOM 3031 O O . SER A 1 380 ? -18.866 -6.002 -42.373 1.00 42.53 380 SER A O 1
ATOM 3033 N N . PRO A 1 381 ? -17.386 -6.867 -43.832 1.00 50.19 381 PRO A N 1
ATOM 3034 C CA . PRO A 1 381 ? -17.575 -5.811 -44.812 1.00 50.19 381 PRO A CA 1
ATOM 3035 C C . PRO A 1 381 ? -18.969 -5.991 -45.417 1.00 50.19 381 PRO A C 1
ATOM 3037 O O . PRO A 1 381 ? -19.191 -6.837 -46.280 1.00 50.19 381 PRO A O 1
ATOM 3040 N N . SER A 1 382 ? -19.942 -5.236 -44.912 1.00 41.38 382 SER A N 1
ATOM 3041 C CA . SER A 1 382 ? -21.279 -5.179 -45.489 1.00 41.38 382 SER A CA 1
ATOM 3042 C C . SER A 1 382 ? -21.188 -4.551 -46.886 1.00 41.38 382 SER A C 1
ATOM 3044 O O . SER A 1 382 ? -20.613 -3.465 -47.010 1.00 41.38 382 SER A O 1
ATOM 3046 N N . PRO A 1 383 ? -21.738 -5.192 -47.932 1.00 56.62 383 PRO A N 1
ATOM 3047 C CA . PRO A 1 383 ? -21.728 -4.644 -49.279 1.00 56.62 383 PRO A CA 1
ATOM 3048 C C . PRO A 1 383 ? -22.610 -3.395 -49.341 1.00 56.62 383 PRO A C 1
ATOM 3050 O O . PRO A 1 383 ? -23.738 -3.369 -48.848 1.00 56.62 383 PRO A O 1
ATOM 3053 N N . SER A 1 384 ? -22.057 -2.354 -49.949 1.00 49.06 384 SER A N 1
ATOM 3054 C CA . SER A 1 384 ? -22.678 -1.062 -50.206 1.00 49.06 384 SER A CA 1
ATOM 3055 C C . SER A 1 384 ? -24.014 -1.197 -50.946 1.00 49.06 384 SER A C 1
ATOM 3057 O O . SER A 1 384 ? -24.099 -1.807 -52.011 1.00 49.06 384 SER A O 1
ATOM 3059 N N . LYS A 1 385 ? -25.060 -0.552 -50.417 1.00 48.22 385 LYS A N 1
ATOM 3060 C CA . LYS A 1 385 ? -26.246 -0.165 -51.189 1.00 48.22 385 LYS A CA 1
ATOM 3061 C C . LYS A 1 385 ? -26.458 1.343 -51.083 1.00 48.22 385 LYS A C 1
ATOM 3063 O O . LYS A 1 385 ? -26.652 1.882 -49.999 1.00 48.22 385 LYS A O 1
ATOM 3068 N N . SER A 1 386 ? -26.413 1.980 -52.251 1.00 54.88 386 SER A N 1
ATOM 3069 C CA . SER A 1 386 ? -27.068 3.240 -52.622 1.00 54.88 386 SER A CA 1
ATOM 3070 C C . SER A 1 386 ? -28.488 3.319 -52.028 1.00 54.88 386 SER A C 1
ATOM 3072 O O . SER A 1 386 ? -29.190 2.310 -52.012 1.00 54.88 386 SER A O 1
ATOM 3074 N N . SER A 1 387 ? -29.018 4.450 -51.548 1.00 43.78 387 SER A N 1
ATOM 3075 C CA . SER A 1 387 ? -29.466 5.625 -52.324 1.00 43.78 387 SER A CA 1
ATOM 3076 C C . SER A 1 387 ? -29.984 6.720 -51.357 1.00 43.78 387 SER A C 1
ATOM 3078 O O . SER A 1 387 ? -30.527 6.388 -50.309 1.00 43.78 387 SER A O 1
ATOM 3080 N N . LYS A 1 388 ? -29.857 8.002 -51.736 1.00 50.53 388 LYS A N 1
ATOM 3081 C CA . LYS A 1 388 ? -30.574 9.208 -51.219 1.00 50.53 388 LYS A CA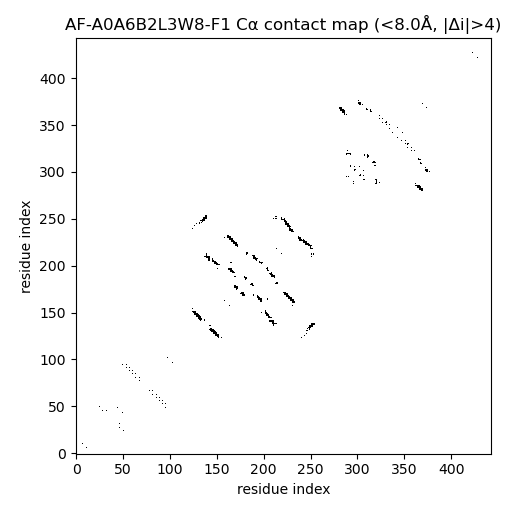 1
ATOM 3082 C C . LYS A 1 388 ? -32.091 9.185 -51.597 1.00 50.53 388 LYS A C 1
ATOM 3084 O O . LYS A 1 388 ? -32.421 8.271 -52.355 1.00 50.53 388 LYS A O 1
ATOM 3089 N N . PRO A 1 389 ? -32.985 10.170 -51.263 1.00 54.38 389 PRO A N 1
ATOM 3090 C CA . PRO A 1 389 ? -32.839 11.463 -50.541 1.00 54.38 389 PRO A CA 1
ATOM 3091 C C . PRO A 1 389 ? -33.947 11.829 -49.492 1.00 54.38 389 PRO A C 1
ATOM 3093 O O . PRO A 1 389 ? -34.981 11.182 -49.405 1.00 54.38 389 PRO A O 1
ATOM 3096 N N . SER A 1 390 ? -33.694 12.938 -48.770 1.00 47.81 390 SER A N 1
ATOM 3097 C CA . SER A 1 390 ? -34.610 14.003 -48.275 1.00 47.81 390 SER A CA 1
ATOM 3098 C C . SER A 1 390 ? -35.910 13.677 -47.520 1.00 47.81 390 SER A C 1
ATOM 3100 O O . SER A 1 390 ? -36.846 13.170 -48.126 1.00 47.81 390 SER A O 1
ATOM 3102 N N . THR A 1 391 ? -36.029 14.216 -46.298 1.00 40.25 391 THR A N 1
ATOM 3103 C CA . THR A 1 391 ? -37.217 14.982 -45.853 1.00 40.25 391 THR A CA 1
ATOM 3104 C C . THR A 1 391 ? -36.897 15.802 -44.603 1.00 40.25 391 THR A C 1
ATOM 3106 O O . THR A 1 391 ? -36.399 15.257 -43.619 1.00 40.25 391 THR A O 1
ATOM 3109 N N . ASP A 1 392 ? -37.201 17.098 -44.682 1.00 46.78 392 ASP A N 1
ATOM 3110 C CA . ASP A 1 392 ? -37.302 18.050 -43.575 1.00 46.78 392 ASP A CA 1
ATOM 3111 C C . ASP A 1 392 ? -38.334 17.594 -42.543 1.00 46.78 392 ASP A C 1
ATOM 3113 O O . ASP A 1 392 ? -39.405 17.110 -42.915 1.00 46.78 392 ASP A O 1
ATOM 3117 N N . SER A 1 393 ? -38.045 17.806 -41.258 1.00 52.00 393 SER A N 1
ATOM 3118 C CA . SER A 1 393 ? -39.046 18.046 -40.212 1.00 52.00 393 SER A CA 1
ATOM 3119 C C . SER A 1 393 ? -38.355 18.582 -38.961 1.00 52.00 393 SER A C 1
ATOM 3121 O O . SER A 1 393 ? -37.618 17.871 -38.278 1.00 52.00 393 SER A O 1
ATOM 3123 N N . GLU A 1 394 ? -38.610 19.858 -38.693 1.00 48.56 394 GLU A N 1
ATOM 3124 C CA . GLU A 1 394 ? -38.422 20.511 -37.404 1.00 48.56 394 GLU A CA 1
ATOM 3125 C C . GLU A 1 394 ? -39.299 19.829 -36.342 1.00 48.56 394 GLU A C 1
ATOM 3127 O O . GLU A 1 394 ? -40.492 19.614 -36.557 1.00 48.56 394 GLU A O 1
ATOM 3132 N N . SER A 1 395 ? -38.738 19.538 -35.168 1.00 47.44 395 SER A N 1
ATOM 3133 C CA . SER A 1 395 ? -39.530 19.477 -33.937 1.00 47.44 395 SER A CA 1
ATOM 3134 C C . SER A 1 395 ? -38.645 19.729 -32.723 1.00 47.44 395 SER A C 1
ATOM 3136 O O . SER A 1 395 ? -37.781 18.924 -32.371 1.00 47.44 395 SER A O 1
ATOM 3138 N N . GLU A 1 396 ? -38.900 20.862 -32.087 1.00 48.69 396 GLU A N 1
ATOM 3139 C CA . GLU A 1 396 ? -38.452 21.225 -30.754 1.00 48.69 396 GLU A CA 1
ATOM 3140 C C . GLU A 1 396 ? -38.952 20.205 -29.719 1.00 48.69 396 GLU A C 1
ATOM 3142 O O . GLU A 1 396 ? -40.149 19.915 -29.665 1.00 48.69 396 GLU A O 1
ATOM 3147 N N . ARG A 1 397 ? -38.065 19.711 -28.845 1.00 38.56 397 ARG A N 1
ATOM 3148 C CA . ARG A 1 397 ? -38.394 19.451 -27.433 1.00 38.56 397 ARG A CA 1
ATOM 3149 C C . ARG A 1 397 ? -37.153 19.111 -26.612 1.00 38.56 397 ARG A C 1
ATOM 3151 O O . ARG A 1 397 ? -36.515 18.087 -26.806 1.00 38.56 397 ARG A O 1
ATOM 3158 N N . SER A 1 398 ? -36.851 20.044 -25.714 1.00 48.47 398 SER A N 1
ATOM 3159 C CA . SER A 1 398 ? -36.605 19.850 -24.282 1.00 48.47 398 SER A CA 1
ATOM 3160 C C . SER A 1 398 ? -36.022 18.505 -23.838 1.00 48.47 398 SER A C 1
ATOM 3162 O O . SER A 1 398 ? -36.750 17.524 -23.853 1.00 48.47 398 SER A O 1
ATOM 3164 N N . GLU A 1 399 ? -34.808 18.509 -23.273 1.00 35.81 399 GLU A N 1
ATOM 3165 C CA . GLU A 1 399 ? -34.493 17.713 -22.076 1.00 35.81 399 GLU A CA 1
ATOM 3166 C C . GLU A 1 399 ? -33.165 18.140 -21.417 1.00 35.81 399 GLU A C 1
ATOM 3168 O O . GLU A 1 399 ? -32.082 18.062 -21.989 1.00 35.81 399 GLU A O 1
ATOM 3173 N N . SER A 1 400 ? -33.311 18.649 -20.189 1.00 38.16 400 SER A N 1
ATOM 3174 C CA . SER A 1 400 ? -32.464 18.411 -19.011 1.00 38.16 400 SER A CA 1
ATOM 3175 C C . SER A 1 400 ? -30.964 18.169 -19.222 1.00 38.16 400 SER A C 1
ATOM 3177 O O . SER A 1 400 ? -30.482 17.043 -19.327 1.00 38.16 400 SER A O 1
ATOM 3179 N N . ASN A 1 401 ? -30.226 19.269 -19.102 1.00 37.88 401 ASN A N 1
ATOM 3180 C CA . ASN A 1 401 ? -28.795 19.324 -18.843 1.00 37.88 401 ASN A CA 1
ATOM 3181 C C . ASN A 1 401 ? -28.483 18.830 -17.410 1.00 37.88 401 ASN A C 1
ATOM 3183 O O . ASN A 1 401 ? -28.509 19.615 -16.462 1.00 37.88 401 ASN A O 1
ATOM 3187 N N . SER A 1 402 ? -28.211 17.534 -17.232 1.00 36.56 402 SER A N 1
ATOM 3188 C CA . SER A 1 402 ? -27.580 17.004 -16.015 1.00 36.56 402 SER A CA 1
ATOM 3189 C C . SER A 1 402 ? -26.067 16.940 -16.226 1.00 36.56 402 SER A C 1
ATOM 3191 O O . SER A 1 402 ? -25.536 15.949 -16.732 1.00 36.56 402 SER A O 1
ATOM 3193 N N . GLY A 1 403 ? -25.385 18.027 -15.864 1.00 34.12 403 GLY A N 1
ATOM 3194 C CA . GLY A 1 403 ? -23.929 18.103 -15.842 1.00 34.12 403 GLY A CA 1
ATOM 3195 C C . GLY A 1 403 ? -23.353 17.085 -14.860 1.00 34.12 403 GLY A C 1
ATOM 3196 O O . GLY A 1 403 ? -23.517 17.215 -13.650 1.00 34.12 403 GLY A O 1
ATOM 3197 N N . SER A 1 404 ? -22.695 16.062 -15.398 1.00 35.47 404 SER A N 1
ATOM 3198 C CA . SER A 1 404 ? -21.822 15.160 -14.652 1.00 35.47 404 SER A CA 1
ATOM 3199 C C . SER A 1 404 ? -20.417 15.766 -14.652 1.00 35.47 404 SER A C 1
ATOM 3201 O O . SER A 1 404 ? -19.842 15.896 -15.736 1.00 35.47 404 SER A O 1
ATOM 3203 N N . PRO A 1 405 ? -19.845 16.141 -13.494 1.00 36.81 405 PRO A N 1
ATOM 3204 C CA . PRO A 1 405 ? -18.475 16.618 -13.420 1.00 36.81 405 PRO A CA 1
ATOM 3205 C C . PRO A 1 405 ? -17.554 15.401 -13.501 1.00 36.81 405 PRO A C 1
ATOM 3207 O O . PRO A 1 405 ? -17.266 14.736 -12.508 1.00 36.81 405 PRO A O 1
ATOM 3210 N N . TYR A 1 406 ? -17.135 15.065 -14.716 1.00 40.00 406 TYR A N 1
ATOM 3211 C CA . TYR A 1 406 ? -15.920 14.289 -14.894 1.00 40.00 406 TYR A CA 1
ATOM 3212 C C . TYR A 1 406 ? -14.773 15.276 -14.705 1.00 40.00 406 TYR A C 1
ATOM 3214 O O . TYR A 1 406 ? -14.461 16.041 -15.613 1.00 40.00 406 TYR A O 1
ATOM 3222 N N . GLU A 1 407 ? -14.198 15.309 -13.502 1.00 41.91 407 GLU A N 1
ATOM 3223 C CA . GLU A 1 407 ? -12.859 15.861 -13.344 1.00 41.91 407 GLU A CA 1
ATOM 3224 C C . GLU A 1 407 ? -11.907 14.915 -14.069 1.00 41.91 407 GLU A C 1
ATOM 3226 O O . GLU A 1 407 ? -11.564 13.824 -13.613 1.00 41.91 407 GLU A O 1
ATOM 3231 N N . GLU A 1 408 ? -11.605 15.326 -15.292 1.00 41.66 408 GLU A N 1
ATOM 3232 C CA . GLU A 1 408 ? -10.468 14.916 -16.084 1.00 41.66 408 GLU A CA 1
ATOM 3233 C C . GLU A 1 408 ? -9.227 15.240 -15.237 1.00 41.66 408 GLU A C 1
ATOM 3235 O O . GLU A 1 408 ? -8.752 16.375 -15.202 1.00 41.66 408 GLU A O 1
ATOM 3240 N N . GLU A 1 409 ? -8.766 14.261 -14.445 1.00 38.00 409 GLU A N 1
ATOM 3241 C CA . GLU A 1 409 ? -7.428 14.287 -13.856 1.00 38.00 409 GLU A CA 1
ATOM 3242 C C . GLU A 1 409 ? -6.461 14.368 -15.044 1.00 38.00 409 GLU A C 1
ATOM 3244 O O . GLU A 1 409 ? -6.134 13.369 -15.685 1.00 38.00 409 GLU A O 1
ATOM 3249 N N . ASN A 1 410 ? -6.079 15.605 -15.371 1.00 36.12 410 ASN A N 1
ATOM 3250 C CA . ASN A 1 410 ? -4.881 15.941 -16.112 1.00 36.12 410 ASN A CA 1
ATOM 3251 C C . ASN A 1 410 ? -3.717 15.268 -15.382 1.00 36.12 410 ASN A C 1
ATOM 3253 O O . ASN A 1 410 ? -3.126 15.839 -14.464 1.00 36.12 410 ASN A O 1
ATOM 3257 N N . ASP A 1 411 ? -3.395 14.041 -15.790 1.00 38.78 411 ASP A N 1
ATOM 3258 C CA . ASP A 1 411 ? -2.028 13.561 -15.728 1.00 38.78 411 ASP A CA 1
ATOM 3259 C C . ASP A 1 411 ? -1.224 14.609 -16.491 1.00 38.78 411 ASP A C 1
ATOM 3261 O O . ASP A 1 411 ? -1.304 14.707 -17.716 1.00 38.78 411 ASP A O 1
ATOM 3265 N N . ALA A 1 412 ? -0.536 15.461 -15.734 1.00 42.25 412 ALA A N 1
ATOM 3266 C CA . ALA A 1 412 ? 0.491 16.338 -16.242 1.00 42.25 412 ALA A CA 1
ATOM 3267 C C . ALA A 1 412 ? 1.549 15.440 -16.890 1.00 42.25 412 ALA A C 1
ATOM 3269 O O . ALA A 1 412 ? 2.517 15.013 -16.261 1.00 42.25 412 ALA A O 1
ATOM 3270 N N . GLU A 1 413 ? 1.317 15.110 -18.160 1.00 44.53 413 GLU A N 1
ATOM 3271 C CA . GLU A 1 413 ? 2.377 14.896 -19.112 1.00 44.53 413 GLU A CA 1
ATOM 3272 C C . GLU A 1 413 ? 3.294 16.104 -18.945 1.00 44.53 413 GLU A C 1
ATOM 3274 O O . GLU A 1 413 ? 2.927 17.246 -19.235 1.00 44.53 413 GLU A O 1
ATOM 3279 N N . GLU A 1 414 ? 4.489 15.851 -18.416 1.00 40.59 414 GLU A N 1
ATOM 3280 C CA . GLU A 1 414 ? 5.658 16.610 -18.812 1.00 40.59 414 GLU A CA 1
ATOM 3281 C C . GLU A 1 414 ? 5.688 16.561 -20.345 1.00 40.59 414 GLU A C 1
ATOM 3283 O O . GLU A 1 414 ? 6.263 15.662 -20.959 1.00 40.59 414 GLU A O 1
ATOM 3288 N N . ASN A 1 415 ? 4.999 17.523 -20.961 1.00 39.78 415 ASN A N 1
ATOM 3289 C CA . ASN A 1 415 ? 5.371 18.086 -22.238 1.00 39.78 415 ASN A CA 1
ATOM 3290 C C . ASN A 1 415 ? 6.797 18.601 -22.035 1.00 39.78 415 ASN A C 1
ATOM 3292 O O . ASN A 1 415 ? 7.016 19.776 -21.737 1.00 39.78 415 ASN A O 1
ATOM 3296 N N . GLU A 1 416 ? 7.781 17.705 -22.162 1.00 44.75 416 GLU A N 1
ATOM 3297 C CA . GLU A 1 416 ? 9.049 18.128 -22.731 1.00 44.75 416 GLU A CA 1
ATOM 3298 C C . GLU A 1 416 ? 8.665 18.880 -24.007 1.00 44.75 416 GLU A C 1
ATOM 3300 O O . GLU A 1 416 ? 7.947 18.302 -24.832 1.00 44.75 416 GLU A O 1
ATOM 3305 N N . PRO A 1 417 ? 9.027 20.168 -24.138 1.00 39.56 417 PRO A N 1
ATOM 3306 C CA . PRO A 1 417 ? 8.725 20.908 -25.345 1.00 39.56 417 PRO A CA 1
ATOM 3307 C C . PRO A 1 417 ? 9.235 20.064 -26.504 1.00 39.56 417 PRO A C 1
ATOM 3309 O O . PRO A 1 417 ? 10.408 19.675 -26.510 1.00 39.56 417 PRO A O 1
ATOM 3312 N N . GLU A 1 418 ? 8.337 19.728 -27.434 1.00 46.25 418 GLU A N 1
ATOM 3313 C CA . GLU A 1 418 ? 8.740 19.299 -28.761 1.00 46.25 418 GLU A CA 1
ATOM 3314 C C . GLU A 1 418 ? 9.755 20.344 -29.205 1.00 46.25 418 GLU A C 1
ATOM 3316 O O . GLU A 1 418 ? 9.413 21.506 -29.426 1.00 46.25 418 GLU A O 1
ATOM 3321 N N . ALA A 1 419 ? 11.034 19.964 -29.167 1.00 43.16 419 ALA A N 1
ATOM 3322 C CA . ALA A 1 419 ? 12.084 20.773 -29.728 1.00 43.16 419 ALA A CA 1
ATOM 3323 C C . ALA A 1 419 ? 11.626 21.012 -31.158 1.00 43.16 419 ALA A C 1
ATOM 3325 O O . ALA A 1 419 ? 11.475 20.032 -31.894 1.00 43.16 419 ALA A O 1
ATOM 3326 N N . GLU A 1 420 ? 11.324 22.279 -31.474 1.00 44.03 420 GLU A N 1
ATOM 3327 C CA . GLU A 1 420 ? 11.123 22.751 -32.837 1.00 44.03 420 GLU A CA 1
ATOM 3328 C C . GLU A 1 420 ? 12.073 21.948 -33.707 1.00 44.03 420 GLU A C 1
ATOM 3330 O O . GLU A 1 420 ? 13.286 21.940 -33.454 1.00 44.03 420 GLU A O 1
ATOM 3335 N N . GLU A 1 421 ? 11.501 21.179 -34.636 1.00 50.81 421 GLU A N 1
ATOM 3336 C CA . GLU A 1 421 ? 12.271 20.504 -35.660 1.00 50.81 421 GLU A CA 1
ATOM 3337 C C . GLU A 1 421 ? 13.159 21.584 -36.270 1.00 50.81 421 GLU A C 1
ATOM 3339 O O . GLU A 1 421 ? 12.688 22.505 -36.937 1.00 50.81 421 GLU A O 1
ATOM 3344 N N . GLY A 1 422 ? 14.443 21.535 -35.905 1.00 55.12 422 GLY A N 1
ATOM 3345 C CA . GLY A 1 422 ? 15.441 22.436 -36.444 1.00 55.12 422 GLY A CA 1
ATOM 3346 C C . GLY A 1 422 ? 15.392 22.355 -37.968 1.00 55.12 422 GLY A C 1
ATOM 3347 O O . GLY A 1 422 ? 14.958 21.326 -38.495 1.00 55.12 422 GLY A O 1
ATOM 3348 N N . PRO A 1 423 ? 15.817 23.427 -38.658 1.00 51.66 423 PRO A N 1
ATOM 3349 C CA . PRO A 1 423 ? 15.684 23.556 -40.104 1.00 51.66 423 PRO A CA 1
ATOM 3350 C C . PRO A 1 423 ? 16.081 22.250 -40.789 1.00 51.66 423 PRO A C 1
ATOM 3352 O O . PRO A 1 423 ? 17.131 21.681 -40.468 1.00 51.66 423 PRO A O 1
ATOM 3355 N N . GLU A 1 424 ? 15.181 21.766 -41.652 1.00 60.69 424 GLU A N 1
ATOM 3356 C CA . GLU A 1 424 ? 15.306 20.517 -42.400 1.00 60.69 424 GLU A CA 1
ATOM 3357 C C . GLU A 1 424 ? 16.756 20.367 -42.887 1.00 60.69 424 GLU A C 1
ATOM 3359 O O . GLU A 1 424 ? 17.333 21.316 -43.421 1.00 60.69 424 GLU A O 1
ATOM 3364 N N . GLU A 1 425 ? 17.376 19.200 -42.656 1.00 62.75 425 GLU A N 1
ATOM 3365 C CA . GLU A 1 425 ? 18.805 18.942 -42.935 1.00 62.75 425 GLU A CA 1
ATOM 3366 C C . GLU A 1 425 ? 19.213 19.315 -44.385 1.00 62.75 425 GLU A C 1
ATOM 3368 O O . GLU A 1 425 ? 20.388 19.589 -44.647 1.00 62.75 425 GLU A O 1
ATOM 3373 N N . ASP A 1 426 ? 18.236 19.440 -45.287 1.00 66.12 426 ASP A N 1
ATOM 3374 C CA . ASP A 1 426 ? 18.367 19.933 -46.658 1.00 66.12 426 ASP A CA 1
ATOM 3375 C C . ASP A 1 426 ? 18.850 21.400 -46.746 1.00 66.12 426 ASP A C 1
ATOM 3377 O O . ASP A 1 426 ? 19.640 21.727 -47.636 1.00 66.12 426 ASP A O 1
ATOM 3381 N N . GLU A 1 427 ? 18.474 22.290 -45.816 1.00 72.62 427 GLU A N 1
ATOM 3382 C CA . GLU A 1 427 ? 18.957 23.684 -45.794 1.00 72.62 427 GLU A CA 1
ATOM 3383 C C . GLU A 1 427 ? 20.423 23.770 -45.351 1.00 72.62 427 GLU A C 1
ATOM 3385 O O . GLU A 1 427 ? 21.213 24.544 -45.903 1.00 72.62 427 GLU A O 1
ATOM 3390 N N . ILE A 1 428 ? 20.829 22.932 -44.393 1.00 73.88 428 ILE A N 1
ATOM 3391 C CA . ILE A 1 428 ? 22.214 22.886 -43.904 1.00 73.88 428 ILE A CA 1
ATOM 3392 C C . ILE A 1 428 ? 23.140 22.347 -45.002 1.00 73.88 428 ILE A C 1
ATOM 3394 O O . ILE A 1 428 ? 24.243 22.872 -45.199 1.00 73.88 428 ILE A O 1
ATOM 3398 N N . GLU A 1 429 ? 22.692 21.348 -45.765 1.00 83.00 429 GLU A N 1
ATOM 3399 C CA . GLU A 1 429 ? 23.456 20.805 -46.888 1.00 83.00 429 GLU A CA 1
ATOM 3400 C C . GLU A 1 429 ? 23.550 21.809 -48.055 1.00 83.00 429 GLU A C 1
ATOM 3402 O O . GLU A 1 429 ? 24.620 21.963 -48.659 1.00 83.00 429 GLU A O 1
ATOM 3407 N N . GLN A 1 430 ? 22.497 22.599 -48.307 1.00 84.94 430 GLN A N 1
ATOM 3408 C CA . GLN A 1 430 ? 22.524 23.685 -49.295 1.00 84.94 430 GLN A CA 1
ATOM 3409 C C . GLN A 1 430 ? 23.496 24.812 -48.913 1.00 84.94 430 GLN A C 1
ATOM 3411 O O . GLN A 1 430 ? 24.268 25.284 -49.758 1.00 84.94 430 GLN A O 1
ATOM 3416 N N . VAL A 1 431 ? 23.528 25.215 -47.639 1.00 85.00 431 VAL A N 1
ATOM 3417 C CA . VAL A 1 431 ? 24.456 26.243 -47.139 1.00 85.00 431 VAL A CA 1
ATOM 3418 C C . VAL A 1 431 ? 25.902 25.743 -47.185 1.00 85.00 431 VAL A C 1
ATOM 3420 O O . VAL A 1 431 ? 26.792 26.466 -47.644 1.00 85.00 431 VAL A O 1
ATOM 3423 N N . ALA A 1 432 ? 26.153 24.490 -46.796 1.00 86.25 432 ALA A N 1
ATOM 3424 C CA . ALA A 1 432 ? 27.481 23.887 -46.884 1.00 86.25 432 ALA A CA 1
ATOM 3425 C C . ALA A 1 432 ? 27.970 23.753 -48.341 1.00 86.25 432 ALA A C 1
ATOM 3427 O O . ALA A 1 432 ? 29.149 23.990 -48.628 1.00 86.25 432 ALA A O 1
ATOM 3428 N N . SER A 1 433 ? 27.077 23.419 -49.278 1.00 86.94 433 SER A N 1
ATOM 3429 C CA . SER A 1 433 ? 27.392 23.345 -50.710 1.00 86.94 433 SER A CA 1
ATOM 3430 C C . SER A 1 433 ? 27.724 24.729 -51.282 1.00 86.94 433 SER A C 1
ATOM 3432 O O . SER A 1 433 ? 28.726 24.897 -51.984 1.00 86.94 433 SER A O 1
ATOM 3434 N N . THR A 1 434 ? 26.969 25.756 -50.879 1.00 86.06 434 THR A N 1
ATOM 3435 C CA . THR A 1 434 ? 27.188 27.149 -51.302 1.00 86.06 434 THR A CA 1
ATOM 3436 C C . THR A 1 434 ? 28.506 27.710 -50.757 1.00 86.06 434 THR A C 1
ATOM 3438 O O . THR A 1 434 ? 29.280 28.319 -51.500 1.00 86.06 434 THR A O 1
ATOM 3441 N N . LEU A 1 435 ? 28.831 27.438 -49.488 1.00 88.62 435 LEU A N 1
ATOM 3442 C CA . LEU A 1 435 ? 30.110 27.830 -48.883 1.00 88.62 435 LEU A CA 1
ATOM 3443 C C . LEU A 1 435 ? 31.308 27.147 -49.553 1.00 88.62 435 LEU A C 1
ATOM 3445 O O . LEU A 1 435 ? 32.352 27.773 -49.735 1.00 88.62 435 LEU A O 1
ATOM 3449 N N . ASN A 1 436 ? 31.170 25.886 -49.969 1.00 85.94 436 ASN A N 1
ATOM 3450 C CA . ASN A 1 436 ? 32.223 25.187 -50.706 1.00 85.94 436 ASN A CA 1
ATOM 3451 C C . ASN A 1 436 ? 32.396 25.702 -52.144 1.00 85.94 436 ASN A C 1
ATOM 3453 O O . ASN A 1 436 ? 33.522 25.696 -52.649 1.00 85.94 436 ASN A O 1
ATOM 3457 N N . LEU A 1 437 ? 31.327 26.178 -52.792 1.00 85.88 437 LEU A N 1
ATOM 3458 C CA . LEU A 1 437 ? 31.423 26.867 -54.083 1.00 85.88 437 LEU A CA 1
ATOM 3459 C C . LEU A 1 437 ? 32.163 28.204 -53.952 1.00 85.88 437 LEU A C 1
ATOM 3461 O O . LEU A 1 437 ? 33.078 28.467 -54.731 1.00 85.88 437 LEU A O 1
ATOM 3465 N N . LEU A 1 438 ? 31.838 28.999 -52.929 1.00 82.75 438 LEU A N 1
ATOM 3466 C CA . LEU A 1 438 ? 32.517 30.270 -52.647 1.00 82.75 438 LEU A CA 1
ATOM 3467 C C . LEU A 1 438 ? 33.999 30.080 -52.298 1.00 82.75 438 LEU A C 1
ATOM 3469 O O . LEU A 1 438 ? 34.827 30.910 -52.647 1.00 82.75 438 LEU A O 1
ATOM 3473 N N . LYS A 1 439 ? 34.363 28.958 -51.671 1.00 83.62 439 LYS A N 1
ATOM 3474 C CA . LYS A 1 439 ? 35.763 28.640 -51.348 1.00 83.62 439 LYS A CA 1
ATOM 3475 C C . LYS A 1 439 ? 36.592 28.193 -52.559 1.00 83.62 439 LYS A C 1
ATOM 3477 O O . LYS A 1 439 ? 37.818 28.230 -52.497 1.00 83.62 439 LYS A O 1
ATOM 3482 N N . LYS A 1 440 ? 35.943 27.729 -53.634 1.00 82.50 440 LYS A N 1
ATOM 3483 C CA . LYS A 1 440 ? 36.597 27.299 -54.885 1.00 82.50 440 LYS A CA 1
ATOM 3484 C C . LYS A 1 440 ? 36.608 28.386 -55.959 1.00 82.50 440 LYS A C 1
ATOM 3486 O O . LYS A 1 440 ? 37.496 28.376 -56.807 1.00 82.50 440 LYS A O 1
ATOM 3491 N N . GLY A 1 441 ? 35.655 29.314 -55.924 1.00 63.50 441 GLY A N 1
ATOM 3492 C CA . GLY A 1 441 ? 35.687 30.531 -56.727 1.00 63.50 441 GLY A CA 1
ATOM 3493 C C . GLY A 1 441 ? 36.580 31.568 -56.061 1.00 63.50 441 GLY A C 1
ATOM 3494 O O . GLY A 1 441 ? 36.089 32.378 -55.287 1.00 63.50 441 GLY A O 1
ATOM 3495 N N . GLY A 1 442 ? 37.886 31.509 -56.330 1.00 60.12 442 GLY A N 1
ATOM 3496 C CA . GLY A 1 442 ? 38.844 32.498 -55.841 1.00 60.12 442 GLY A CA 1
ATOM 3497 C C . GLY A 1 442 ? 38.474 33.906 -56.306 1.00 60.12 442 GLY A C 1
ATOM 3498 O O . GLY A 1 442 ? 38.638 34.226 -57.483 1.00 60.12 442 GLY A O 1
ATOM 3499 N N . PHE A 1 443 ? 37.983 34.708 -55.366 1.00 49.59 443 PHE A N 1
ATOM 3500 C CA . PHE A 1 443 ? 38.102 36.161 -55.380 1.00 49.59 443 PHE A CA 1
ATOM 3501 C C . PHE A 1 443 ? 39.292 36.569 -54.521 1.00 49.59 443 PHE A C 1
ATOM 3503 O O . PHE A 1 443 ? 39.487 35.934 -53.455 1.00 49.59 443 PHE A O 1
#

Radius of gyration: 37.55 Å; Cα contacts (8 Å, |Δi|>4): 411; chains: 1; bounding box: 82×86×101 Å

Nearest PDB structures (foldseek):
  7tvb-assembly1_A  TM=3.903E-01  e=6.535E-06  Homo sapiens
  1yvl-assembly1_A  TM=3.914E-01  e=1.114E-05  Homo sapiens
  6mbw-assembly1_A  TM=3.566E-01  e=2.029E-04  Homo sapiens
  7u0e-assembly1_A  TM=3.420E-01  e=2.076E-01  Homo sapiens

Secondary structure (DSSP, 8-state):
----PPPPHHHHHHHHHHHHHHHHHHHHHHHHHHHHTTS-------HHHHHHHHHHHHHHHHHHHHHHHH-TT--HHHHHHHHHHHHHHHHHHHHHHHHHH-S-----------S-----------EEEEE---SEEETTEE-SSPEEEEE-HHHHHHTTTSEEEEEEEEEETTSS-B--B-TTSSSBSEEE--EEEPPTTSEEEETTEEE----GGGTTS-EEEEEEEEEEETTEEEEEEEEEEPPPBEEEPP--------------------S--SSTTEEE-GGGTTS-HHHHHHHHTS-HHHHHHHHHHHHSS--THHHHHHHHHHHHHHHHSS-TT---HHHHHHHHHHHHHHHHHT---EEE--TTSS-------PPP--------------------------------------S-HHHHHHHHHHHHHHHHS--

Mean predicted aligned error: 20.2 Å

Foldseek 3Di:
DDPPDDPDPVLVVVVVVVVVVCVVVVVVLVVVLVVVVPPPDPDDPDSVNLSVVLVVLVVVLSVLVVVVVVCPPQDPVNVVVSVVVNVVSVVVNVVSVCVVVDPPDDPPPDDDDDDDDDPPPPDPFDKDWPDAADAEAEAPDWGPPWTKIAGDVVVVVVLVPWWKKKAKFKFFPPDPDTQQAAPVRPHGQKDDCRIFTQDPRRMTTRRTIGGHDHDPVCQPTWMWMWMWMWTQDPNDTHTDDDIDTDDTYGYHYPPPPPDPPDPPDDDDDDDDDDDDCPVVQKDWQLVVLQDDLCVSCVVVQFDSVVSQVQQCVFPVDGRCNVVLVVLVVLLCCLVPVDDPPDNDPVSVVVNVVSVVVNVVSSPIDIGGDDPVRNDPPPPPPDDDDDDDDDDDDDDDDDDDDPDDDPPPPPPPDPPPDPPPPPPDVVVVVVVVVVVVVVVVPDD